Protein AF-A0A9D6FEH1-F1 (afdb_monomer_lite)

Sequence (524 aa):
MASKLLKTRKFSSVPWMSLALCLSVQPAHAQEIFAEPDQTLFTVMAAINAAGYDEGTDRTELNPVRAAVREDLAGLDIPSLAPLREFYAAHRLADLARDLSQYISLALLLSGPPKFELTLSPVNLPPDVIDLKDMGLLIAAFYEQASIAELWAKYLYDMEQDAGRYQRLLAKVIQETNGYLRVETPNYLGVRFAVYVNPLGAAGQTDVRNYGDNYYIISSPSTSLPEEQIRHAWLHYLLDPYVLKYPNIVKSKSELAQITQRAAALDPAFRNNFPLLLTESLIRAIQARLSGSDERSKLSAVHDSVEEGYLLTTYFYEAMEEFLDQPVGMRLYFPEMLDGISVDKEKKRLAEVQFRSVASRPAQEARWSPLEQMLRQAQEHLAGAEYEEARKIYDALSRQYGPQAAVFYGLALVASQQKQPELAKQYFTQAAALAYDPRMKAWSHIYLGRLLDLEGRREEAKLQYSAALSVGQLTADTKTAAEQGLETQFARPAEGAPVAPLEPEQPVRQRVPMGRPTGGEVRP

Radius of gyration: 28.03 Å; chains: 1; bounding box: 120×68×71 Å

Foldseek 3Di:
DDDDDDDDDDDDDDDPPPPPPPPPPPPDQPQLEAFAADLLLQLLLLLVLLLDLCPQVPPPFQQPLQVVSNVLQVPFDQPLNVVSNVLLVVLADPPSLLSVQLSSLLSVQFDDPLQRQGLADLLLRFPSPNSVNVCSRSSNSRCVRSVSVVSCVVCRVVRVVLRVVVRVLLVVLCCLLCVLQVHDDDPPFLEHEYEHEHQSDHAQDWAWADDQRYTYIYGHHGPDDPSLQSNLSVLCNVPLVLLLLCLVLQVVQCVLLVLCVQALAADPLCSPPSSVLQSNLLSQLVSLVPDPDDPVVSVVSLLLCCLNPSQCNVLNNVVSVVVVPDPDGCSVCVVVSSNPDDNVVSVVVSVPHNHDNHRPDPPSDHDDGPLSSLLVVLSSCVSVVVLVVSLVSLVVSCVPSNQDLSSLLSNLSSCVSVVNLVSNLVSLVSNLVNDPRLASNLVSLLVNLLSCLQVVVLVSSLVSLVSSVVSPSDDPVSVVSSVCSNVDRHDDDDPPDDDQDPDHDDDDDDDDDDDDDDDDDDDD

Structure (mmCIF, N/CA/C/O backbone):
data_AF-A0A9D6FEH1-F1
#
_entry.id   AF-A0A9D6FEH1-F1
#
loop_
_atom_site.group_PDB
_atom_site.id
_atom_site.type_symbol
_atom_site.label_atom_id
_atom_site.label_alt_id
_atom_site.label_comp_id
_atom_site.label_asym_id
_atom_site.label_entity_id
_atom_site.label_seq_id
_atom_site.pdbx_PDB_ins_code
_atom_site.Cartn_x
_atom_site.Cartn_y
_atom_site.Cartn_z
_atom_site.occupancy
_atom_site.B_iso_or_equiv
_atom_site.auth_seq_id
_atom_site.auth_comp_id
_atom_site.auth_asym_id
_atom_site.auth_atom_id
_atom_site.pdbx_PDB_model_num
ATOM 1 N N . MET A 1 1 ? 84.848 28.799 10.524 1.00 37.97 1 MET A N 1
ATOM 2 C CA . MET A 1 1 ? 85.937 27.801 10.411 1.00 37.97 1 MET A CA 1
ATOM 3 C C . MET A 1 1 ? 86.066 27.058 11.738 1.00 37.97 1 MET A C 1
ATOM 5 O O . MET A 1 1 ? 85.985 27.717 12.761 1.00 37.97 1 MET A O 1
ATOM 9 N N . ALA A 1 2 ? 86.287 25.735 11.672 1.00 35.00 2 ALA A N 1
ATOM 10 C CA . ALA A 1 2 ? 86.571 24.760 12.749 1.00 35.00 2 ALA A CA 1
ATOM 11 C C . ALA A 1 2 ? 85.389 24.355 13.671 1.00 35.00 2 ALA A C 1
ATOM 13 O O . ALA A 1 2 ? 84.887 25.163 14.434 1.00 35.00 2 ALA A O 1
ATOM 14 N N . SER A 1 3 ? 84.795 23.161 13.478 1.00 34.78 3 SER A N 1
ATOM 15 C CA . SER A 1 3 ? 85.123 21.833 14.081 1.00 34.78 3 SER A CA 1
ATOM 16 C C . SER A 1 3 ? 84.592 21.711 15.528 1.00 34.78 3 SER A C 1
ATOM 18 O O . SER A 1 3 ? 84.900 22.576 16.330 1.00 34.78 3 SER A O 1
ATOM 20 N N . LYS A 1 4 ? 83.817 20.711 15.972 1.00 34.91 4 LYS A N 1
ATOM 21 C CA . LYS A 1 4 ? 83.949 19.250 15.828 1.00 34.91 4 LYS A CA 1
ATOM 22 C C . LYS A 1 4 ? 82.637 18.538 16.230 1.00 34.91 4 LYS A C 1
ATOM 24 O O . LYS A 1 4 ? 82.022 18.888 17.227 1.00 34.91 4 LYS A O 1
ATOM 29 N N . LEU A 1 5 ? 82.314 17.494 15.464 1.00 40.91 5 LEU A N 1
ATOM 30 C CA . LEU A 1 5 ? 81.828 16.155 15.849 1.00 40.91 5 LEU A CA 1
ATOM 31 C C . LEU A 1 5 ? 81.278 15.923 17.272 1.00 40.91 5 LEU A C 1
ATOM 33 O O . LEU A 1 5 ? 82.045 15.948 18.231 1.00 40.91 5 LEU A O 1
ATOM 37 N N . LEU A 1 6 ? 80.033 15.425 17.353 1.00 34.31 6 LEU A N 1
ATOM 38 C CA . LEU A 1 6 ? 79.632 14.403 18.333 1.00 34.31 6 LEU A CA 1
ATOM 39 C C . LEU A 1 6 ? 78.416 13.567 17.870 1.00 34.31 6 LEU A C 1
ATOM 41 O O . LEU A 1 6 ? 77.283 14.023 17.836 1.00 34.31 6 LEU A O 1
ATOM 45 N N . LYS A 1 7 ? 78.736 12.309 17.537 1.00 34.53 7 LYS A N 1
ATOM 46 C CA . LYS A 1 7 ? 78.046 11.037 17.831 1.00 34.53 7 LYS A CA 1
ATOM 47 C C . LYS A 1 7 ? 76.534 10.895 17.576 1.00 34.53 7 LYS A C 1
ATOM 49 O O . LYS A 1 7 ? 75.684 11.224 18.392 1.00 34.53 7 LYS A O 1
ATOM 54 N N . THR A 1 8 ? 76.279 10.171 16.489 1.00 39.25 8 THR A N 1
ATOM 55 C CA . THR A 1 8 ? 75.264 9.124 16.272 1.00 39.25 8 THR A CA 1
ATOM 56 C C . THR A 1 8 ? 74.479 8.626 17.500 1.00 39.25 8 THR A C 1
ATOM 58 O O . THR A 1 8 ? 75.033 7.956 18.376 1.00 39.25 8 THR A O 1
ATOM 61 N N . ARG A 1 9 ? 73.150 8.776 17.453 1.00 37.09 9 ARG A N 1
ATOM 62 C CA . ARG A 1 9 ? 72.183 7.825 18.027 1.00 37.09 9 ARG A CA 1
ATOM 63 C C . ARG A 1 9 ? 71.173 7.454 16.941 1.00 37.09 9 ARG A C 1
ATOM 65 O O . ARG A 1 9 ? 70.511 8.324 16.388 1.00 37.09 9 ARG A O 1
ATOM 72 N N . LYS A 1 10 ? 71.112 6.160 16.614 1.00 36.88 10 LYS A N 1
ATOM 73 C CA . LYS A 1 10 ? 70.117 5.569 15.714 1.00 36.88 10 LYS A CA 1
ATOM 74 C C . LYS A 1 10 ? 68.739 5.705 16.366 1.00 36.88 10 LYS A C 1
ATOM 76 O O . LYS A 1 10 ? 68.524 5.124 17.425 1.00 36.88 10 LYS A O 1
ATOM 81 N N . PHE A 1 11 ? 67.841 6.455 15.736 1.00 35.78 11 PHE A N 1
ATOM 82 C CA . PHE A 1 11 ? 66.408 6.381 16.001 1.00 35.78 11 PHE A CA 1
ATOM 83 C C . PHE A 1 11 ? 65.780 5.466 14.955 1.00 35.78 11 PHE A C 1
ATOM 85 O O . PHE A 1 11 ? 65.918 5.683 13.752 1.00 35.78 11 PHE A O 1
ATOM 92 N N . SER A 1 12 ? 65.150 4.405 15.440 1.00 33.91 12 SER A N 1
ATOM 93 C CA . SER A 1 12 ? 64.329 3.471 14.683 1.00 33.91 12 SER A CA 1
ATOM 94 C C . SER A 1 12 ? 63.163 4.235 14.056 1.00 33.91 12 SER A C 1
ATOM 96 O O . SER A 1 12 ? 62.357 4.839 14.761 1.00 33.91 12 SER A O 1
ATOM 98 N N . SER A 1 13 ? 63.080 4.220 12.731 1.00 31.31 13 SER A N 1
ATOM 99 C CA . SER A 1 13 ? 61.955 4.753 11.969 1.00 31.31 13 SER A CA 1
ATOM 100 C C . SER A 1 13 ? 60.735 3.843 12.142 1.00 31.31 13 SER A C 1
ATOM 102 O O . SER A 1 13 ? 60.693 2.752 11.576 1.00 31.31 13 SER A O 1
ATOM 104 N N . VAL A 1 14 ? 59.746 4.288 12.914 1.00 35.91 14 VAL A N 1
ATOM 105 C CA . VAL A 1 14 ? 58.372 3.772 12.835 1.00 35.91 14 VAL A CA 1
ATOM 106 C C . VAL A 1 14 ? 57.674 4.562 11.722 1.00 35.91 14 VAL A C 1
ATOM 108 O O . VAL A 1 14 ? 57.633 5.791 11.819 1.00 35.91 14 VAL A O 1
ATOM 111 N N . PRO A 1 15 ? 57.161 3.930 10.652 1.00 34.72 15 PRO A N 1
ATOM 112 C CA . PRO A 1 15 ? 56.446 4.658 9.618 1.00 34.72 15 PRO A CA 1
ATOM 113 C C . PRO A 1 15 ? 55.081 5.076 10.171 1.00 34.72 15 PRO A C 1
ATOM 115 O O . PRO A 1 15 ? 54.264 4.243 10.558 1.00 34.72 15 PRO A O 1
ATOM 118 N N . TRP A 1 16 ? 54.843 6.384 10.223 1.00 31.77 16 TRP A N 1
ATOM 119 C CA . TRP A 1 16 ? 53.511 6.946 10.406 1.00 31.77 16 TRP A CA 1
ATOM 120 C C . TRP A 1 16 ? 52.679 6.617 9.159 1.00 31.77 16 TRP A C 1
ATOM 122 O O . TRP A 1 16 ? 52.770 7.307 8.147 1.00 31.77 16 TRP A O 1
ATOM 132 N N . MET A 1 17 ? 51.878 5.550 9.216 1.00 30.52 17 MET A N 1
ATOM 133 C CA . MET A 1 17 ? 50.711 5.425 8.341 1.00 30.52 17 MET A CA 1
ATOM 134 C C . MET A 1 17 ? 49.704 6.479 8.792 1.00 30.52 17 MET A C 1
ATOM 136 O O . MET A 1 17 ? 49.070 6.345 9.837 1.00 30.52 17 MET A O 1
ATOM 140 N N . SER A 1 18 ? 49.585 7.549 8.011 1.00 33.09 18 SER A N 1
ATOM 141 C CA . SER A 1 18 ? 48.468 8.481 8.093 1.00 33.09 18 SER A CA 1
ATOM 142 C C . SER A 1 18 ? 47.178 7.707 7.827 1.00 33.09 18 SER A C 1
ATOM 144 O O . SER A 1 18 ? 46.846 7.400 6.684 1.00 33.09 18 SER A O 1
ATOM 146 N N . LEU A 1 19 ? 46.470 7.357 8.899 1.00 32.84 19 LEU A N 1
ATOM 147 C CA . LEU A 1 19 ? 45.111 6.848 8.837 1.00 32.84 19 LEU A CA 1
ATOM 148 C C . LEU A 1 19 ? 44.225 8.024 8.402 1.00 32.84 19 LEU A C 1
ATOM 150 O O . LEU A 1 19 ? 43.829 8.857 9.217 1.00 32.84 19 LEU A O 1
ATOM 154 N N . ALA A 1 20 ? 43.985 8.146 7.097 1.00 31.86 20 ALA A N 1
ATOM 155 C CA . ALA A 1 20 ? 42.935 9.007 6.582 1.00 31.86 20 ALA A CA 1
ATOM 156 C C . ALA A 1 20 ? 41.606 8.434 7.087 1.00 31.86 20 ALA A C 1
ATOM 158 O O . ALA A 1 20 ? 41.100 7.444 6.559 1.00 31.86 20 ALA A O 1
ATOM 159 N N . LEU A 1 21 ? 41.085 9.021 8.165 1.00 30.45 21 LEU A N 1
ATOM 160 C CA . LEU A 1 21 ? 39.744 8.755 8.656 1.00 30.45 21 LEU A CA 1
ATOM 161 C C . LEU A 1 21 ? 38.779 9.266 7.578 1.00 30.45 21 LEU A C 1
ATOM 163 O O . LEU A 1 21 ? 38.404 10.437 7.560 1.00 30.45 21 LEU A O 1
ATOM 167 N N . CYS A 1 22 ? 38.423 8.401 6.629 1.00 28.16 22 CYS A N 1
ATOM 168 C CA . CYS A 1 22 ? 37.219 8.596 5.843 1.00 28.16 22 CYS A CA 1
ATOM 169 C C . CYS A 1 22 ? 36.072 8.539 6.848 1.00 28.16 22 CYS A C 1
ATOM 171 O O . 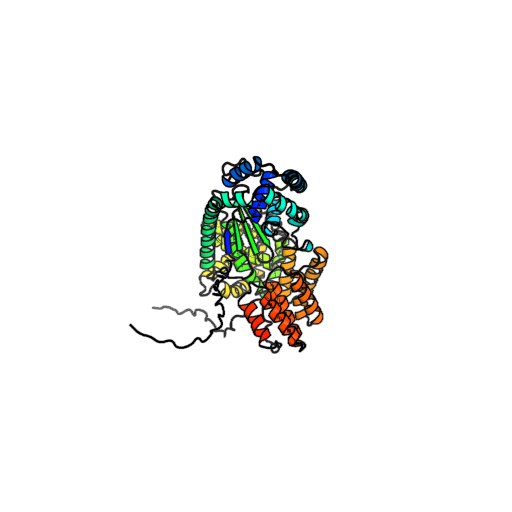CYS A 1 22 ? 35.657 7.458 7.263 1.00 28.16 22 CYS A O 1
ATOM 173 N N . LEU A 1 23 ? 35.608 9.706 7.294 1.00 29.61 23 LEU A N 1
ATOM 174 C CA . LEU A 1 23 ? 34.271 9.844 7.843 1.00 29.61 23 LEU A CA 1
ATOM 175 C C . LEU A 1 23 ? 33.336 9.408 6.720 1.00 29.61 23 LEU A C 1
ATOM 177 O O . LEU A 1 23 ? 33.003 10.186 5.829 1.00 29.61 23 LEU A O 1
ATOM 181 N N . SER A 1 24 ? 32.982 8.126 6.724 1.00 27.91 24 SER A N 1
ATOM 182 C CA . SER A 1 24 ? 31.806 7.639 6.036 1.00 27.91 24 SER A CA 1
ATOM 183 C C . SER A 1 24 ? 30.655 8.467 6.582 1.00 27.91 24 SER A C 1
ATOM 185 O O . SER A 1 24 ? 30.209 8.250 7.711 1.00 27.91 24 SER A O 1
ATOM 187 N N . VAL A 1 25 ? 30.229 9.465 5.811 1.00 27.17 25 VAL A N 1
ATOM 188 C CA . VAL A 1 25 ? 28.899 10.034 5.957 1.00 27.17 25 VAL A CA 1
ATOM 189 C C . VAL A 1 25 ? 27.983 8.831 5.805 1.00 27.17 25 VAL A C 1
ATOM 191 O O . VAL A 1 25 ? 27.853 8.281 4.713 1.00 27.17 25 VAL A O 1
ATOM 194 N N . GLN A 1 26 ? 27.461 8.330 6.927 1.00 28.02 26 GLN A N 1
ATOM 195 C CA . GLN A 1 26 ? 26.347 7.400 6.865 1.00 28.02 26 GLN A CA 1
ATOM 196 C C . GLN A 1 26 ? 25.291 8.095 6.007 1.00 28.02 26 GLN A C 1
ATOM 198 O O . GLN A 1 26 ? 25.058 9.289 6.235 1.00 28.02 26 GLN A O 1
ATOM 203 N N . PRO A 1 27 ? 24.710 7.420 4.999 1.00 31.83 27 PRO A N 1
ATOM 204 C CA . PRO A 1 27 ? 23.616 8.023 4.264 1.00 31.83 27 PRO A CA 1
ATOM 205 C C . PRO A 1 27 ? 22.597 8.493 5.302 1.00 31.83 27 PRO A C 1
ATOM 207 O O . PRO A 1 27 ? 22.233 7.736 6.208 1.00 31.83 27 PRO A O 1
ATOM 210 N N . ALA A 1 28 ? 22.234 9.776 5.221 1.00 34.59 28 ALA A N 1
ATOM 211 C CA . ALA A 1 28 ? 21.117 10.321 5.970 1.00 34.59 28 ALA A CA 1
ATOM 212 C C . ALA A 1 28 ? 19.956 9.331 5.839 1.00 34.59 28 ALA A C 1
ATOM 214 O O . ALA A 1 28 ? 19.774 8.785 4.750 1.00 34.59 28 ALA A O 1
ATOM 215 N N . HIS A 1 29 ? 19.258 9.057 6.948 1.00 40.50 29 HIS A N 1
ATOM 216 C CA . HIS A 1 29 ? 18.086 8.180 6.986 1.00 40.50 29 HIS A CA 1
ATOM 217 C C . HIS A 1 29 ? 17.318 8.307 5.671 1.00 40.50 29 HIS A C 1
ATOM 219 O O . HIS A 1 29 ? 16.848 9.405 5.367 1.00 40.50 29 HIS A O 1
ATOM 225 N N . ALA A 1 30 ? 17.296 7.242 4.858 1.00 47.34 30 ALA A N 1
ATOM 226 C CA . ALA A 1 30 ? 16.582 7.274 3.591 1.00 47.34 30 ALA A CA 1
ATOM 227 C C . ALA A 1 30 ? 15.153 7.689 3.927 1.00 47.34 30 ALA A C 1
ATOM 229 O O . ALA A 1 30 ? 14.505 7.048 4.755 1.00 47.34 30 ALA A O 1
ATOM 230 N N . GLN A 1 31 ? 14.724 8.831 3.397 1.00 56.00 31 GLN A N 1
ATOM 231 C CA . GLN A 1 31 ? 13.401 9.348 3.683 1.00 56.00 31 GLN A CA 1
ATOM 232 C C . GLN A 1 31 ? 12.413 8.291 3.194 1.00 56.00 31 GLN A C 1
ATOM 234 O O . GLN A 1 31 ? 12.417 7.961 2.017 1.00 56.00 31 GLN A O 1
ATOM 239 N N . GLU A 1 32 ? 11.614 7.711 4.090 1.00 77.00 32 GLU A N 1
ATOM 240 C CA . GLU A 1 32 ? 10.689 6.630 3.721 1.00 77.00 32 GLU A CA 1
ATOM 241 C C . GLU A 1 32 ? 9.445 7.160 2.992 1.00 77.00 32 GLU A C 1
ATOM 243 O O . GLU A 1 32 ? 8.651 6.375 2.493 1.00 77.00 32 GLU A O 1
ATOM 248 N N . ILE A 1 33 ? 9.310 8.486 2.872 1.00 88.44 33 ILE A N 1
ATOM 249 C CA . ILE A 1 33 ? 8.250 9.184 2.140 1.00 88.44 33 ILE A CA 1
ATOM 250 C C . ILE A 1 33 ? 8.880 9.966 0.988 1.00 88.44 33 ILE A C 1
ATOM 252 O O . ILE A 1 33 ? 9.555 10.971 1.226 1.00 88.44 33 ILE A O 1
ATOM 256 N N . PHE A 1 34 ? 8.656 9.540 -0.251 1.00 91.19 34 PHE A N 1
ATOM 257 C CA . PHE A 1 34 ? 9.318 10.148 -1.406 1.00 91.19 34 PHE A CA 1
ATOM 258 C C . PHE A 1 34 ? 8.531 9.985 -2.708 1.00 91.19 34 PHE A C 1
ATOM 260 O O . PHE A 1 34 ? 7.602 9.184 -2.809 1.00 91.19 34 PHE A O 1
ATOM 267 N N . ALA A 1 35 ? 8.922 10.771 -3.713 1.00 94.62 35 ALA A N 1
ATOM 268 C CA . ALA A 1 35 ? 8.441 10.648 -5.081 1.00 94.62 35 ALA A CA 1
ATOM 269 C C . ALA A 1 35 ? 9.626 10.749 -6.051 1.00 94.62 35 ALA A C 1
ATOM 271 O O . ALA A 1 35 ? 10.267 11.802 -6.117 1.00 94.62 35 ALA A O 1
ATOM 272 N N . GLU A 1 36 ? 9.939 9.673 -6.770 1.00 95.62 36 GLU A N 1
ATOM 273 C CA . GLU A 1 36 ? 11.145 9.585 -7.604 1.00 95.62 36 GLU A CA 1
ATOM 274 C C . GLU A 1 36 ? 11.025 8.527 -8.716 1.00 95.62 36 GLU A C 1
ATOM 276 O O . GLU A 1 36 ? 10.130 7.677 -8.674 1.00 95.62 36 GLU A O 1
ATOM 281 N N . PRO A 1 37 ? 11.902 8.565 -9.730 1.00 96.62 37 PRO A N 1
ATOM 282 C CA . PRO A 1 37 ? 12.079 7.454 -10.658 1.00 96.62 37 PRO A CA 1
ATOM 283 C C . PRO A 1 37 ? 12.732 6.255 -9.951 1.00 96.62 37 PRO A C 1
ATOM 285 O O . PRO A 1 37 ? 13.627 6.437 -9.133 1.00 96.62 37 PRO A O 1
ATOM 288 N N . ASP A 1 38 ? 12.376 5.026 -10.334 1.00 96.12 38 ASP A N 1
ATOM 289 C CA . ASP A 1 38 ? 13.012 3.801 -9.819 1.00 96.12 38 ASP A CA 1
ATOM 290 C C . ASP A 1 38 ? 13.633 2.963 -10.943 1.00 96.12 38 ASP A C 1
ATOM 292 O O . ASP A 1 38 ? 12.984 2.676 -11.953 1.00 96.12 38 ASP A O 1
ATOM 296 N N . GLN A 1 39 ? 14.902 2.573 -10.778 1.00 97.00 39 GLN A N 1
ATOM 297 C CA . GLN A 1 39 ? 15.654 1.878 -11.827 1.00 97.00 39 GLN A CA 1
ATOM 298 C C . GLN A 1 39 ? 15.170 0.440 -12.038 1.00 97.00 39 GLN A C 1
ATOM 300 O O . GLN A 1 39 ? 15.208 -0.062 -13.166 1.00 97.00 39 GLN A O 1
ATOM 305 N N . THR A 1 40 ? 14.701 -0.228 -10.986 1.00 97.69 40 THR A N 1
ATOM 306 C CA . THR A 1 40 ? 14.163 -1.589 -11.084 1.00 97.69 40 THR A CA 1
ATOM 307 C C . THR A 1 40 ? 12.873 -1.575 -11.892 1.00 97.69 40 THR A C 1
ATOM 309 O O . THR A 1 40 ? 12.747 -2.306 -12.878 1.00 97.69 40 THR A O 1
ATOM 312 N N . LEU A 1 41 ? 11.961 -0.664 -11.551 1.00 97.75 41 LEU A N 1
ATOM 313 C CA . LEU A 1 41 ? 10.731 -0.417 -12.288 1.00 97.75 41 LEU A CA 1
ATOM 314 C C . LEU A 1 41 ? 11.011 -0.008 -13.733 1.00 97.75 41 LEU A C 1
ATOM 316 O O . LEU A 1 41 ? 10.429 -0.591 -14.644 1.00 97.75 41 LEU A O 1
ATOM 320 N N . PHE A 1 42 ? 11.937 0.922 -13.968 1.00 98.50 42 PHE A N 1
ATOM 321 C CA . PHE A 1 42 ? 12.342 1.309 -15.320 1.00 98.50 42 PHE A CA 1
ATOM 322 C C . PHE A 1 42 ? 12.840 0.114 -16.134 1.00 98.50 42 PHE A C 1
ATOM 324 O O . PHE A 1 42 ? 12.438 -0.042 -17.282 1.00 98.50 42 PHE A O 1
ATOM 331 N N . THR A 1 43 ? 13.661 -0.759 -15.544 1.00 98.69 43 THR A N 1
ATOM 332 C CA . THR A 1 43 ? 14.210 -1.940 -16.231 1.00 98.69 43 THR A CA 1
ATOM 333 C C . THR A 1 43 ? 13.100 -2.905 -16.649 1.00 98.69 43 THR A C 1
ATOM 335 O O . THR A 1 43 ? 13.038 -3.300 -17.814 1.00 98.69 43 THR A O 1
ATOM 338 N N . VAL A 1 44 ? 12.193 -3.255 -15.730 1.00 98.50 44 VAL A N 1
ATOM 339 C CA . VAL A 1 44 ? 11.065 -4.156 -16.027 1.00 98.50 44 VAL A CA 1
ATOM 340 C C . VAL A 1 44 ? 10.141 -3.543 -17.077 1.00 98.50 44 VAL A C 1
ATOM 342 O O . VAL A 1 44 ? 9.745 -4.212 -18.032 1.00 98.50 44 VAL A O 1
ATOM 345 N N . MET A 1 45 ? 9.842 -2.253 -16.949 1.00 98.38 45 MET A N 1
ATOM 346 C CA . MET A 1 45 ? 8.973 -1.545 -17.883 1.00 98.38 45 MET A CA 1
ATOM 347 C C . MET A 1 45 ? 9.601 -1.395 -19.274 1.00 98.38 45 MET A C 1
ATOM 349 O O . MET A 1 45 ? 8.904 -1.538 -20.280 1.00 98.38 45 MET A O 1
ATOM 353 N N . ALA A 1 46 ? 10.909 -1.147 -19.360 1.00 98.62 46 ALA A N 1
ATOM 354 C CA . ALA A 1 46 ? 11.656 -1.117 -20.615 1.00 98.62 46 ALA A CA 1
ATOM 355 C C . ALA A 1 46 ? 11.639 -2.490 -21.299 1.00 98.62 46 ALA A C 1
ATOM 357 O O . ALA A 1 46 ? 11.370 -2.581 -22.499 1.00 98.62 46 ALA A O 1
ATOM 358 N N . ALA A 1 47 ? 11.834 -3.557 -20.520 1.00 98.56 47 ALA A N 1
ATOM 359 C CA . ALA A 1 47 ? 11.787 -4.927 -21.005 1.00 98.56 47 ALA A CA 1
ATOM 360 C C . ALA A 1 47 ? 10.426 -5.273 -21.625 1.00 98.56 47 ALA A C 1
ATOM 362 O O . ALA A 1 47 ? 10.376 -5.702 -22.778 1.00 98.56 47 ALA A O 1
ATOM 363 N N . ILE A 1 48 ? 9.312 -5.021 -20.923 1.00 98.06 48 ILE A N 1
ATOM 364 C CA . ILE A 1 48 ? 7.979 -5.317 -21.477 1.00 98.06 48 ILE A CA 1
ATOM 365 C C . ILE A 1 48 ? 7.622 -4.406 -22.660 1.00 98.06 48 ILE A C 1
ATOM 367 O O . ILE A 1 48 ? 6.968 -4.861 -23.595 1.00 98.06 48 ILE A O 1
ATOM 371 N N . ASN A 1 49 ? 8.096 -3.152 -22.694 1.00 97.94 49 ASN A N 1
ATOM 372 C CA . ASN A 1 49 ? 7.928 -2.285 -23.867 1.00 97.94 49 ASN A CA 1
ATOM 373 C C . ASN A 1 49 ? 8.649 -2.859 -25.099 1.00 97.94 49 ASN A C 1
ATOM 375 O O . ASN A 1 49 ? 8.068 -2.880 -26.181 1.00 97.94 49 ASN A O 1
ATOM 379 N N . ALA A 1 50 ? 9.871 -3.381 -24.946 1.00 97.94 50 ALA A N 1
ATOM 380 C CA . ALA A 1 50 ? 10.582 -4.074 -26.028 1.00 97.94 50 ALA A CA 1
ATOM 381 C C . ALA A 1 50 ? 9.927 -5.422 -26.408 1.00 97.94 50 ALA A C 1
ATOM 383 O O . ALA A 1 50 ? 10.049 -5.893 -27.550 1.00 97.94 50 ALA A O 1
ATOM 384 N N . ALA A 1 51 ? 9.219 -6.036 -25.455 1.00 97.12 51 ALA A N 1
ATOM 385 C CA . ALA A 1 51 ? 8.518 -7.305 -25.615 1.00 97.12 51 ALA A CA 1
ATOM 386 C C . ALA A 1 51 ? 7.151 -7.202 -26.312 1.00 97.12 51 ALA A C 1
ATOM 388 O O . ALA A 1 51 ? 6.626 -8.225 -26.748 1.00 97.12 51 ALA A O 1
ATOM 389 N N . GLY A 1 52 ? 6.585 -5.996 -26.429 1.00 94.25 52 GLY A N 1
ATOM 390 C CA . GLY A 1 52 ? 5.296 -5.756 -27.093 1.00 94.25 52 GLY A CA 1
ATOM 391 C C . GLY A 1 52 ? 4.198 -5.153 -26.210 1.00 94.25 52 GLY A C 1
ATOM 392 O O . GLY A 1 52 ? 3.021 -5.258 -26.553 1.00 94.25 52 GLY A O 1
ATOM 393 N N . TYR A 1 53 ? 4.539 -4.541 -25.073 1.00 95.12 53 TYR A N 1
ATOM 394 C CA . TYR A 1 53 ? 3.599 -3.714 -24.314 1.00 95.12 53 TYR A CA 1
ATOM 395 C C . TYR A 1 53 ? 3.358 -2.367 -25.021 1.00 95.12 53 TYR A C 1
ATOM 397 O O . TYR A 1 53 ? 4.142 -1.420 -24.889 1.00 95.12 53 TYR A O 1
ATOM 405 N N . ASP A 1 54 ? 2.247 -2.279 -25.755 1.00 92.81 54 ASP A N 1
ATOM 406 C CA . ASP A 1 54 ? 1.910 -1.147 -26.636 1.00 92.81 54 ASP A CA 1
ATOM 407 C C . ASP A 1 54 ? 0.714 -0.312 -26.152 1.00 92.81 54 ASP A C 1
ATOM 409 O O . ASP A 1 54 ? 0.248 0.593 -26.842 1.00 92.81 54 ASP A O 1
ATOM 413 N N . GLU A 1 55 ? 0.196 -0.569 -24.947 1.00 91.12 55 GLU A N 1
ATOM 414 C CA . GLU A 1 55 ? -0.941 0.202 -24.443 1.00 91.12 55 GLU A CA 1
ATOM 415 C C . GLU A 1 55 ? -0.584 1.693 -24.337 1.00 91.12 55 GLU A C 1
ATOM 417 O O . GLU A 1 55 ? 0.408 2.079 -23.709 1.00 91.12 55 GLU A O 1
ATOM 422 N N . GLY A 1 56 ? -1.398 2.541 -24.969 1.00 87.00 56 GLY A N 1
ATOM 423 C CA . GLY A 1 56 ? -1.258 3.992 -24.936 1.00 87.00 56 GLY A CA 1
ATOM 424 C C . GLY A 1 56 ? -0.154 4.571 -25.826 1.00 87.00 56 GLY A C 1
ATOM 425 O O . GLY A 1 56 ? 0.083 5.774 -25.739 1.00 87.00 56 GLY A O 1
ATOM 426 N N . THR A 1 57 ? 0.513 3.776 -26.672 1.00 89.38 57 THR A N 1
ATOM 427 C CA . THR A 1 57 ? 1.537 4.291 -27.607 1.00 89.38 57 THR A CA 1
ATOM 428 C C . THR A 1 57 ? 0.955 5.109 -28.757 1.00 89.38 57 THR A C 1
ATOM 430 O O . THR A 1 57 ? 1.664 5.882 -29.389 1.00 89.38 57 THR A O 1
ATOM 433 N N . ASP A 1 58 ? -0.332 4.940 -29.040 1.00 86.88 58 ASP A N 1
ATOM 434 C CA . ASP A 1 58 ? -1.098 5.673 -30.048 1.00 86.88 58 ASP A CA 1
ATOM 435 C C . ASP A 1 58 ? -1.737 6.965 -29.504 1.00 86.88 58 ASP A C 1
ATOM 437 O O . ASP A 1 58 ? -2.357 7.723 -30.253 1.00 86.88 58 ASP A O 1
ATOM 441 N N . ARG A 1 59 ? -1.592 7.240 -28.200 1.00 82.06 59 ARG A N 1
ATOM 442 C CA . ARG A 1 59 ? -2.161 8.428 -27.558 1.00 82.06 59 ARG A CA 1
ATOM 443 C C . ARG A 1 59 ? -1.313 9.666 -27.821 1.00 82.06 59 ARG A C 1
ATOM 445 O O . ARG A 1 59 ? -0.088 9.629 -27.801 1.00 82.06 59 ARG A O 1
ATOM 452 N N . THR A 1 60 ? -1.985 10.809 -27.939 1.00 81.00 60 THR A N 1
ATOM 453 C CA . THR A 1 60 ? -1.350 12.130 -28.089 1.00 81.00 60 THR A CA 1
ATOM 454 C C . THR A 1 60 ? -0.474 12.527 -26.901 1.00 81.00 60 THR A C 1
ATOM 456 O O . THR A 1 60 ? 0.422 13.346 -27.054 1.00 81.00 60 THR A O 1
ATOM 459 N N . GLU A 1 61 ? -0.734 11.957 -25.723 1.00 84.56 61 GLU A N 1
ATOM 460 C CA . GLU A 1 61 ? 0.019 12.200 -24.486 1.00 84.56 61 GLU A CA 1
ATOM 461 C C . GLU A 1 61 ? 1.150 11.180 -24.257 1.00 84.56 61 GLU A C 1
ATOM 463 O O . GLU A 1 61 ? 1.638 11.063 -23.135 1.00 84.56 61 GLU A O 1
ATOM 468 N N . LEU A 1 62 ? 1.574 10.422 -25.281 1.00 89.12 62 LEU A N 1
ATOM 469 C CA . LEU A 1 62 ? 2.725 9.524 -25.162 1.00 89.12 62 LEU A CA 1
ATOM 470 C C . LEU A 1 62 ? 3.938 10.284 -24.605 1.00 89.12 62 LEU A C 1
ATOM 472 O O . LEU A 1 62 ? 4.390 11.271 -25.185 1.00 89.12 62 LEU A O 1
ATOM 476 N N . ASN A 1 63 ? 4.477 9.802 -23.483 1.00 93.38 63 ASN A N 1
ATOM 477 C CA . ASN A 1 63 ? 5.638 10.422 -22.862 1.00 93.38 63 ASN A CA 1
ATOM 478 C C . ASN A 1 63 ? 6.865 10.318 -23.803 1.00 93.38 63 ASN A C 1
ATOM 480 O O . ASN A 1 63 ? 7.169 9.214 -24.273 1.00 93.38 63 ASN A O 1
ATOM 484 N N . PRO A 1 64 ? 7.597 11.422 -24.063 1.00 94.38 64 PRO A N 1
ATOM 485 C CA . PRO A 1 64 ? 8.773 11.413 -24.936 1.00 94.38 64 PRO A CA 1
ATOM 486 C C . PRO A 1 64 ? 9.861 10.423 -24.509 1.00 94.38 64 PRO A C 1
ATOM 488 O O . PRO A 1 64 ? 10.480 9.799 -25.369 1.00 94.38 64 PRO A O 1
ATOM 491 N N . VAL A 1 65 ? 10.056 10.221 -23.201 1.00 96.44 65 VAL A N 1
ATOM 492 C CA . VAL A 1 65 ? 11.018 9.242 -22.675 1.00 96.44 65 VAL A CA 1
ATOM 493 C C . VAL A 1 65 ? 10.617 7.829 -23.092 1.00 96.44 65 VAL A C 1
ATOM 495 O O . VAL A 1 65 ? 11.468 7.062 -23.528 1.00 96.44 65 VAL A O 1
ATOM 498 N N . ARG A 1 66 ? 9.323 7.481 -23.053 1.00 96.81 66 ARG A N 1
ATOM 499 C CA . ARG A 1 66 ? 8.857 6.161 -23.510 1.00 96.81 66 ARG A CA 1
ATOM 500 C C . ARG A 1 66 ? 9.102 5.949 -24.993 1.00 96.81 66 ARG A C 1
ATOM 502 O O . ARG A 1 66 ? 9.561 4.875 -25.375 1.00 96.81 66 ARG A O 1
ATOM 509 N N . ALA A 1 67 ? 8.800 6.950 -25.818 1.00 95.56 67 ALA A N 1
ATOM 510 C CA . ALA A 1 67 ? 9.053 6.876 -27.254 1.00 95.56 67 ALA A CA 1
ATOM 511 C C . ALA A 1 67 ? 10.548 6.661 -27.540 1.00 95.56 67 ALA A C 1
ATOM 513 O O . ALA A 1 67 ? 10.907 5.737 -28.267 1.00 95.56 67 ALA A O 1
ATOM 514 N N . ALA A 1 68 ? 11.409 7.453 -26.898 1.00 96.62 68 ALA A N 1
ATOM 515 C CA . ALA A 1 68 ? 12.848 7.412 -27.115 1.00 96.62 68 ALA A CA 1
ATOM 516 C C . ALA A 1 68 ? 13.494 6.116 -26.586 1.00 96.62 68 ALA A C 1
ATOM 518 O O . ALA A 1 68 ? 14.306 5.517 -27.282 1.00 96.62 68 ALA A O 1
ATOM 519 N N . VAL A 1 69 ? 13.078 5.618 -25.415 1.00 97.75 69 VAL A N 1
ATOM 520 C CA . VAL A 1 69 ? 13.540 4.321 -24.885 1.00 97.75 69 VAL A CA 1
ATOM 521 C C . VAL A 1 69 ? 13.175 3.177 -25.832 1.00 97.75 69 VAL A C 1
ATOM 523 O O . VAL A 1 69 ? 13.991 2.292 -26.075 1.00 97.75 69 VAL A O 1
ATOM 526 N N . ARG A 1 70 ? 11.964 3.183 -26.402 1.00 97.12 70 ARG A N 1
ATOM 527 C CA . ARG A 1 70 ? 11.553 2.156 -27.372 1.00 97.12 70 ARG A CA 1
ATOM 528 C C . ARG A 1 70 ? 12.376 2.212 -28.657 1.00 97.12 70 ARG A C 1
ATOM 530 O O . ARG A 1 70 ? 12.723 1.161 -29.187 1.00 97.12 70 ARG A O 1
ATOM 537 N N . GLU A 1 71 ? 12.671 3.412 -29.147 1.00 96.88 71 GLU A N 1
ATOM 538 C CA . GLU A 1 71 ? 13.514 3.617 -30.327 1.00 96.88 71 GLU A CA 1
ATOM 539 C C . GLU A 1 71 ? 14.949 3.134 -30.085 1.00 96.88 71 GLU A C 1
ATOM 541 O O . GLU A 1 71 ? 15.465 2.344 -30.876 1.00 96.88 71 GLU A O 1
ATOM 546 N N . ASP A 1 72 ? 15.554 3.530 -28.962 1.00 97.44 72 ASP A N 1
ATOM 547 C CA . ASP A 1 72 ? 16.899 3.100 -28.575 1.00 97.44 72 ASP A CA 1
ATOM 548 C C . ASP A 1 72 ? 16.995 1.569 -28.499 1.00 97.44 72 ASP A C 1
ATOM 550 O O . ASP A 1 72 ? 17.903 0.975 -29.077 1.00 97.44 72 ASP A O 1
ATOM 554 N N . LEU A 1 73 ? 16.034 0.914 -27.834 1.00 97.62 73 LEU A N 1
ATOM 555 C CA . LEU A 1 73 ? 16.015 -0.544 -27.678 1.00 97.62 73 LEU A CA 1
ATOM 556 C C . LEU A 1 73 ? 15.792 -1.280 -29.005 1.00 97.62 73 LEU A C 1
ATOM 558 O O . LEU A 1 73 ? 16.344 -2.361 -29.204 1.00 97.62 73 LEU A O 1
ATOM 562 N N . ALA A 1 74 ? 15.004 -0.713 -29.923 1.00 95.31 74 ALA A N 1
ATOM 563 C CA . ALA A 1 74 ? 14.762 -1.307 -31.237 1.00 95.31 74 ALA A CA 1
ATOM 564 C C . ALA A 1 74 ? 16.021 -1.336 -32.123 1.00 95.31 74 ALA A C 1
ATOM 566 O O . ALA A 1 74 ? 16.098 -2.153 -33.042 1.00 95.31 74 ALA A O 1
ATOM 567 N N . GLY A 1 75 ? 16.999 -0.465 -31.852 1.00 90.38 75 GLY A N 1
ATOM 568 C CA . GLY A 1 75 ? 18.275 -0.407 -32.567 1.00 90.38 75 GLY A CA 1
ATOM 569 C C . GLY A 1 75 ? 19.337 -1.403 -32.087 1.00 90.38 75 GLY A C 1
ATOM 570 O O . GLY A 1 75 ? 20.410 -1.463 -32.688 1.00 90.38 75 GLY A O 1
ATOM 571 N N . LEU A 1 76 ? 19.071 -2.166 -31.021 1.00 95.12 76 LEU A N 1
ATOM 572 C CA . LEU A 1 76 ? 20.045 -3.054 -30.383 1.00 95.12 76 LEU A CA 1
ATOM 573 C C . LEU A 1 76 ? 19.818 -4.530 -30.737 1.00 95.12 76 LEU A C 1
ATOM 575 O O . LEU A 1 76 ? 18.688 -4.988 -30.906 1.00 95.12 76 LEU A O 1
ATOM 579 N N . ASP A 1 77 ? 20.911 -5.294 -30.779 1.00 95.94 77 ASP A N 1
ATOM 580 C CA . ASP A 1 77 ? 20.862 -6.757 -30.774 1.00 95.94 77 ASP A CA 1
ATOM 581 C C . ASP A 1 77 ? 20.870 -7.255 -29.324 1.00 95.94 77 ASP A C 1
ATOM 583 O O . ASP A 1 77 ? 21.891 -7.193 -28.639 1.00 95.94 77 ASP A O 1
ATOM 587 N N . ILE A 1 78 ? 19.707 -7.699 -28.841 1.00 97.75 78 ILE A N 1
ATOM 588 C CA . ILE A 1 78 ? 19.484 -8.097 -27.446 1.00 97.75 78 ILE A CA 1
ATOM 589 C C . ILE A 1 78 ? 19.111 -9.589 -27.423 1.00 97.75 78 ILE A C 1
ATOM 591 O O . ILE A 1 78 ? 17.943 -9.929 -27.632 1.00 97.75 78 ILE A O 1
ATOM 595 N N . PRO A 1 79 ? 20.060 -10.504 -27.146 1.00 97.75 79 PRO A N 1
ATOM 596 C CA . PRO A 1 79 ? 19.808 -11.949 -27.186 1.00 97.75 79 PRO A CA 1
ATOM 597 C C . PRO A 1 79 ? 18.656 -12.427 -26.288 1.00 97.75 79 PRO A C 1
ATOM 599 O O . PRO A 1 79 ? 17.916 -13.341 -26.648 1.00 97.75 79 PRO A O 1
ATOM 602 N N . SER A 1 80 ? 18.469 -11.797 -25.128 1.00 97.44 80 SER A N 1
ATOM 603 C CA . SER A 1 80 ? 17.386 -12.094 -24.180 1.00 97.44 80 SER A CA 1
ATOM 604 C C . SER A 1 80 ? 16.007 -11.620 -24.646 1.00 97.44 80 SER A C 1
ATOM 606 O O . SER A 1 80 ? 15.004 -12.030 -24.068 1.00 97.44 80 SER A O 1
ATOM 608 N N . LEU A 1 81 ? 15.907 -10.809 -25.702 1.00 97.62 81 LEU A N 1
ATOM 609 C CA . LEU A 1 81 ? 14.633 -10.222 -26.115 1.00 97.62 81 LEU A CA 1
ATOM 610 C C . LEU A 1 81 ? 13.653 -11.253 -26.684 1.00 97.62 81 LEU A C 1
ATOM 612 O O . LEU A 1 81 ? 12.453 -11.151 -26.441 1.00 97.62 81 LEU A O 1
ATOM 616 N N . ALA A 1 82 ? 14.138 -12.252 -27.424 1.00 97.75 82 ALA A N 1
ATOM 617 C CA . ALA A 1 82 ? 13.290 -13.327 -27.941 1.00 97.75 82 ALA A CA 1
ATOM 618 C C . ALA A 1 82 ? 12.618 -14.142 -26.813 1.00 97.75 82 ALA A C 1
ATOM 620 O O . ALA A 1 82 ? 11.386 -14.173 -26.784 1.00 97.75 82 ALA A O 1
ATOM 621 N N . PRO A 1 83 ? 13.355 -14.717 -25.838 1.00 97.88 83 PRO A N 1
ATOM 622 C CA . PRO A 1 83 ? 12.717 -15.412 -24.721 1.00 97.88 83 PRO A CA 1
ATOM 623 C C . PRO A 1 83 ? 11.878 -14.474 -23.843 1.00 97.88 83 PRO A C 1
ATOM 625 O O . PRO A 1 83 ? 10.862 -14.900 -23.305 1.00 97.88 83 PRO A O 1
ATOM 628 N N . LEU A 1 84 ? 12.236 -13.189 -23.730 1.00 97.62 84 LEU A N 1
ATOM 629 C CA . LEU A 1 84 ? 11.430 -12.212 -22.994 1.00 97.62 84 LEU A CA 1
ATOM 630 C C . LEU A 1 84 ? 10.085 -11.932 -23.683 1.00 97.62 84 LEU A C 1
ATOM 632 O O . LEU A 1 84 ? 9.065 -11.854 -23.005 1.00 97.62 84 LEU A O 1
ATOM 636 N N . ARG A 1 85 ? 10.050 -11.862 -25.021 1.00 98.12 85 ARG A N 1
ATOM 637 C CA . ARG A 1 85 ? 8.806 -11.784 -25.811 1.00 98.12 85 ARG A CA 1
ATOM 638 C C . ARG A 1 85 ? 7.934 -13.016 -25.631 1.00 98.12 85 ARG A C 1
ATOM 640 O O . ARG A 1 85 ? 6.732 -12.876 -25.431 1.00 98.12 85 ARG A O 1
ATOM 647 N N . GLU A 1 86 ? 8.529 -14.204 -25.693 1.00 98.00 86 GLU A N 1
ATOM 648 C CA . GLU A 1 86 ? 7.812 -15.464 -25.469 1.00 98.00 86 GLU A CA 1
ATOM 649 C C . GLU A 1 86 ? 7.225 -15.520 -24.056 1.00 98.00 86 GLU A C 1
ATOM 651 O O . GLU A 1 86 ? 6.041 -15.817 -23.892 1.00 98.00 86 GLU A O 1
ATOM 656 N N . PHE A 1 87 ? 8.023 -15.159 -23.046 1.00 97.75 87 PHE A N 1
ATOM 657 C CA . PHE A 1 87 ? 7.583 -15.106 -21.658 1.00 97.75 87 PHE A CA 1
ATOM 658 C C . PHE A 1 87 ? 6.451 -14.092 -21.471 1.00 97.75 87 PHE A C 1
ATOM 660 O O . PHE A 1 87 ? 5.403 -14.448 -20.936 1.00 97.75 87 PHE A O 1
ATOM 667 N N . TYR A 1 88 ? 6.627 -12.856 -21.948 1.00 97.00 88 TYR A N 1
ATOM 668 C CA . TYR A 1 88 ? 5.607 -11.811 -21.862 1.00 97.00 88 TYR A CA 1
ATOM 669 C C . TYR A 1 88 ? 4.302 -12.265 -22.523 1.00 97.00 88 TYR A C 1
ATOM 671 O O . TYR A 1 88 ? 3.250 -12.212 -21.893 1.00 97.00 88 TYR A O 1
ATOM 679 N N . ALA A 1 89 ? 4.366 -12.796 -23.750 1.00 96.44 89 ALA A N 1
ATOM 680 C CA . ALA A 1 89 ? 3.201 -13.286 -24.485 1.00 96.44 89 ALA A CA 1
ATOM 681 C C . ALA A 1 89 ? 2.459 -14.420 -23.757 1.00 96.44 89 ALA A C 1
ATOM 683 O O . ALA A 1 89 ? 1.228 -14.436 -23.761 1.00 96.44 89 ALA A O 1
ATOM 684 N N . ALA A 1 90 ? 3.189 -15.345 -23.125 1.00 96.25 90 ALA A N 1
ATOM 685 C CA . ALA A 1 90 ? 2.613 -16.476 -22.398 1.00 96.25 90 ALA A CA 1
ATOM 686 C C . ALA A 1 90 ? 1.878 -16.070 -21.108 1.00 96.25 90 ALA A C 1
ATOM 688 O O . ALA A 1 90 ? 0.964 -16.779 -20.691 1.00 96.25 90 ALA A O 1
ATOM 689 N N . HIS A 1 91 ? 2.242 -14.934 -20.508 1.00 95.50 91 HIS A N 1
ATOM 690 C CA . HIS A 1 91 ? 1.678 -14.455 -19.241 1.00 95.50 91 HIS A CA 1
ATOM 691 C C . HIS A 1 91 ? 0.721 -13.272 -19.416 1.00 95.50 91 HIS A C 1
ATOM 693 O O . HIS A 1 91 ? 0.338 -12.642 -18.429 1.00 95.50 91 HIS A O 1
ATOM 699 N N . ARG A 1 92 ? 0.318 -12.952 -20.654 1.00 92.75 92 ARG A N 1
ATOM 700 C CA . ARG A 1 92 ? -0.606 -11.841 -20.898 1.00 92.75 92 ARG A CA 1
ATOM 701 C C . ARG A 1 92 ? -1.981 -12.102 -20.304 1.00 92.75 92 ARG A C 1
ATOM 703 O O . ARG A 1 92 ? -2.607 -13.128 -20.576 1.00 92.75 92 ARG A O 1
ATOM 710 N N . LEU A 1 93 ? -2.497 -11.113 -19.585 1.00 88.88 93 LEU A N 1
ATOM 711 C CA . LEU A 1 93 ? -3.874 -11.115 -19.102 1.00 88.88 93 LEU A CA 1
ATOM 712 C C . LEU A 1 93 ? -4.812 -10.410 -20.091 1.00 88.88 93 LEU A C 1
ATOM 714 O O . LEU A 1 93 ? -4.441 -9.467 -20.787 1.00 88.88 93 LEU A O 1
ATOM 718 N N . ALA A 1 94 ? -6.066 -10.870 -20.146 1.00 85.81 94 ALA A N 1
ATOM 719 C CA . ALA A 1 94 ? -7.093 -10.274 -21.009 1.00 85.81 94 ALA A CA 1
ATOM 720 C C . ALA A 1 94 ? -7.486 -8.851 -20.567 1.00 85.81 94 ALA A C 1
ATOM 722 O O . ALA A 1 94 ? -7.859 -8.015 -21.386 1.00 85.81 94 ALA A O 1
ATOM 723 N N . ASP A 1 95 ? -7.418 -8.592 -19.263 1.00 83.19 95 ASP A N 1
ATOM 724 C CA . ASP A 1 95 ? -7.618 -7.275 -18.672 1.00 83.19 95 ASP A CA 1
ATOM 725 C C . ASP A 1 95 ? -6.280 -6.532 -18.684 1.00 83.19 95 ASP A C 1
ATOM 727 O O . ASP A 1 95 ? -5.365 -6.908 -17.957 1.00 83.19 95 ASP A O 1
ATOM 731 N N . LEU A 1 96 ? -6.168 -5.501 -19.523 1.00 84.19 96 LEU A N 1
ATOM 732 C CA . LEU A 1 96 ? -4.911 -4.786 -19.771 1.00 84.19 96 LEU A CA 1
ATOM 733 C C . LEU A 1 96 ? -4.370 -4.066 -18.528 1.00 84.19 96 LEU A C 1
ATOM 735 O O . LEU A 1 96 ? -3.165 -4.061 -18.286 1.00 84.19 96 LEU A O 1
ATOM 739 N N . ALA A 1 97 ? -5.256 -3.526 -17.686 1.00 80.69 97 ALA A N 1
ATOM 740 C CA . ALA A 1 97 ? -4.839 -2.891 -16.442 1.00 80.69 97 ALA A CA 1
ATOM 741 C C . ALA A 1 97 ? -4.240 -3.928 -15.486 1.00 80.69 97 ALA A C 1
ATOM 743 O O . ALA A 1 97 ? -3.207 -3.673 -14.864 1.00 80.69 97 ALA A O 1
ATOM 744 N N . ARG A 1 98 ? -4.850 -5.120 -15.401 1.00 82.62 98 ARG A N 1
ATOM 745 C CA . ARG A 1 98 ? -4.283 -6.249 -14.647 1.00 82.62 98 ARG A CA 1
ATOM 746 C C . ARG A 1 98 ? -3.016 -6.816 -15.290 1.00 82.62 98 ARG A C 1
ATOM 748 O O . ARG A 1 98 ? -2.123 -7.224 -14.555 1.00 82.62 98 ARG A O 1
ATOM 755 N N . ASP A 1 99 ? -2.921 -6.807 -16.616 1.00 89.19 99 ASP A N 1
ATOM 756 C CA . ASP A 1 99 ? -1.727 -7.241 -17.345 1.00 89.19 99 ASP A CA 1
ATOM 757 C C . ASP A 1 99 ? -0.521 -6.373 -16.994 1.00 89.19 99 ASP A C 1
ATOM 759 O O . ASP A 1 99 ? 0.521 -6.904 -16.640 1.00 89.19 99 ASP A O 1
ATOM 763 N N . LEU A 1 100 ? -0.648 -5.043 -16.998 1.00 91.00 100 LEU A N 1
ATOM 764 C CA . LEU A 1 100 ? 0.457 -4.191 -16.551 1.00 91.00 100 LEU A CA 1
ATOM 765 C C . LEU A 1 100 ? 0.741 -4.369 -15.053 1.00 91.00 100 LEU A C 1
ATOM 767 O O . LEU A 1 100 ? 1.897 -4.437 -14.626 1.00 91.00 100 LEU A O 1
ATOM 771 N N . SER A 1 101 ? -0.332 -4.448 -14.264 1.00 90.00 101 SER A N 1
ATOM 772 C CA . SER A 1 101 ? -0.288 -4.517 -12.805 1.00 90.00 101 SER A CA 1
ATOM 773 C C . SER A 1 101 ? 0.656 -5.591 -12.272 1.00 90.00 101 SER A C 1
ATOM 775 O O . SER A 1 101 ? 1.379 -5.312 -11.319 1.00 90.00 101 SER A O 1
ATOM 777 N N . GLN A 1 102 ? 0.661 -6.785 -12.871 1.00 92.06 102 GLN A N 1
ATOM 778 C CA . GLN A 1 102 ? 1.503 -7.904 -12.433 1.00 92.06 102 GLN A CA 1
ATOM 779 C C . GLN A 1 102 ? 3.004 -7.639 -12.646 1.00 92.06 102 GLN A C 1
ATOM 781 O O . GLN A 1 102 ? 3.820 -8.009 -11.804 1.00 92.06 102 GLN A O 1
ATOM 786 N N . TYR A 1 103 ? 3.388 -6.925 -13.710 1.00 96.19 103 TYR A N 1
ATOM 787 C CA . TYR A 1 103 ? 4.790 -6.564 -13.957 1.00 96.19 103 TYR A CA 1
ATOM 788 C C . TYR A 1 103 ? 5.257 -5.427 -13.046 1.00 96.19 103 TYR A C 1
ATOM 790 O O . TYR A 1 103 ? 6.410 -5.419 -12.618 1.00 96.19 103 TYR A O 1
ATOM 798 N N . ILE A 1 104 ? 4.361 -4.501 -12.688 1.00 95.06 104 ILE A N 1
ATOM 799 C CA . ILE A 1 104 ? 4.625 -3.507 -11.639 1.00 95.06 104 ILE A CA 1
ATOM 800 C C . ILE A 1 104 ? 4.839 -4.208 -10.292 1.00 95.06 104 ILE A C 1
ATOM 802 O O . ILE A 1 104 ? 5.818 -3.927 -9.602 1.00 95.06 104 ILE A O 1
ATOM 806 N N . SER A 1 105 ? 3.958 -5.147 -9.935 1.00 92.44 105 SER A N 1
ATOM 807 C CA . SER A 1 105 ? 4.087 -5.957 -8.721 1.00 92.44 105 SER A CA 1
ATOM 808 C C . SER A 1 105 ? 5.404 -6.737 -8.700 1.00 92.44 105 SER A C 1
ATOM 810 O O . SER A 1 105 ? 6.110 -6.700 -7.696 1.00 92.44 105 SER A O 1
ATOM 812 N N . LEU A 1 106 ? 5.787 -7.367 -9.818 1.00 95.12 106 LEU A N 1
ATOM 813 C CA . LEU A 1 106 ? 7.089 -8.018 -9.966 1.00 95.12 106 LEU A CA 1
ATOM 814 C C . LEU A 1 106 ? 8.224 -7.023 -9.701 1.00 95.12 106 LEU A C 1
ATOM 816 O O . LEU A 1 106 ? 9.069 -7.298 -8.858 1.00 95.12 106 LEU A O 1
ATOM 820 N N . ALA A 1 107 ? 8.231 -5.863 -10.365 1.00 96.00 107 ALA A N 1
ATOM 821 C CA . ALA A 1 107 ? 9.297 -4.871 -10.227 1.00 96.00 107 ALA A CA 1
ATOM 822 C C . ALA A 1 107 ? 9.511 -4.409 -8.779 1.00 96.00 107 ALA A C 1
ATOM 824 O O . ALA A 1 107 ? 10.652 -4.299 -8.339 1.00 96.00 107 ALA A O 1
ATOM 825 N N . LEU A 1 108 ? 8.429 -4.199 -8.022 1.00 91.62 108 LEU A N 1
ATOM 826 C CA . LEU A 1 108 ? 8.501 -3.830 -6.604 1.00 91.62 108 LEU A CA 1
ATOM 827 C C . LEU A 1 108 ? 9.104 -4.927 -5.713 1.00 91.62 108 LEU A C 1
ATOM 829 O O . LEU A 1 108 ? 9.578 -4.637 -4.615 1.00 91.62 108 LEU A O 1
ATOM 833 N N . LEU A 1 109 ? 9.080 -6.179 -6.171 1.00 90.19 109 LEU A N 1
ATOM 834 C CA . LEU A 1 109 ? 9.574 -7.344 -5.442 1.00 90.19 109 LEU A CA 1
ATOM 835 C C . LEU A 1 109 ? 10.915 -7.861 -5.963 1.00 90.19 109 LEU A C 1
ATOM 837 O O . LEU A 1 109 ? 11.429 -8.835 -5.417 1.00 90.19 109 LEU A O 1
ATOM 841 N N . LEU A 1 110 ? 11.508 -7.230 -6.975 1.00 92.69 110 LEU A N 1
ATOM 842 C CA . LEU A 1 110 ? 12.867 -7.532 -7.409 1.00 92.69 110 LEU A CA 1
ATOM 843 C C . LEU A 1 110 ? 13.868 -6.686 -6.619 1.00 92.69 110 LEU A C 1
ATOM 845 O O . LEU A 1 110 ? 13.634 -5.530 -6.271 1.00 92.69 110 LEU A O 1
ATOM 849 N N . SER A 1 111 ? 15.024 -7.274 -6.347 1.00 89.50 111 SER A N 1
ATOM 850 C CA . SER A 1 111 ? 16.210 -6.527 -5.952 1.00 89.50 111 SER A CA 1
ATOM 851 C C . SER A 1 111 ? 16.675 -5.647 -7.110 1.00 89.50 111 SER A C 1
ATOM 853 O O . SER A 1 111 ? 16.353 -5.882 -8.275 1.00 89.50 111 SER A O 1
ATOM 855 N N . GLY A 1 112 ? 17.443 -4.614 -6.775 1.00 89.38 112 GLY A N 1
ATOM 856 C CA . GLY A 1 112 ? 18.014 -3.726 -7.776 1.00 89.38 112 GLY A CA 1
ATOM 857 C C . GLY A 1 112 ? 19.027 -4.413 -8.703 1.00 89.38 112 GLY A C 1
ATOM 858 O O . GLY A 1 112 ? 19.387 -5.586 -8.523 1.00 89.38 112 GLY A O 1
ATOM 859 N N . PRO A 1 113 ? 19.535 -3.666 -9.695 1.00 91.56 113 PRO A N 1
ATOM 860 C CA . PRO A 1 113 ? 20.562 -4.166 -10.591 1.00 91.56 113 PRO A CA 1
ATOM 861 C C . PRO A 1 113 ? 21.839 -4.610 -9.853 1.00 91.56 113 PRO A C 1
ATOM 863 O O . PRO A 1 113 ? 22.147 -4.118 -8.765 1.00 91.56 113 PRO A O 1
ATOM 866 N N . PRO A 1 114 ? 22.625 -5.517 -10.461 1.00 93.69 114 PRO A N 1
ATOM 867 C CA . PRO A 1 114 ? 22.386 -6.122 -11.776 1.00 93.69 114 PRO A CA 1
ATOM 868 C C . PRO A 1 114 ? 21.563 -7.420 -11.718 1.00 93.69 114 PRO A C 1
ATOM 870 O O . PRO A 1 114 ? 21.305 -8.019 -12.755 1.00 93.69 114 PRO A O 1
ATOM 873 N N . LYS A 1 115 ? 21.198 -7.903 -10.523 1.00 93.00 115 LYS A N 1
ATOM 874 C CA . LYS A 1 115 ? 20.773 -9.299 -10.349 1.00 93.00 115 LYS A CA 1
ATOM 875 C C . LYS A 1 115 ? 19.274 -9.543 -10.430 1.00 93.00 115 LYS A C 1
ATOM 877 O O . LYS A 1 115 ? 18.896 -10.621 -10.871 1.00 93.00 115 LYS A O 1
ATOM 882 N N . PHE A 1 116 ? 18.445 -8.594 -9.990 1.00 95.75 116 PHE A N 1
ATOM 883 C CA . PHE A 1 116 ? 16.984 -8.724 -10.044 1.00 95.75 116 PHE A CA 1
ATOM 884 C C . PHE A 1 116 ? 16.466 -10.044 -9.443 1.00 95.75 116 PHE A C 1
ATOM 886 O O . PHE A 1 116 ? 15.583 -10.706 -9.975 1.00 95.75 116 PHE A O 1
ATOM 893 N N . GLU A 1 117 ? 17.045 -10.457 -8.319 1.00 91.50 117 GLU A N 1
ATOM 894 C CA . GLU A 1 117 ? 16.548 -11.572 -7.511 1.00 91.50 117 GLU A CA 1
ATOM 895 C C . GLU A 1 117 ? 15.308 -11.123 -6.729 1.00 91.50 117 GLU A C 1
ATOM 897 O O . GLU A 1 117 ? 15.273 -9.989 -6.252 1.00 91.50 117 GLU A O 1
ATOM 902 N N . LEU A 1 118 ? 14.311 -11.993 -6.556 1.00 86.62 118 LEU A N 1
ATOM 903 C CA . LEU A 1 118 ? 13.149 -11.692 -5.718 1.00 86.62 118 LEU A CA 1
ATOM 904 C C . LEU A 1 118 ? 13.566 -11.409 -4.265 1.00 86.62 118 LEU A C 1
ATOM 906 O O . LEU A 1 118 ? 14.319 -12.171 -3.659 1.00 86.62 118 LEU A O 1
ATOM 910 N N . THR A 1 119 ? 13.038 -10.329 -3.695 1.00 81.75 119 THR A N 1
ATOM 911 C CA . THR A 1 119 ? 13.254 -9.933 -2.294 1.00 81.75 119 THR A CA 1
ATOM 912 C C . THR A 1 119 ? 12.394 -10.743 -1.327 1.00 81.75 119 THR A C 1
ATOM 914 O O . THR A 1 119 ? 12.737 -10.886 -0.153 1.00 81.75 119 THR A O 1
ATOM 917 N N . LEU A 1 120 ? 11.299 -11.319 -1.830 1.00 75.12 120 LEU A N 1
ATOM 918 C CA . LEU A 1 120 ? 10.441 -12.249 -1.109 1.00 75.12 120 LEU A CA 1
ATOM 919 C C . LEU A 1 120 ? 10.731 -13.689 -1.532 1.00 75.12 120 LEU A C 1
ATOM 921 O O . LEU A 1 120 ? 11.016 -13.982 -2.693 1.00 75.12 120 LEU A O 1
ATOM 925 N N . SER A 1 121 ? 10.609 -14.620 -0.586 1.00 68.75 121 SER A N 1
ATOM 926 C CA . SER A 1 121 ? 10.670 -16.041 -0.921 1.00 68.75 121 SER A CA 1
ATOM 927 C C . SER A 1 121 ? 9.446 -16.458 -1.753 1.00 68.75 121 SER A C 1
ATOM 929 O O . SER A 1 121 ? 8.386 -15.846 -1.613 1.00 68.75 121 SER A O 1
ATOM 931 N N . PRO A 1 122 ? 9.530 -17.530 -2.570 1.00 70.31 122 PRO A N 1
ATOM 932 C CA . PRO A 1 122 ? 8.437 -17.944 -3.459 1.00 70.31 122 PRO A CA 1
ATOM 933 C C . PRO A 1 122 ? 7.086 -18.170 -2.767 1.00 70.31 122 PRO A C 1
ATOM 935 O O . PRO A 1 122 ? 6.038 -17.988 -3.373 1.00 70.31 122 PRO A O 1
ATOM 938 N N . VAL A 1 123 ? 7.119 -18.553 -1.490 1.00 64.44 123 VAL A N 1
ATOM 939 C CA . VAL A 1 123 ? 5.942 -18.758 -0.634 1.00 64.44 123 VAL A CA 1
ATOM 940 C C . VAL A 1 123 ? 5.264 -17.443 -0.227 1.00 64.44 123 VAL A C 1
ATOM 942 O O . VAL A 1 123 ? 4.057 -17.416 -0.019 1.00 64.44 123 VAL A O 1
ATOM 945 N N . ASN A 1 124 ? 6.012 -16.336 -0.167 1.00 66.50 124 ASN A N 1
ATOM 946 C CA . ASN A 1 124 ? 5.532 -14.989 0.172 1.00 66.50 124 ASN A CA 1
ATOM 947 C C . ASN A 1 124 ? 5.111 -14.162 -1.046 1.00 66.50 124 ASN A C 1
ATOM 949 O O . ASN A 1 124 ? 4.727 -13.007 -0.875 1.00 66.50 124 ASN A O 1
ATOM 953 N N . LEU A 1 125 ? 5.190 -14.710 -2.261 1.00 77.31 125 LEU A N 1
ATOM 954 C CA . LEU A 1 125 ? 4.838 -13.945 -3.449 1.00 77.31 125 LEU A CA 1
ATOM 955 C C . LEU A 1 125 ? 3.323 -13.695 -3.524 1.00 77.31 125 LEU A C 1
ATOM 957 O O . LEU A 1 125 ? 2.532 -14.625 -3.333 1.00 77.31 125 LEU A O 1
ATOM 961 N N . PRO A 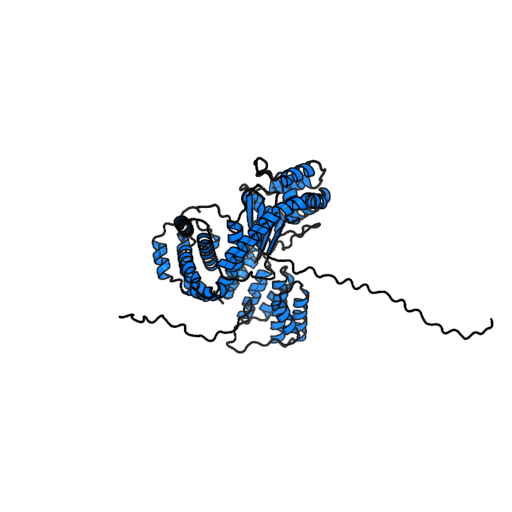1 126 ? 2.910 -12.460 -3.851 1.00 76.19 126 PRO A N 1
ATOM 962 C CA . PRO A 1 126 ? 1.536 -12.153 -4.213 1.00 76.19 126 PRO A CA 1
ATOM 963 C C . PRO A 1 126 ? 1.053 -13.011 -5.394 1.00 76.19 126 PRO A C 1
ATOM 965 O O . PRO A 1 126 ? 1.860 -13.344 -6.267 1.00 76.19 126 PRO A O 1
ATOM 968 N N . PRO A 1 127 ? -0.251 -13.346 -5.479 1.00 75.94 127 PRO A N 1
ATOM 969 C CA . PRO A 1 127 ? -0.778 -14.203 -6.543 1.00 75.94 127 PRO A CA 1
ATOM 970 C C . PRO A 1 127 ? -0.482 -13.724 -7.968 1.00 75.94 127 PRO A C 1
ATOM 972 O O . PRO A 1 127 ? -0.296 -14.550 -8.853 1.00 75.94 127 PRO A O 1
ATOM 975 N N . ASP A 1 128 ? -0.412 -12.413 -8.183 1.00 80.19 128 ASP A N 1
ATOM 976 C CA . ASP A 1 128 ? -0.092 -11.785 -9.467 1.00 80.19 128 ASP A CA 1
ATOM 977 C C . ASP A 1 128 ? 1.403 -11.848 -9.831 1.00 80.19 128 ASP A C 1
ATOM 979 O O . ASP A 1 128 ? 1.763 -11.530 -10.956 1.00 80.19 128 ASP A O 1
ATOM 983 N N . VAL A 1 129 ? 2.282 -12.293 -8.926 1.00 89.25 129 VAL A N 1
ATOM 984 C CA . VAL A 1 129 ? 3.733 -12.418 -9.171 1.00 89.25 129 VAL A CA 1
ATOM 985 C C . VAL A 1 129 ? 4.201 -13.875 -9.212 1.00 89.25 129 VAL A C 1
ATOM 987 O O . VAL A 1 129 ? 5.258 -14.160 -9.774 1.00 89.25 129 VAL A O 1
ATOM 990 N N . ILE A 1 130 ? 3.425 -14.819 -8.664 1.00 85.12 130 ILE A N 1
ATOM 991 C CA . ILE A 1 130 ? 3.803 -16.244 -8.580 1.00 85.12 130 ILE A CA 1
ATOM 992 C C . ILE A 1 130 ? 4.213 -16.806 -9.946 1.00 85.12 130 ILE A C 1
ATOM 994 O O . ILE A 1 130 ? 5.266 -17.442 -10.052 1.00 85.12 130 ILE A O 1
ATOM 998 N N . ASP A 1 131 ? 3.415 -16.534 -10.977 1.00 88.38 131 ASP A N 1
ATOM 999 C CA . ASP A 1 131 ? 3.658 -17.036 -12.332 1.00 88.38 131 ASP A CA 1
ATOM 1000 C C . ASP A 1 131 ? 4.765 -16.248 -13.060 1.00 88.38 131 ASP A C 1
ATOM 1002 O O . ASP A 1 131 ? 5.315 -16.713 -14.051 1.00 88.38 131 ASP A O 1
ATOM 1006 N N . LEU A 1 132 ? 5.173 -15.088 -12.532 1.00 94.25 132 LEU A N 1
ATOM 1007 C CA . LEU A 1 132 ? 6.213 -14.231 -13.109 1.00 94.25 132 LEU A CA 1
ATOM 1008 C C . LEU A 1 132 ? 7.604 -14.425 -12.489 1.00 94.25 132 LEU A C 1
ATOM 1010 O O . LEU A 1 132 ? 8.569 -13.822 -12.959 1.00 94.25 132 LEU A O 1
ATOM 1014 N N . LYS A 1 133 ? 7.745 -15.247 -11.442 1.00 87.88 133 LYS A N 1
ATOM 1015 C CA . LYS A 1 133 ? 8.986 -15.370 -10.647 1.00 87.88 133 LYS A CA 1
ATOM 1016 C C . LYS A 1 133 ? 10.249 -15.667 -11.471 1.00 87.88 133 LYS A C 1
ATOM 1018 O O . LYS A 1 133 ? 11.331 -15.204 -11.118 1.00 87.88 133 LYS A O 1
ATOM 1023 N N . ASP A 1 134 ? 10.112 -16.411 -12.570 1.00 90.25 134 ASP A N 1
ATOM 1024 C CA . ASP A 1 134 ? 11.236 -16.826 -13.418 1.00 90.25 134 ASP A CA 1
ATOM 1025 C C . ASP A 1 134 ? 11.684 -15.710 -14.383 1.00 90.25 134 ASP A C 1
ATOM 1027 O O . ASP A 1 134 ? 12.771 -15.775 -14.962 1.00 90.25 134 ASP A O 1
ATOM 1031 N N . MET A 1 135 ? 10.895 -14.636 -14.507 1.00 96.00 135 MET A N 1
ATOM 1032 C CA . MET A 1 135 ? 11.222 -13.479 -15.339 1.00 96.00 135 MET A CA 1
ATOM 1033 C C . MET A 1 135 ? 12.440 -12.711 -14.815 1.00 96.00 135 MET A C 1
ATOM 1035 O O . MET A 1 135 ? 13.143 -12.099 -15.614 1.00 96.00 135 MET A O 1
ATOM 1039 N N . GLY A 1 136 ? 12.749 -12.772 -13.512 1.00 94.56 136 GLY A N 1
ATOM 1040 C CA . GLY A 1 136 ? 13.890 -12.056 -12.918 1.00 94.56 136 GLY A CA 1
ATOM 1041 C C . GLY A 1 136 ? 15.229 -12.357 -13.606 1.00 94.56 136 GLY A C 1
ATOM 1042 O O . GLY A 1 136 ? 16.006 -11.444 -13.879 1.00 94.56 136 GLY A O 1
ATOM 1043 N N . LEU A 1 137 ? 15.460 -13.614 -14.009 1.00 95.50 137 LEU A N 1
ATOM 1044 C CA . LEU A 1 137 ? 16.664 -14.005 -14.758 1.00 95.50 137 LEU A CA 1
ATOM 1045 C C . LEU A 1 137 ? 16.705 -13.394 -16.167 1.00 95.50 137 LEU A C 1
ATOM 1047 O O . LEU A 1 137 ? 17.772 -13.001 -16.641 1.00 95.50 137 LEU A O 1
ATOM 1051 N N . LEU A 1 138 ? 15.549 -13.293 -16.831 1.00 97.88 138 LEU A N 1
ATOM 1052 C CA . LEU A 1 138 ? 15.433 -12.635 -18.134 1.00 97.88 138 LEU A CA 1
ATOM 1053 C C . LEU A 1 138 ? 15.656 -11.126 -18.006 1.00 97.88 138 LEU A C 1
ATOM 1055 O O . LEU A 1 138 ? 16.321 -10.545 -18.858 1.00 97.88 138 LEU A O 1
ATOM 1059 N N . ILE A 1 139 ? 15.160 -10.508 -16.929 1.00 98.50 139 ILE A N 1
ATOM 1060 C CA . ILE A 1 139 ? 15.387 -9.091 -16.624 1.00 98.50 139 ILE A CA 1
ATOM 1061 C C . ILE A 1 139 ? 16.871 -8.811 -16.376 1.00 98.50 139 ILE A C 1
ATOM 1063 O O . ILE A 1 139 ? 17.393 -7.848 -16.930 1.00 98.50 139 ILE A O 1
ATOM 1067 N N . ALA A 1 140 ? 17.573 -9.654 -15.614 1.00 98.12 140 ALA A N 1
ATOM 1068 C CA . ALA A 1 140 ? 19.011 -9.501 -15.387 1.00 98.12 140 ALA A CA 1
ATOM 1069 C C . ALA A 1 140 ? 19.817 -9.591 -16.693 1.00 98.12 140 ALA A C 1
ATOM 1071 O O . ALA A 1 140 ? 20.650 -8.729 -16.975 1.00 98.12 140 ALA A O 1
ATOM 1072 N N . ALA A 1 141 ? 19.517 -10.584 -17.538 1.00 98.12 141 ALA A N 1
ATOM 1073 C CA . ALA A 1 141 ? 20.151 -10.711 -18.849 1.00 98.12 141 ALA A CA 1
ATOM 1074 C C . ALA A 1 141 ? 19.838 -9.512 -19.761 1.00 98.12 141 ALA A C 1
ATOM 1076 O O . ALA A 1 141 ? 20.730 -9.000 -20.437 1.00 98.12 141 ALA A O 1
ATOM 1077 N N . PHE A 1 142 ? 18.588 -9.045 -19.764 1.00 98.56 142 PHE A N 1
ATOM 1078 C CA . PHE A 1 142 ? 18.157 -7.872 -20.521 1.00 98.56 142 PHE A CA 1
ATOM 1079 C C . PHE A 1 142 ? 18.855 -6.595 -20.044 1.00 98.56 142 PHE A C 1
ATOM 1081 O O . PHE A 1 142 ? 19.316 -5.815 -20.873 1.00 98.56 142 PHE A O 1
ATOM 1088 N N . TYR A 1 143 ? 18.994 -6.403 -18.730 1.00 98.62 143 TYR A N 1
ATOM 1089 C CA . TYR A 1 143 ? 19.672 -5.250 -18.138 1.00 98.62 143 TYR A CA 1
ATOM 1090 C C . TYR A 1 143 ? 21.101 -5.089 -18.660 1.00 98.62 143 TYR A C 1
ATOM 1092 O O . TYR A 1 143 ? 21.485 -3.991 -19.069 1.00 98.62 143 TYR A O 1
ATOM 1100 N N . GLU A 1 144 ? 21.865 -6.184 -18.681 1.00 98.00 144 GLU A N 1
ATOM 1101 C CA . GLU A 1 144 ? 23.240 -6.191 -19.184 1.00 98.00 144 GLU A CA 1
ATOM 1102 C C . GLU A 1 144 ? 23.297 -6.020 -20.707 1.00 98.00 144 GLU A C 1
ATOM 1104 O O . GLU A 1 144 ? 24.053 -5.196 -21.214 1.00 98.00 144 GLU A O 1
ATOM 1109 N N . GLN A 1 145 ? 22.495 -6.783 -21.451 1.00 98.19 145 GLN A N 1
ATOM 1110 C CA . GLN A 1 145 ? 22.581 -6.844 -22.915 1.00 98.19 145 GLN A CA 1
ATOM 1111 C C . GLN A 1 145 ? 22.023 -5.602 -23.611 1.00 98.19 145 GLN A C 1
ATOM 1113 O O . GLN A 1 145 ? 22.482 -5.253 -24.695 1.00 98.19 145 GLN A O 1
ATOM 1118 N N . ALA A 1 146 ? 21.034 -4.948 -23.005 1.00 98.06 146 ALA A N 1
ATOM 1119 C CA . ALA A 1 146 ? 20.422 -3.738 -23.534 1.00 98.06 146 ALA A CA 1
ATOM 1120 C C . ALA A 1 146 ? 21.042 -2.453 -22.961 1.00 98.06 146 ALA A C 1
ATOM 1122 O O . ALA A 1 146 ? 20.508 -1.373 -23.209 1.00 98.06 146 ALA A O 1
ATOM 1123 N N . SER A 1 147 ? 22.139 -2.547 -22.193 1.00 97.31 147 SER A N 1
ATOM 1124 C CA . SER A 1 147 ? 22.802 -1.381 -21.591 1.00 97.31 147 SER A CA 1
ATOM 1125 C C . SER A 1 147 ? 21.819 -0.492 -20.811 1.00 97.31 147 SER A C 1
ATOM 1127 O O . SER A 1 147 ? 21.763 0.733 -20.957 1.00 97.31 147 SER A O 1
ATOM 1129 N N . ILE A 1 148 ? 20.977 -1.121 -19.980 1.00 98.31 148 ILE A N 1
ATOM 1130 C CA . ILE A 1 148 ? 19.917 -0.402 -19.256 1.00 98.31 148 ILE A CA 1
ATOM 1131 C C . ILE A 1 148 ? 20.503 0.584 -18.243 1.00 98.31 148 ILE A C 1
ATOM 1133 O O . ILE A 1 148 ? 19.886 1.613 -17.974 1.00 98.31 148 ILE A O 1
ATOM 1137 N N . ALA A 1 149 ? 21.699 0.325 -17.709 1.00 98.00 149 ALA A N 1
ATOM 1138 C CA . ALA A 1 149 ? 22.412 1.279 -16.863 1.00 98.00 149 ALA A CA 1
ATOM 1139 C C . ALA A 1 149 ? 22.662 2.611 -17.594 1.00 98.00 149 ALA A C 1
ATOM 1141 O O . ALA A 1 149 ? 22.400 3.682 -17.039 1.00 98.00 149 ALA A O 1
ATOM 1142 N N . GLU A 1 150 ? 23.122 2.548 -18.845 1.00 97.94 150 GLU A N 1
ATOM 1143 C CA . GLU A 1 150 ? 23.365 3.719 -19.683 1.00 97.94 150 GLU A CA 1
ATOM 1144 C C . GLU A 1 150 ? 22.062 4.395 -20.118 1.00 97.94 150 GLU A C 1
ATOM 1146 O O . GLU A 1 150 ? 21.975 5.622 -20.067 1.00 97.94 150 GLU A O 1
ATOM 1151 N N . LEU A 1 151 ? 21.033 3.624 -20.490 1.00 97.50 151 LEU A N 1
ATOM 1152 C CA . LEU A 1 151 ? 19.717 4.177 -20.839 1.00 97.50 151 LEU A CA 1
ATOM 1153 C C . LEU A 1 151 ? 19.061 4.882 -19.648 1.00 97.50 151 LEU A C 1
ATOM 1155 O O . LEU A 1 151 ? 18.555 5.994 -19.790 1.00 97.50 151 LEU A O 1
ATOM 1159 N N . TRP A 1 152 ? 19.123 4.281 -18.460 1.00 97.88 152 TRP A N 1
ATOM 1160 C CA . TRP A 1 152 ? 18.674 4.910 -17.222 1.00 97.88 152 TRP A CA 1
ATOM 1161 C C . TRP A 1 152 ? 19.384 6.246 -16.998 1.00 97.88 152 TRP A C 1
ATOM 1163 O O . TRP A 1 152 ? 18.724 7.268 -16.832 1.00 97.88 152 TRP A O 1
ATOM 1173 N N . ALA A 1 153 ? 20.720 6.266 -17.061 1.00 98.25 153 ALA A N 1
ATOM 1174 C CA . ALA A 1 153 ? 21.501 7.487 -16.871 1.00 98.25 153 ALA A CA 1
ATOM 1175 C C . ALA A 1 153 ? 21.194 8.559 -17.932 1.00 98.25 153 ALA A C 1
ATOM 1177 O O . ALA A 1 153 ? 21.139 9.744 -17.604 1.00 98.25 153 ALA A O 1
ATOM 1178 N N . LYS A 1 154 ? 20.959 8.150 -19.186 1.00 98.00 154 LYS A N 1
ATOM 1179 C CA . LYS A 1 154 ? 20.597 9.036 -20.302 1.00 98.00 154 LYS A CA 1
ATOM 1180 C C . LYS A 1 154 ? 19.285 9.779 -20.043 1.00 98.00 154 LYS A C 1
ATOM 1182 O O . LYS A 1 154 ? 19.216 10.971 -20.327 1.00 98.00 154 LYS A O 1
ATOM 1187 N N . TYR A 1 155 ? 18.273 9.096 -19.506 1.00 98.06 155 TYR A N 1
ATOM 1188 C CA . TYR A 1 155 ? 16.927 9.653 -19.318 1.00 98.06 155 TYR A CA 1
ATOM 1189 C C . TYR A 1 155 ? 16.624 10.125 -17.893 1.00 98.06 155 TYR A C 1
ATOM 1191 O O . TYR A 1 155 ? 15.564 10.706 -17.662 1.00 98.06 155 TYR A O 1
ATOM 1199 N N . LEU A 1 156 ? 17.529 9.902 -16.934 1.00 96.75 156 LEU A N 1
ATOM 1200 C CA . LEU A 1 156 ? 17.292 10.216 -15.524 1.00 96.75 156 LEU A CA 1
ATOM 1201 C C . LEU A 1 156 ? 16.891 11.678 -15.310 1.00 96.75 156 LEU A C 1
ATOM 1203 O O . LEU A 1 156 ? 15.933 11.933 -14.593 1.00 96.75 156 LEU A O 1
ATOM 1207 N N . TYR A 1 157 ? 17.554 12.621 -15.983 1.00 96.69 157 TYR A N 1
ATOM 1208 C CA . TYR A 1 157 ? 17.228 14.044 -15.857 1.00 96.69 157 TYR A CA 1
ATOM 1209 C C . TYR A 1 157 ? 15.771 14.354 -16.241 1.00 96.69 157 TYR A C 1
ATOM 1211 O O . TYR A 1 157 ? 15.076 15.048 -15.501 1.00 96.69 157 TYR A O 1
ATOM 1219 N N . ASP A 1 158 ? 15.286 13.817 -17.364 1.00 95.69 158 ASP A N 1
ATOM 1220 C CA . ASP A 1 158 ? 13.905 14.032 -17.816 1.00 95.69 158 ASP A CA 1
ATOM 1221 C C . ASP A 1 158 ? 12.902 13.375 -16.856 1.00 95.69 158 ASP A C 1
ATOM 1223 O O . ASP A 1 158 ? 11.884 13.972 -16.496 1.00 95.69 158 ASP A O 1
ATOM 1227 N N . MET A 1 159 ? 13.223 12.173 -16.366 1.00 96.06 159 MET A N 1
ATOM 1228 C CA . MET A 1 159 ? 12.410 11.479 -15.365 1.00 96.06 159 MET A CA 1
ATOM 1229 C C . MET A 1 159 ? 12.367 12.229 -14.027 1.00 96.06 159 MET A C 1
ATOM 1231 O O . MET A 1 159 ? 11.321 12.273 -13.381 1.00 96.06 159 MET A O 1
ATOM 1235 N N . GLU A 1 160 ? 13.465 12.863 -13.613 1.00 95.62 160 GLU A N 1
ATOM 1236 C CA . GLU A 1 160 ? 13.519 13.717 -12.423 1.00 95.62 160 GLU A CA 1
ATOM 1237 C C . GLU A 1 160 ? 12.689 14.999 -12.592 1.00 95.62 160 GLU A C 1
ATOM 1239 O O . GLU A 1 160 ? 12.059 15.449 -11.631 1.00 95.62 160 GLU A O 1
ATOM 1244 N N . GLN A 1 161 ? 12.616 15.573 -13.801 1.00 93.81 161 GLN A N 1
ATOM 1245 C CA . GLN A 1 161 ? 11.709 16.696 -14.077 1.00 93.81 161 GLN A CA 1
ATOM 1246 C C . GLN A 1 161 ? 10.241 16.285 -13.913 1.00 93.81 161 GLN A C 1
ATOM 1248 O O . GLN A 1 161 ? 9.463 17.007 -13.273 1.00 93.81 161 GLN A O 1
ATOM 1253 N N . ASP A 1 162 ? 9.873 15.113 -14.436 1.00 92.25 162 ASP A N 1
ATOM 1254 C CA . ASP A 1 162 ? 8.549 14.531 -14.224 1.00 92.25 162 ASP A CA 1
ATOM 1255 C C . ASP A 1 162 ? 8.302 14.289 -12.726 1.00 92.25 162 ASP A C 1
ATOM 1257 O O . ASP A 1 162 ? 7.290 14.752 -12.185 1.00 92.25 162 ASP A O 1
ATOM 1261 N N . ALA A 1 163 ? 9.253 13.671 -12.020 1.00 94.94 163 ALA A N 1
ATOM 1262 C CA . ALA A 1 163 ? 9.169 13.413 -10.583 1.00 94.94 163 ALA A CA 1
ATOM 1263 C C . ALA A 1 163 ? 9.021 14.684 -9.741 1.00 94.94 163 ALA A C 1
ATOM 1265 O O . ALA A 1 163 ? 8.237 14.701 -8.789 1.00 94.94 163 ALA A O 1
ATOM 1266 N N . GLY A 1 164 ? 9.656 15.790 -10.131 1.00 95.88 164 GLY A N 1
ATOM 1267 C CA . GLY A 1 164 ? 9.517 17.075 -9.449 1.00 95.88 164 GLY A CA 1
ATOM 1268 C C . GLY A 1 164 ? 8.065 17.573 -9.370 1.00 95.88 164 GLY A C 1
ATOM 1269 O O . GLY A 1 164 ? 7.691 18.244 -8.403 1.00 95.88 164 GLY A O 1
ATOM 1270 N N . ARG A 1 165 ? 7.206 17.233 -10.345 1.00 94.75 165 ARG A N 1
ATOM 1271 C CA . ARG A 1 165 ? 5.762 17.545 -10.287 1.00 94.75 165 ARG A CA 1
ATOM 1272 C C . ARG A 1 165 ? 5.057 16.740 -9.195 1.00 94.75 165 ARG A C 1
ATOM 1274 O O . ARG A 1 165 ? 4.263 17.309 -8.446 1.00 94.75 165 ARG A O 1
ATOM 1281 N N . TYR A 1 166 ? 5.382 15.456 -9.077 1.00 95.88 166 TYR A N 1
ATOM 1282 C CA . TYR A 1 166 ? 4.829 14.562 -8.060 1.00 95.88 166 TYR A CA 1
ATOM 1283 C C . TYR A 1 166 ? 5.333 14.898 -6.660 1.00 95.88 166 TYR A C 1
ATOM 1285 O O . TYR A 1 166 ? 4.542 14.882 -5.727 1.00 95.88 166 TYR A O 1
ATOM 1293 N N . GLN A 1 167 ? 6.597 15.295 -6.507 1.00 96.38 167 GLN A N 1
ATOM 1294 C CA . GLN A 1 167 ? 7.141 15.762 -5.227 1.00 96.38 167 GLN A CA 1
ATOM 1295 C C . GLN A 1 167 ? 6.382 16.986 -4.702 1.00 96.38 167 GLN A C 1
ATOM 1297 O O . GLN A 1 167 ? 5.990 17.024 -3.536 1.00 96.38 167 GLN A O 1
ATOM 1302 N N . ARG A 1 168 ? 6.111 17.974 -5.568 1.00 96.75 168 ARG A N 1
ATOM 1303 C CA . ARG A 1 168 ? 5.303 19.150 -5.199 1.00 96.75 168 ARG A CA 1
ATOM 1304 C C . ARG A 1 168 ? 3.871 18.770 -4.833 1.00 96.75 168 ARG A C 1
ATOM 1306 O O . ARG A 1 168 ? 3.335 19.305 -3.865 1.00 96.75 168 ARG A O 1
ATOM 1313 N N . LEU A 1 169 ? 3.265 17.853 -5.587 1.00 95.81 169 LEU A N 1
ATOM 1314 C CA . LEU A 1 169 ? 1.926 17.357 -5.287 1.00 95.81 169 LEU A CA 1
ATOM 1315 C C . LEU A 1 169 ? 1.883 16.604 -3.953 1.00 95.81 169 LEU A C 1
ATOM 1317 O O . LEU A 1 169 ? 1.006 16.869 -3.139 1.00 95.81 169 LEU A O 1
ATOM 1321 N N . LEU A 1 170 ? 2.840 15.713 -3.703 1.00 95.94 170 LEU A N 1
ATOM 1322 C CA . LEU A 1 170 ? 2.945 14.963 -2.457 1.00 95.94 170 LEU A CA 1
ATOM 1323 C C . LEU A 1 170 ? 3.129 15.910 -1.267 1.00 95.94 170 LEU A C 1
ATOM 1325 O O . LEU A 1 170 ? 2.414 15.788 -0.279 1.00 95.94 170 LEU A O 1
ATOM 1329 N N . ALA A 1 171 ? 4.005 16.912 -1.385 1.00 96.19 171 ALA A N 1
ATOM 1330 C CA . ALA A 1 171 ? 4.180 17.932 -0.353 1.00 96.19 171 ALA A CA 1
ATOM 1331 C C . ALA A 1 171 ? 2.877 18.701 -0.068 1.00 96.19 171 ALA A C 1
ATOM 1333 O O . ALA A 1 171 ? 2.526 18.891 1.097 1.00 96.19 171 ALA A O 1
ATOM 1334 N N . LYS A 1 172 ? 2.133 19.091 -1.116 1.00 96.50 172 LYS A N 1
ATOM 1335 C CA . LYS A 1 172 ? 0.808 19.720 -0.986 1.00 96.50 172 LYS A CA 1
ATOM 1336 C C . LYS A 1 172 ? -0.176 18.802 -0.263 1.00 96.50 172 LYS A C 1
ATOM 1338 O O . LYS A 1 172 ? -0.795 19.239 0.701 1.00 96.50 172 LYS A O 1
ATOM 1343 N N . VAL A 1 173 ? -0.297 17.546 -0.700 1.00 96.50 173 VAL A N 1
ATOM 1344 C CA . VAL A 1 173 ? -1.192 16.548 -0.094 1.00 96.50 173 VAL A CA 1
ATOM 1345 C C . VAL A 1 173 ? -0.878 16.386 1.389 1.00 96.50 173 VAL A C 1
ATOM 1347 O O . VAL A 1 173 ? -1.780 16.558 2.203 1.00 96.50 173 VAL A O 1
ATOM 1350 N N . ILE A 1 174 ? 0.390 16.148 1.739 1.00 95.25 174 ILE A N 1
ATOM 1351 C CA . ILE A 1 174 ? 0.841 16.001 3.128 1.00 95.25 174 ILE A CA 1
ATOM 1352 C C . ILE A 1 174 ? 0.474 17.247 3.934 1.00 95.25 174 ILE A C 1
ATOM 1354 O O . ILE A 1 174 ? -0.113 17.132 5.007 1.00 95.25 174 ILE A O 1
ATOM 1358 N N . GLN A 1 175 ? 0.784 18.443 3.427 1.00 96.19 175 GLN A N 1
ATOM 1359 C CA . GLN A 1 175 ? 0.501 19.694 4.128 1.00 96.19 175 GLN A CA 1
ATOM 1360 C C . GLN A 1 175 ? -1.003 19.895 4.366 1.00 96.19 175 GLN A C 1
ATOM 1362 O O . GLN A 1 175 ? -1.404 20.245 5.477 1.00 96.19 175 GLN A O 1
ATOM 1367 N N . GLU A 1 176 ? -1.834 19.670 3.349 1.00 96.38 176 GLU A N 1
ATOM 1368 C CA . GLU A 1 176 ? -3.285 19.852 3.426 1.00 96.38 176 GLU A CA 1
ATOM 1369 C C . GLU A 1 176 ? -3.932 18.847 4.379 1.00 96.38 176 GLU A C 1
ATOM 1371 O O . GLU A 1 176 ? -4.692 19.243 5.265 1.00 96.38 176 GLU A O 1
ATOM 1376 N N . THR A 1 177 ? -3.607 17.558 4.257 1.00 96.81 177 THR A N 1
ATOM 1377 C CA . THR A 1 177 ? -4.188 16.522 5.122 1.00 96.81 177 THR A CA 1
ATOM 1378 C C . THR A 1 177 ? -3.701 16.653 6.557 1.00 96.81 177 THR A C 1
ATOM 1380 O O . THR A 1 177 ? -4.503 16.547 7.484 1.00 96.81 177 THR A O 1
ATOM 1383 N N . ASN A 1 178 ? -2.409 16.920 6.766 1.00 95.25 178 ASN A N 1
ATOM 1384 C CA . ASN A 1 178 ? -1.841 17.015 8.109 1.00 95.25 178 ASN A CA 1
ATOM 1385 C C . ASN A 1 178 ? -2.329 18.275 8.818 1.00 95.25 178 ASN A C 1
ATOM 1387 O O . ASN A 1 178 ? -2.655 18.219 10.002 1.00 95.25 178 ASN A O 1
ATOM 1391 N N . GLY A 1 179 ? -2.443 19.389 8.088 1.00 96.31 179 GLY A N 1
ATOM 1392 C CA . GLY A 1 179 ? -3.047 20.618 8.591 1.00 96.31 179 GLY A CA 1
ATOM 1393 C C . GLY A 1 179 ? -4.512 20.415 8.971 1.00 96.31 179 GLY A C 1
ATOM 1394 O O . GLY A 1 179 ? -4.905 20.770 10.082 1.00 96.31 179 GLY A O 1
ATOM 1395 N N . TYR A 1 180 ? -5.298 19.776 8.098 1.00 97.38 180 TYR A N 1
ATOM 1396 C CA . TYR A 1 180 ? -6.711 19.488 8.353 1.00 97.38 180 TYR A CA 1
ATOM 1397 C C . TYR A 1 180 ? -6.907 18.582 9.573 1.00 97.38 180 TYR A C 1
ATOM 1399 O O . TYR A 1 180 ? -7.714 18.890 10.444 1.00 97.38 180 TYR A O 1
ATOM 1407 N N . LEU A 1 181 ? -6.127 17.504 9.688 1.00 97.19 181 LEU A N 1
ATOM 1408 C CA . LEU A 1 181 ? -6.206 16.551 10.800 1.00 97.19 181 LEU A CA 1
ATOM 1409 C C . LEU A 1 181 ? -5.430 16.997 12.050 1.00 97.19 181 LEU A C 1
ATOM 1411 O O . LEU A 1 181 ? -5.531 16.350 13.096 1.00 97.19 181 LEU A O 1
ATOM 1415 N N . ARG A 1 182 ? -4.672 18.097 11.972 1.00 96.94 182 ARG A N 1
ATOM 1416 C CA . ARG A 1 182 ? -3.768 18.592 13.024 1.00 96.94 182 ARG A CA 1
ATOM 1417 C C . ARG A 1 182 ? -2.852 17.485 13.555 1.00 96.94 182 ARG A C 1
ATOM 1419 O O . ARG A 1 182 ? -2.785 17.232 14.760 1.00 96.94 182 ARG A O 1
ATOM 1426 N N . VAL A 1 183 ? -2.187 16.793 12.633 1.00 91.62 183 VAL A N 1
ATOM 1427 C CA . VAL A 1 183 ? -1.213 15.732 12.925 1.00 91.62 183 VAL A CA 1
ATOM 1428 C C . VAL A 1 183 ? 0.165 16.123 12.407 1.00 91.62 183 VAL A C 1
ATOM 1430 O O . VAL A 1 183 ? 0.291 16.834 11.415 1.00 91.62 183 VAL A O 1
ATOM 1433 N N . GLU A 1 184 ? 1.209 15.655 13.081 1.00 86.94 184 GLU A N 1
ATOM 1434 C CA . GLU A 1 184 ? 2.566 15.703 12.539 1.00 86.94 184 GLU A CA 1
ATOM 1435 C C . GLU A 1 184 ? 2.734 14.611 11.480 1.00 86.94 184 GLU A C 1
ATOM 1437 O O . GLU A 1 184 ? 2.063 13.579 11.550 1.00 86.94 184 GLU A O 1
ATOM 1442 N N . THR A 1 185 ? 3.638 14.821 10.518 1.00 82.62 185 THR A N 1
ATOM 1443 C CA . THR A 1 185 ? 3.993 13.785 9.541 1.00 82.62 185 THR A CA 1
ATOM 1444 C C . THR A 1 185 ? 4.568 12.578 10.282 1.00 82.62 185 THR A C 1
ATOM 1446 O O . THR A 1 185 ? 5.627 12.712 10.902 1.00 82.62 185 THR A O 1
ATOM 1449 N N . PRO A 1 186 ? 3.907 11.408 10.242 1.00 74.94 186 PRO A N 1
ATOM 1450 C CA . PRO A 1 186 ? 4.406 10.244 10.949 1.00 74.94 186 PRO A CA 1
ATOM 1451 C C . PRO A 1 186 ? 5.697 9.742 10.314 1.00 74.94 186 PRO A C 1
ATOM 1453 O O . PRO A 1 186 ? 5.802 9.634 9.092 1.00 74.94 186 PRO A O 1
ATOM 1456 N N . ASN A 1 187 ? 6.654 9.386 11.163 1.00 69.38 187 ASN A N 1
ATOM 1457 C CA . ASN A 1 187 ? 7.854 8.664 10.769 1.00 69.38 187 ASN A CA 1
ATOM 1458 C C . ASN A 1 187 ? 7.705 7.201 11.202 1.00 69.38 187 ASN A C 1
ATOM 1460 O O . ASN A 1 187 ? 8.297 6.783 12.202 1.00 69.38 187 ASN A O 1
ATOM 1464 N N . TYR A 1 188 ? 6.834 6.460 10.513 1.00 69.75 188 TYR A N 1
ATOM 1465 C CA . TYR A 1 188 ? 6.664 5.028 10.744 1.00 69.75 188 TYR A CA 1
ATOM 1466 C C . TYR A 1 188 ? 7.877 4.306 10.164 1.00 69.75 188 TYR A C 1
ATOM 1468 O O . TYR A 1 188 ? 7.860 3.874 9.028 1.00 69.75 188 TYR A O 1
ATOM 1476 N N . LEU A 1 189 ? 8.955 4.228 10.937 1.00 57.62 189 LEU A N 1
ATOM 1477 C CA . LEU A 1 189 ? 10.200 3.618 10.481 1.00 57.62 189 LEU A CA 1
ATOM 1478 C C . LEU A 1 189 ? 9.990 2.151 10.067 1.00 57.62 189 LEU A C 1
ATOM 1480 O O . LEU A 1 189 ? 9.427 1.357 10.830 1.00 57.62 189 LEU A O 1
ATOM 1484 N N . GLY A 1 190 ? 10.494 1.798 8.888 1.00 63.38 190 GLY A N 1
ATOM 1485 C CA . GLY A 1 190 ? 10.241 0.529 8.210 1.00 63.38 190 GLY A CA 1
ATOM 1486 C C . GLY A 1 190 ? 8.971 0.530 7.353 1.00 63.38 190 GLY A C 1
ATOM 1487 O O . GLY A 1 190 ? 8.639 -0.509 6.784 1.00 63.38 190 GLY A O 1
ATOM 1488 N N . VAL A 1 191 ? 8.265 1.662 7.252 1.00 76.44 191 VAL A N 1
ATOM 1489 C CA . VAL A 1 191 ? 7.037 1.814 6.469 1.00 76.44 191 VAL A CA 1
ATOM 1490 C C . VAL A 1 191 ? 7.251 2.863 5.392 1.00 76.44 191 VAL A C 1
ATOM 1492 O O . VAL A 1 191 ? 7.265 4.070 5.624 1.00 76.44 191 VAL A O 1
ATOM 1495 N N . ARG A 1 192 ? 7.364 2.384 4.162 1.00 84.12 192 ARG A N 1
ATOM 1496 C CA . ARG A 1 192 ? 7.571 3.220 2.993 1.00 84.12 192 ARG A CA 1
ATOM 1497 C C . ARG A 1 192 ? 6.255 3.789 2.476 1.00 84.12 192 ARG A C 1
ATOM 1499 O O . ARG A 1 192 ? 5.279 3.066 2.328 1.00 84.12 192 ARG A O 1
ATOM 1506 N N . PHE A 1 193 ? 6.267 5.064 2.116 1.00 90.94 193 PHE A N 1
ATOM 1507 C CA . PHE A 1 193 ? 5.292 5.712 1.250 1.00 90.94 193 PHE A CA 1
ATOM 1508 C C . PHE A 1 193 ? 6.015 6.221 -0.004 1.00 90.94 193 PHE A C 1
ATOM 1510 O O . PHE A 1 193 ? 6.616 7.296 -0.005 1.00 90.94 193 PHE A O 1
ATOM 1517 N N . ALA A 1 194 ? 5.994 5.436 -1.076 1.00 92.31 194 ALA A N 1
ATOM 1518 C CA . ALA A 1 194 ? 6.727 5.734 -2.301 1.00 92.31 194 ALA A CA 1
ATOM 1519 C C . ALA A 1 194 ? 5.781 6.060 -3.456 1.00 92.31 194 ALA A C 1
ATOM 1521 O O . ALA A 1 194 ? 4.904 5.268 -3.796 1.00 92.31 194 ALA A O 1
ATOM 1522 N N . VAL A 1 195 ? 6.008 7.198 -4.108 1.00 95.50 195 VAL A N 1
ATOM 1523 C CA . VAL A 1 195 ? 5.401 7.525 -5.402 1.00 95.50 195 VAL A CA 1
ATOM 1524 C C . VAL A 1 195 ? 6.448 7.314 -6.496 1.00 95.50 195 VAL A C 1
ATOM 1526 O O . VAL A 1 195 ? 7.296 8.173 -6.731 1.00 95.50 195 VAL A O 1
ATOM 1529 N N . TYR A 1 196 ? 6.402 6.172 -7.173 1.00 96.12 196 TYR A N 1
ATOM 1530 C CA . TYR A 1 196 ? 7.302 5.885 -8.281 1.00 96.12 196 TYR A CA 1
ATOM 1531 C C . TYR A 1 196 ? 6.782 6.475 -9.586 1.00 96.12 196 TYR A C 1
ATOM 1533 O O . TYR A 1 196 ? 5.689 6.152 -10.058 1.00 96.12 196 TYR A O 1
ATOM 1541 N N . VAL A 1 197 ? 7.588 7.344 -10.187 1.00 95.62 197 VAL A N 1
ATOM 1542 C CA . VAL A 1 197 ? 7.246 8.007 -11.445 1.00 95.62 197 VAL A CA 1
ATOM 1543 C C . VAL A 1 197 ? 7.824 7.212 -12.604 1.00 95.62 197 VAL A C 1
ATOM 1545 O O . VAL A 1 197 ? 9.036 7.063 -12.728 1.00 95.62 197 VAL A O 1
ATOM 1548 N N . ASN A 1 198 ? 6.938 6.684 -13.446 1.00 93.44 198 ASN A N 1
ATOM 1549 C CA . ASN A 1 198 ? 7.291 5.741 -14.500 1.00 93.44 198 ASN A CA 1
ATOM 1550 C C . ASN A 1 198 ? 6.811 6.240 -15.869 1.00 93.44 198 ASN A C 1
ATOM 1552 O O . ASN A 1 198 ? 5.650 6.031 -16.218 1.00 93.44 198 ASN A O 1
ATOM 1556 N N . PRO A 1 199 ? 7.670 6.855 -16.698 1.00 95.00 199 PRO A N 1
ATOM 1557 C CA . PRO A 1 199 ? 7.254 7.339 -18.013 1.00 95.00 199 PRO A CA 1
ATOM 1558 C C . PRO A 1 199 ? 6.907 6.219 -18.996 1.00 95.00 199 PRO A C 1
ATOM 1560 O O . PRO A 1 199 ? 6.287 6.493 -20.017 1.00 95.00 199 PRO A O 1
ATOM 1563 N N . LEU A 1 200 ? 7.287 4.969 -18.712 1.00 96.62 200 LEU A N 1
ATOM 1564 C CA . LEU A 1 200 ? 7.201 3.852 -19.654 1.00 96.62 200 LEU A CA 1
ATOM 1565 C C . LEU A 1 200 ? 5.826 3.152 -19.677 1.00 96.62 200 LEU A C 1
ATOM 1567 O O . LEU A 1 200 ? 5.655 2.170 -20.403 1.00 96.62 200 LEU A O 1
ATOM 1571 N N . GLY A 1 201 ? 4.848 3.641 -18.909 1.00 93.56 201 GLY A N 1
ATOM 1572 C CA . GLY A 1 201 ? 3.448 3.202 -18.942 1.00 93.56 201 GLY A CA 1
ATOM 1573 C C . GLY A 1 201 ? 2.564 4.026 -19.887 1.00 93.56 201 GLY A C 1
ATOM 1574 O O . GLY A 1 201 ? 3.041 4.889 -20.633 1.00 93.56 201 GLY A O 1
ATOM 1575 N N . ALA A 1 202 ? 1.257 3.748 -19.909 1.00 91.69 202 ALA A N 1
ATOM 1576 C CA . ALA A 1 202 ? 0.304 4.580 -20.644 1.00 91.69 202 ALA A CA 1
ATOM 1577 C C . ALA A 1 202 ? 0.077 5.903 -19.893 1.00 91.69 202 ALA A C 1
ATOM 1579 O O . ALA A 1 202 ? 0.010 5.921 -18.667 1.00 91.69 202 ALA A O 1
ATOM 1580 N N . ALA A 1 203 ? -0.064 7.021 -20.611 1.00 90.38 203 ALA A N 1
ATOM 1581 C CA . ALA A 1 203 ? -0.235 8.333 -19.981 1.00 90.38 203 ALA A CA 1
ATOM 1582 C C . ALA A 1 203 ? -1.413 8.346 -18.988 1.00 90.38 203 ALA A C 1
ATOM 1584 O O . ALA A 1 203 ? -2.533 7.957 -19.338 1.00 90.38 203 ALA A O 1
ATOM 1585 N N . GLY A 1 204 ? -1.144 8.788 -17.755 1.00 87.31 204 GLY A N 1
ATOM 1586 C CA . GLY A 1 204 ? -2.133 8.936 -16.682 1.00 87.31 204 GLY A CA 1
ATOM 1587 C C . GLY A 1 204 ? -2.505 7.626 -15.988 1.00 87.31 204 GLY A C 1
ATOM 1588 O O . GLY A 1 204 ? -3.373 7.617 -15.115 1.00 87.31 204 GLY A O 1
ATOM 1589 N N . GLN A 1 205 ? -1.864 6.519 -16.366 1.00 88.81 205 GLN A N 1
ATOM 1590 C CA . GLN A 1 205 ? -2.034 5.236 -15.703 1.00 88.81 205 GLN A CA 1
ATOM 1591 C C . GLN A 1 205 ? -1.399 5.281 -14.315 1.00 88.81 205 GLN A C 1
ATOM 1593 O O . GLN A 1 205 ? -0.210 5.584 -14.181 1.00 88.81 205 GLN A O 1
ATOM 1598 N N . THR A 1 206 ? -2.208 4.970 -13.304 1.00 90.31 206 THR A N 1
ATOM 1599 C CA . THR A 1 206 ? -1.805 4.949 -11.899 1.00 90.31 206 THR A CA 1
ATOM 1600 C C . THR A 1 206 ? -2.138 3.592 -11.299 1.00 90.31 206 THR A C 1
ATOM 1602 O O . THR A 1 206 ? -3.272 3.125 -11.410 1.00 90.31 206 THR A O 1
ATOM 1605 N N . ASP A 1 207 ? -1.165 3.004 -10.619 1.00 89.12 207 ASP A N 1
ATOM 1606 C CA . ASP A 1 207 ? -1.276 1.753 -9.887 1.00 89.12 207 ASP A CA 1
ATOM 1607 C C . ASP A 1 207 ? -0.943 1.990 -8.418 1.00 89.12 207 ASP A C 1
ATOM 1609 O O . ASP A 1 207 ? 0.122 2.505 -8.091 1.00 89.12 207 ASP A O 1
ATOM 1613 N N . VAL A 1 208 ? -1.848 1.596 -7.524 1.00 87.75 208 VAL A N 1
ATOM 1614 C CA . VAL A 1 208 ? -1.616 1.645 -6.076 1.00 87.75 208 VAL A CA 1
ATOM 1615 C C . VAL A 1 208 ? -1.447 0.219 -5.558 1.00 87.75 208 VAL A C 1
ATOM 1617 O O . VAL A 1 208 ? -2.250 -0.667 -5.877 1.00 87.75 208 VAL A O 1
ATOM 1620 N N . ARG A 1 209 ? -0.379 -0.019 -4.797 1.00 83.94 209 ARG A N 1
ATOM 1621 C CA . ARG A 1 209 ? -0.038 -1.309 -4.187 1.00 83.94 209 ARG A CA 1
ATOM 1622 C C . ARG A 1 209 ? 0.348 -1.113 -2.740 1.00 83.94 209 ARG A C 1
ATOM 1624 O O . ARG A 1 209 ? 1.089 -0.189 -2.423 1.00 83.94 209 ARG A O 1
ATOM 1631 N N . ASN A 1 210 ? -0.088 -2.045 -1.907 1.00 79.38 210 ASN A N 1
ATOM 1632 C CA . ASN A 1 210 ? 0.346 -2.116 -0.527 1.00 79.38 210 ASN A CA 1
ATOM 1633 C C . ASN A 1 210 ? 1.063 -3.447 -0.327 1.00 79.38 210 ASN A C 1
ATOM 1635 O O . ASN A 1 210 ? 0.461 -4.473 -0.619 1.00 79.38 210 ASN A O 1
ATOM 1639 N N . TYR A 1 211 ? 2.310 -3.417 0.152 1.00 73.06 211 TYR A N 1
ATOM 1640 C CA . TYR A 1 211 ? 3.064 -4.619 0.519 1.00 73.06 211 TYR A CA 1
ATOM 1641 C C . TYR A 1 211 ? 3.477 -4.590 1.985 1.00 73.06 211 TYR A C 1
ATOM 1643 O O . TYR A 1 211 ? 4.362 -3.828 2.390 1.00 73.06 211 TYR A O 1
ATOM 1651 N N . GLY A 1 212 ? 2.823 -5.428 2.792 1.00 69.81 212 GLY A N 1
ATOM 1652 C CA . GLY A 1 212 ? 2.864 -5.292 4.249 1.00 69.81 212 GLY A CA 1
ATOM 1653 C C . GLY A 1 212 ? 2.311 -3.927 4.668 1.00 69.81 212 GLY A C 1
ATOM 1654 O O . GLY A 1 212 ? 1.179 -3.593 4.324 1.00 69.81 212 GLY A O 1
ATOM 1655 N N . ASP A 1 213 ? 3.123 -3.136 5.369 1.00 70.94 213 ASP A N 1
ATOM 1656 C CA . ASP A 1 213 ? 2.764 -1.764 5.747 1.00 70.94 213 ASP A CA 1
ATOM 1657 C C . ASP A 1 213 ? 3.165 -0.728 4.678 1.00 70.94 213 ASP A C 1
ATOM 1659 O O . ASP A 1 213 ? 2.775 0.430 4.775 1.00 70.94 213 ASP A O 1
ATOM 1663 N N . ASN A 1 214 ? 3.925 -1.110 3.647 1.00 82.62 214 ASN A N 1
ATOM 1664 C CA . ASN A 1 214 ? 4.448 -0.173 2.650 1.00 82.62 214 ASN A CA 1
ATOM 1665 C C . ASN A 1 214 ? 3.399 0.190 1.595 1.00 82.62 214 ASN A C 1
ATOM 1667 O O . ASN A 1 214 ? 2.769 -0.696 1.022 1.00 82.62 214 ASN A O 1
ATOM 1671 N N . TYR A 1 215 ? 3.303 1.474 1.270 1.00 88.62 215 TYR A N 1
ATOM 1672 C CA . TYR A 1 215 ? 2.418 2.053 0.266 1.00 88.62 215 TYR A CA 1
ATOM 1673 C C . TYR A 1 215 ? 3.224 2.471 -0.959 1.00 88.62 215 TYR A C 1
ATOM 1675 O O . TYR A 1 215 ? 4.162 3.267 -0.866 1.00 88.62 215 TYR A O 1
ATOM 1683 N N . TYR A 1 216 ? 2.826 1.968 -2.118 1.00 91.44 216 TYR A N 1
ATOM 1684 C CA . TYR A 1 216 ? 3.440 2.267 -3.402 1.00 91.44 216 TYR A CA 1
ATOM 1685 C C . TYR A 1 216 ? 2.393 2.823 -4.357 1.00 91.44 216 TYR A C 1
ATOM 1687 O O . TYR A 1 216 ? 1.351 2.212 -4.586 1.00 91.44 216 TYR A O 1
ATOM 1695 N N . ILE A 1 217 ? 2.693 3.972 -4.946 1.00 93.94 217 ILE A N 1
ATOM 1696 C CA . ILE A 1 217 ? 1.904 4.589 -6.002 1.00 93.94 217 ILE A CA 1
ATOM 1697 C C . ILE A 1 217 ? 2.805 4.671 -7.223 1.00 93.94 217 ILE A C 1
ATOM 1699 O O . ILE A 1 217 ? 3.757 5.443 -7.242 1.00 93.94 217 ILE A O 1
ATOM 1703 N N . ILE A 1 218 ? 2.520 3.886 -8.249 1.00 94.94 218 ILE A N 1
ATOM 1704 C CA . ILE A 1 218 ? 3.224 3.937 -9.523 1.00 94.94 218 ILE A CA 1
ATOM 1705 C C . ILE A 1 218 ? 2.392 4.784 -10.462 1.00 94.94 218 ILE A C 1
ATOM 1707 O O . ILE A 1 218 ? 1.245 4.448 -10.735 1.00 94.94 218 ILE A O 1
ATOM 1711 N N . SER A 1 219 ? 2.954 5.879 -10.961 1.00 94.06 219 SER A N 1
ATOM 1712 C CA . SER A 1 219 ? 2.217 6.800 -11.819 1.00 94.06 219 SER A CA 1
ATOM 1713 C C . SER A 1 219 ? 2.981 7.117 -13.089 1.00 94.06 219 SER A C 1
ATOM 1715 O O . SER A 1 219 ? 4.137 7.550 -13.059 1.00 94.06 219 SER A O 1
ATOM 1717 N N . SER A 1 220 ? 2.293 6.951 -14.214 1.00 93.12 220 SER A N 1
ATOM 1718 C CA . SER A 1 220 ? 2.771 7.385 -15.518 1.00 93.12 220 SER A CA 1
ATOM 1719 C C . SER A 1 220 ? 2.436 8.865 -15.725 1.00 93.12 220 SER A C 1
ATOM 1721 O O . SER A 1 220 ? 1.255 9.225 -15.696 1.00 93.12 220 SER A O 1
ATOM 1723 N N . PRO A 1 221 ? 3.435 9.750 -15.924 1.00 91.81 221 PRO A N 1
ATOM 1724 C CA . PRO A 1 221 ? 3.227 11.175 -16.163 1.00 91.81 221 PRO A CA 1
ATOM 1725 C C . PRO A 1 221 ? 2.161 11.458 -17.223 1.00 91.81 221 PRO A C 1
ATOM 1727 O O . PRO A 1 221 ? 2.149 10.860 -18.296 1.00 91.81 221 PRO A O 1
ATOM 1730 N N . SER A 1 222 ? 1.280 12.410 -16.917 1.00 90.38 222 SER A N 1
ATOM 1731 C CA . SER A 1 222 ? 0.335 12.989 -17.872 1.00 90.38 222 SER A CA 1
ATOM 1732 C C . SER A 1 222 ? 0.103 14.465 -17.573 1.00 90.38 222 SER A C 1
ATOM 1734 O O . SER A 1 222 ? 0.725 15.041 -16.665 1.00 90.38 222 SER A O 1
ATOM 1736 N N . THR A 1 223 ? -0.778 15.101 -18.338 1.00 88.31 223 THR A N 1
ATOM 1737 C CA . THR A 1 223 ? -1.216 16.474 -18.060 1.00 88.31 223 THR A CA 1
ATOM 1738 C C . THR A 1 223 ? -1.887 16.592 -16.687 1.00 88.31 223 THR A C 1
ATOM 1740 O O . THR A 1 223 ? -1.573 17.518 -15.934 1.00 88.31 223 THR A O 1
ATOM 1743 N N . SER A 1 224 ? -2.717 15.615 -16.316 1.00 88.62 224 SER A N 1
ATOM 1744 C CA . SER A 1 224 ? -3.347 15.510 -14.997 1.00 88.62 224 SER A CA 1
ATOM 1745 C C . SER A 1 224 ? -2.504 14.666 -14.036 1.00 88.62 224 SER A C 1
ATOM 1747 O O . SER A 1 224 ? -1.935 13.644 -14.420 1.00 88.62 224 SER A O 1
ATOM 1749 N N . LEU A 1 225 ? -2.415 15.078 -12.771 1.00 91.81 225 LEU A N 1
ATOM 1750 C CA . LEU A 1 225 ? -1.769 14.279 -11.728 1.00 91.81 225 LEU A CA 1
ATOM 1751 C C . LEU A 1 225 ? -2.827 13.549 -10.886 1.00 91.81 225 LEU A C 1
ATOM 1753 O O . LEU A 1 225 ? -3.900 14.112 -10.655 1.00 91.81 225 LEU A O 1
ATOM 1757 N N . PRO A 1 226 ? -2.531 12.340 -10.377 1.00 92.38 226 PRO A N 1
ATOM 1758 C CA . PRO A 1 226 ? -3.472 11.538 -9.594 1.00 92.38 226 PRO A CA 1
ATOM 1759 C C . PRO A 1 226 ? -3.557 12.022 -8.134 1.00 92.38 226 PRO A C 1
ATOM 1761 O O . PRO A 1 226 ? -3.216 11.308 -7.191 1.00 92.38 226 PRO A O 1
ATOM 1764 N N . GLU A 1 227 ? -3.964 13.278 -7.932 1.00 93.12 227 GLU A N 1
ATOM 1765 C CA . GLU A 1 227 ? -4.032 13.902 -6.603 1.00 93.12 227 GLU A CA 1
ATOM 1766 C C . GLU A 1 227 ? -4.967 13.150 -5.651 1.00 93.12 227 GLU A C 1
ATOM 1768 O O . GLU A 1 227 ? -4.620 12.947 -4.487 1.00 93.12 227 GLU A O 1
ATOM 1773 N N . GLU A 1 228 ? -6.134 12.722 -6.135 1.00 90.25 228 GLU A N 1
ATOM 1774 C CA . GLU A 1 228 ? -7.115 11.998 -5.324 1.00 90.25 228 GLU A CA 1
ATOM 1775 C C . GLU A 1 228 ? -6.541 10.664 -4.829 1.00 90.25 228 GLU A C 1
ATOM 1777 O O . GLU A 1 228 ? -6.646 10.371 -3.640 1.00 90.25 228 GLU A O 1
ATOM 1782 N N . GLN A 1 229 ? -5.855 9.911 -5.694 1.00 89.69 229 GLN A N 1
ATOM 1783 C CA . GLN A 1 229 ? -5.253 8.615 -5.372 1.00 89.69 229 GLN A CA 1
ATOM 1784 C C . GLN A 1 229 ? -4.065 8.762 -4.414 1.00 89.69 229 GLN A C 1
ATOM 1786 O O . GLN A 1 229 ? -3.971 8.019 -3.438 1.00 89.69 229 GLN A O 1
ATOM 1791 N N . ILE A 1 230 ? -3.186 9.748 -4.635 1.00 93.69 230 ILE A N 1
ATOM 1792 C CA . ILE A 1 230 ? -2.062 10.021 -3.722 1.00 93.69 230 ILE A CA 1
ATOM 1793 C C . ILE A 1 230 ? -2.589 10.435 -2.345 1.00 93.69 230 ILE A C 1
ATOM 1795 O O . ILE A 1 230 ? -2.102 9.945 -1.328 1.00 93.69 230 ILE A O 1
ATOM 1799 N N . ARG A 1 231 ? -3.617 11.292 -2.295 1.00 94.81 231 ARG A N 1
ATOM 1800 C CA . ARG A 1 231 ? -4.267 11.690 -1.039 1.00 94.81 231 ARG A CA 1
ATOM 1801 C C . ARG A 1 231 ? -4.924 10.507 -0.338 1.00 94.81 231 ARG A C 1
ATOM 1803 O O . ARG A 1 231 ? -4.817 10.402 0.877 1.00 94.81 231 ARG A O 1
ATOM 1810 N N . HIS A 1 232 ? -5.588 9.638 -1.089 1.00 93.50 232 HIS A N 1
ATOM 1811 C CA . HIS A 1 232 ? -6.232 8.442 -0.561 1.00 93.50 232 HIS A CA 1
ATOM 1812 C C . HIS A 1 232 ? -5.216 7.503 0.102 1.00 93.50 232 HIS A C 1
ATOM 1814 O O . HIS A 1 232 ? -5.343 7.179 1.280 1.00 93.50 232 HIS A O 1
ATOM 1820 N N . ALA A 1 233 ? -4.148 7.153 -0.621 1.00 91.31 233 ALA A N 1
ATOM 1821 C CA . ALA A 1 233 ? -3.072 6.320 -0.094 1.00 91.31 233 ALA A CA 1
ATOM 1822 C C . ALA A 1 233 ? -2.390 6.975 1.117 1.00 91.31 233 ALA A C 1
ATOM 1824 O O . ALA A 1 233 ? -2.093 6.302 2.102 1.00 91.31 233 ALA A O 1
ATOM 1825 N N . TRP A 1 234 ? -2.168 8.294 1.076 1.00 93.88 234 TRP A N 1
ATOM 1826 C CA . TRP A 1 234 ? -1.586 9.025 2.203 1.00 93.88 234 TRP A CA 1
ATOM 1827 C C . TRP A 1 234 ? -2.476 8.962 3.449 1.00 93.88 234 TRP A C 1
ATOM 1829 O O . TRP A 1 234 ? -1.982 8.778 4.559 1.00 93.88 234 TRP A O 1
ATOM 1839 N N . LEU A 1 235 ? -3.796 9.064 3.284 1.00 94.06 235 LEU A N 1
ATOM 1840 C CA . LEU A 1 235 ? -4.729 8.934 4.399 1.00 94.06 235 LEU A CA 1
ATOM 1841 C C . LEU A 1 235 ? -4.733 7.518 4.992 1.00 94.06 235 LEU A C 1
ATOM 1843 O O . LEU A 1 235 ? -4.814 7.413 6.213 1.00 94.06 235 LEU A O 1
ATOM 1847 N N . HIS A 1 236 ? -4.567 6.456 4.196 1.00 90.94 236 HIS A N 1
ATOM 1848 C CA . HIS A 1 236 ? -4.335 5.111 4.745 1.00 90.94 236 HIS A CA 1
ATOM 1849 C C . HIS A 1 236 ? -3.045 5.043 5.556 1.00 90.94 236 HIS A C 1
ATOM 1851 O O . HIS A 1 236 ? -3.076 4.612 6.709 1.00 90.94 236 HIS A O 1
ATOM 1857 N N . TYR A 1 237 ? -1.936 5.548 5.003 1.00 88.62 237 TYR A N 1
ATOM 1858 C CA . TYR A 1 237 ? -0.661 5.623 5.718 1.00 88.62 237 TYR A CA 1
ATOM 1859 C C . TYR A 1 237 ? -0.818 6.319 7.080 1.00 88.62 237 TYR A C 1
ATOM 1861 O O . TYR A 1 237 ? -0.268 5.850 8.072 1.00 88.62 237 TYR A O 1
ATOM 1869 N N . LEU A 1 238 ? -1.628 7.382 7.167 1.00 89.44 238 LEU A N 1
ATOM 1870 C CA . LEU A 1 238 ? -1.914 8.081 8.425 1.00 89.44 238 LEU A CA 1
ATOM 1871 C C . LEU A 1 238 ? -2.868 7.333 9.375 1.00 89.44 238 LEU A C 1
ATOM 1873 O O . LEU A 1 238 ? -2.663 7.363 10.590 1.00 89.44 238 LEU A O 1
ATOM 1877 N N . LEU A 1 239 ? -3.961 6.766 8.858 1.00 90.44 239 LEU A N 1
ATOM 1878 C CA . LEU A 1 239 ? -5.140 6.398 9.656 1.00 90.44 239 LEU A CA 1
ATOM 1879 C C . LEU A 1 239 ? -5.265 4.901 9.931 1.00 90.44 239 LEU A C 1
ATOM 1881 O O . LEU A 1 239 ? -5.860 4.531 10.946 1.00 90.44 239 LEU A O 1
ATOM 1885 N N . ASP A 1 240 ? -4.678 4.039 9.103 1.00 84.38 240 ASP A N 1
ATOM 1886 C CA . ASP A 1 240 ? -4.712 2.591 9.319 1.00 84.38 240 ASP A CA 1
ATOM 1887 C C . ASP A 1 240 ? -4.184 2.199 10.718 1.00 84.38 240 ASP A C 1
ATOM 1889 O O . ASP A 1 240 ? -4.867 1.450 11.429 1.00 84.38 240 ASP A O 1
ATOM 1893 N N . PRO A 1 241 ? -3.056 2.760 11.214 1.00 82.50 241 PRO A N 1
ATOM 1894 C CA . PRO A 1 241 ? -2.575 2.459 12.562 1.00 82.50 241 PRO A CA 1
ATOM 1895 C C . PRO A 1 241 ? -3.494 2.963 13.683 1.00 82.50 241 PRO A C 1
ATOM 1897 O O . PRO A 1 241 ? -3.356 2.526 14.827 1.00 82.50 241 PRO A O 1
ATOM 1900 N N . TYR A 1 242 ? -4.398 3.913 13.415 1.00 87.75 242 TYR A N 1
ATOM 1901 C CA . TYR A 1 242 ? -5.262 4.489 14.450 1.00 87.75 242 TYR A CA 1
ATOM 1902 C C . TYR A 1 242 ? -6.385 3.524 14.813 1.00 87.75 242 TYR A C 1
ATOM 1904 O O . TYR A 1 242 ? -6.646 3.313 15.996 1.00 87.75 242 TYR A O 1
ATOM 1912 N N . VAL A 1 243 ? -7.013 2.892 13.821 1.00 84.38 243 VAL A N 1
ATOM 1913 C CA . VAL A 1 243 ? -8.099 1.923 14.048 1.00 84.38 243 VAL A CA 1
ATOM 1914 C C . VAL A 1 243 ? -7.598 0.709 14.826 1.00 84.38 243 VAL A C 1
ATOM 1916 O O . VAL A 1 243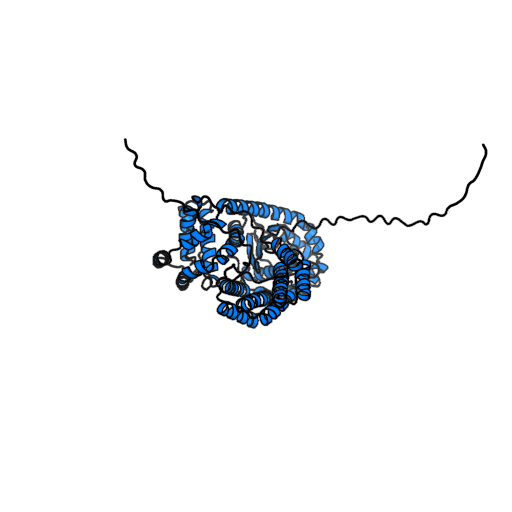 ? -8.239 0.282 15.789 1.00 84.38 243 VAL A O 1
ATOM 1919 N N . LEU A 1 244 ? -6.403 0.218 14.491 1.00 79.81 244 LEU A N 1
ATOM 1920 C CA . LEU A 1 244 ? -5.787 -0.935 15.155 1.00 79.81 244 LEU A CA 1
ATOM 1921 C C . LEU A 1 244 ? -5.464 -0.689 16.642 1.00 79.81 244 LEU A C 1
ATOM 1923 O O . LEU A 1 244 ? -5.318 -1.647 17.400 1.00 79.81 244 LEU A O 1
ATOM 1927 N N . LYS A 1 245 ? -5.397 0.573 17.093 1.00 83.88 245 LYS A N 1
ATOM 1928 C CA . LYS A 1 245 ? -5.150 0.932 18.504 1.00 83.88 245 LYS A CA 1
ATOM 1929 C C . LYS A 1 245 ? -6.388 0.816 19.397 1.00 83.88 245 LYS A C 1
ATOM 1931 O O . LYS A 1 245 ? -6.238 0.783 20.618 1.00 83.88 245 LYS A O 1
ATOM 1936 N N . TYR A 1 246 ? -7.592 0.711 18.827 1.00 87.38 246 TYR A N 1
ATOM 1937 C CA . TYR A 1 246 ? -8.853 0.681 19.587 1.00 87.38 246 TYR A CA 1
ATOM 1938 C C . TYR A 1 246 ? -9.737 -0.533 19.256 1.00 87.38 246 TYR A C 1
ATOM 1940 O O . TYR A 1 246 ? -10.940 -0.377 19.023 1.00 87.38 246 TYR A O 1
ATOM 1948 N N . PRO A 1 247 ? -9.195 -1.764 19.291 1.00 82.00 247 PRO A N 1
ATOM 1949 C CA . PRO A 1 247 ? -9.880 -2.952 18.784 1.00 82.00 247 PRO A CA 1
ATOM 1950 C C . PRO A 1 247 ? -11.195 -3.238 19.519 1.00 82.00 247 PRO A C 1
ATOM 1952 O O . PRO A 1 247 ? -12.172 -3.630 18.894 1.00 82.00 247 PRO A O 1
ATOM 1955 N N . ASN A 1 248 ? -11.275 -2.966 20.827 1.00 87.06 248 ASN A N 1
ATOM 1956 C CA . ASN A 1 248 ? -12.506 -3.159 21.601 1.00 87.06 248 ASN A CA 1
ATOM 1957 C C . ASN A 1 248 ? -13.624 -2.184 21.200 1.00 87.06 248 ASN A C 1
ATOM 1959 O O . ASN A 1 248 ? -14.781 -2.594 21.087 1.00 87.06 248 ASN A O 1
ATOM 1963 N N . ILE A 1 249 ? -13.288 -0.908 20.965 1.00 91.88 249 ILE A N 1
ATOM 1964 C CA . ILE A 1 249 ? -14.265 0.098 20.524 1.00 91.88 249 ILE A CA 1
ATOM 1965 C C . ILE A 1 249 ? -14.755 -0.284 19.128 1.00 91.88 249 ILE A C 1
ATOM 1967 O O . ILE A 1 249 ? -15.959 -0.403 18.920 1.00 91.88 249 ILE A O 1
ATOM 1971 N N . VAL A 1 250 ? -13.834 -0.584 18.209 1.00 90.88 250 VAL A N 1
ATOM 1972 C CA . VAL A 1 250 ? -14.149 -1.002 16.833 1.00 90.88 250 VAL A CA 1
ATOM 1973 C C . VAL A 1 250 ? -15.019 -2.262 16.825 1.00 90.88 250 VAL A C 1
ATOM 1975 O O . VAL A 1 250 ? -16.080 -2.281 16.199 1.00 90.88 250 VAL A O 1
ATOM 1978 N N . LYS A 1 251 ? -14.648 -3.288 17.599 1.00 88.06 251 LYS A N 1
ATOM 1979 C CA . LYS A 1 251 ? -15.419 -4.530 17.735 1.00 88.06 251 LYS A CA 1
ATOM 1980 C C . LYS A 1 251 ? -16.839 -4.276 18.226 1.00 88.06 251 LYS A C 1
ATOM 1982 O O . LYS A 1 251 ? -17.769 -4.894 17.709 1.00 88.06 251 LYS A O 1
ATOM 1987 N N . SER A 1 252 ? -17.037 -3.347 19.163 1.00 93.88 252 SER A N 1
ATOM 1988 C CA . SER A 1 252 ? -18.377 -3.008 19.666 1.00 93.88 252 SER A CA 1
ATOM 1989 C C . SER A 1 252 ? -19.323 -2.463 18.585 1.00 93.88 252 SER A C 1
ATOM 1991 O O . SER A 1 252 ? -20.537 -2.507 18.768 1.00 93.88 252 SER A O 1
ATOM 1993 N N . LYS A 1 253 ? -18.790 -1.981 17.452 1.00 95.44 253 LYS A N 1
ATOM 1994 C CA . LYS A 1 253 ? -19.566 -1.458 16.315 1.00 95.44 253 LYS A CA 1
ATOM 1995 C C . LYS A 1 253 ? -19.661 -2.439 15.137 1.00 95.44 253 LYS A C 1
ATOM 1997 O O . LYS A 1 253 ? -20.385 -2.171 14.180 1.00 95.44 253 LYS A O 1
ATOM 2002 N N . SER A 1 254 ? -18.968 -3.579 15.209 1.00 89.69 254 SER A N 1
ATOM 2003 C CA . SER A 1 254 ? -18.790 -4.521 14.089 1.00 89.69 254 SER A CA 1
ATOM 2004 C C . SER A 1 254 ? -20.078 -5.153 13.563 1.00 89.69 254 SER A C 1
ATOM 2006 O O . SER A 1 254 ? -20.112 -5.611 12.424 1.00 89.69 254 SER A O 1
ATOM 2008 N N . GLU A 1 255 ? -21.173 -5.127 14.327 1.00 92.44 255 GLU A N 1
ATOM 2009 C CA . GLU A 1 255 ? -22.468 -5.612 13.842 1.00 92.44 255 GLU A CA 1
ATOM 2010 C C . GLU A 1 255 ? -23.004 -4.816 12.638 1.00 92.44 255 GLU A C 1
ATOM 2012 O O . GLU A 1 255 ? -23.797 -5.346 11.859 1.00 92.44 255 GLU A O 1
ATOM 2017 N N . LEU A 1 256 ? -22.527 -3.582 12.425 1.00 94.44 256 LEU A N 1
ATOM 2018 C CA . LEU A 1 256 ? -22.809 -2.810 11.212 1.00 94.44 256 LEU A CA 1
ATOM 2019 C C . LEU A 1 256 ? -22.306 -3.515 9.946 1.00 94.44 256 LEU A C 1
ATOM 2021 O O . LEU A 1 256 ? -22.938 -3.390 8.898 1.00 94.44 256 LEU A O 1
ATOM 2025 N N . ALA A 1 257 ? -21.239 -4.316 10.034 1.00 90.31 257 ALA A N 1
ATOM 2026 C CA . ALA A 1 257 ? -20.679 -5.040 8.893 1.00 90.31 257 ALA A CA 1
ATOM 2027 C C . ALA A 1 257 ? -21.694 -5.984 8.229 1.00 90.31 257 ALA A C 1
ATOM 2029 O O . ALA A 1 257 ? -21.620 -6.205 7.024 1.00 90.31 257 ALA A O 1
ATOM 2030 N N . GLN A 1 258 ? -22.694 -6.490 8.963 1.00 91.06 258 GLN A N 1
ATOM 2031 C CA . GLN A 1 258 ? -23.739 -7.354 8.396 1.00 91.06 258 GLN A CA 1
ATOM 2032 C C . GLN A 1 258 ? -24.539 -6.657 7.285 1.00 91.06 258 GLN A C 1
ATOM 2034 O O . GLN A 1 258 ? -25.026 -7.311 6.365 1.00 91.06 258 GLN A O 1
ATOM 2039 N N . ILE A 1 259 ? -24.639 -5.326 7.330 1.00 93.69 259 ILE A N 1
ATOM 2040 C CA . ILE A 1 259 ? -25.352 -4.531 6.324 1.00 93.69 259 ILE A CA 1
ATOM 2041 C C . ILE A 1 259 ? -24.639 -4.596 4.967 1.00 93.69 259 ILE A C 1
ATOM 2043 O O . ILE A 1 259 ? -25.309 -4.546 3.936 1.00 93.69 259 ILE A O 1
ATOM 2047 N N . THR A 1 260 ? -23.316 -4.798 4.944 1.00 91.56 260 THR A N 1
ATOM 2048 C CA . THR A 1 260 ? -22.537 -4.906 3.697 1.00 91.56 260 THR A CA 1
ATOM 2049 C C . THR A 1 260 ? -22.976 -6.069 2.804 1.00 91.56 260 THR A C 1
ATOM 2051 O O . THR A 1 260 ? -22.753 -6.029 1.597 1.00 91.56 260 THR A O 1
ATOM 2054 N N . GLN A 1 261 ? -23.681 -7.069 3.348 1.00 89.69 261 GLN A N 1
ATOM 2055 C CA . GLN A 1 261 ? -24.273 -8.160 2.563 1.00 89.69 261 GLN A CA 1
ATOM 2056 C C . GLN A 1 261 ? -25.317 -7.661 1.549 1.00 89.69 261 GLN A C 1
ATOM 2058 O O . GLN A 1 261 ? -25.574 -8.328 0.550 1.00 89.69 261 GLN A O 1
ATOM 2063 N N . ARG A 1 262 ? -25.907 -6.480 1.788 1.00 91.19 262 ARG A N 1
ATOM 2064 C CA . ARG A 1 262 ? -26.833 -5.804 0.866 1.00 91.19 262 ARG A CA 1
ATOM 2065 C C . ARG A 1 262 ? -26.106 -4.971 -0.199 1.00 91.19 262 ARG A C 1
ATOM 2067 O O . ARG A 1 262 ? -26.733 -4.593 -1.183 1.00 91.19 262 ARG A O 1
ATOM 2074 N N . ALA A 1 263 ? -24.817 -4.679 -0.011 1.00 91.75 263 ALA A N 1
ATOM 2075 C CA . ALA A 1 263 ? -24.021 -3.816 -0.878 1.00 91.75 263 ALA A CA 1
ATOM 2076 C C . ALA A 1 263 ? -23.232 -4.645 -1.902 1.00 91.75 263 ALA A C 1
ATOM 2078 O O . ALA A 1 263 ? -22.088 -5.052 -1.681 1.00 91.75 263 ALA A O 1
ATOM 2079 N N . ALA A 1 264 ? -23.865 -4.923 -3.043 1.00 89.94 264 ALA A N 1
ATOM 2080 C CA . ALA A 1 264 ? -23.248 -5.698 -4.119 1.00 89.94 264 ALA A CA 1
ATOM 2081 C C . ALA A 1 264 ? -22.061 -4.963 -4.770 1.00 89.94 264 ALA A C 1
ATOM 2083 O O . ALA A 1 264 ? -21.093 -5.625 -5.142 1.00 89.94 264 ALA A O 1
ATOM 2084 N N . ALA A 1 265 ? -22.113 -3.628 -4.829 1.00 88.69 265 ALA A N 1
ATOM 2085 C CA . ALA A 1 265 ? -21.035 -2.774 -5.327 1.00 88.69 265 ALA A CA 1
ATOM 2086 C C . ALA A 1 265 ? -19.780 -2.736 -4.435 1.00 88.69 265 ALA A C 1
ATOM 2088 O O . ALA A 1 265 ? -18.714 -2.401 -4.945 1.00 88.69 265 ALA A O 1
ATOM 2089 N N . LEU A 1 266 ? -19.892 -3.076 -3.143 1.00 89.38 266 LEU A N 1
ATOM 2090 C CA . LEU A 1 266 ? -18.764 -3.037 -2.213 1.00 89.38 266 LEU A CA 1
ATOM 2091 C C . LEU A 1 266 ? -17.709 -4.069 -2.609 1.00 89.38 266 LEU A C 1
ATOM 2093 O O . LEU A 1 266 ? -18.046 -5.241 -2.833 1.00 89.38 266 LEU A O 1
ATOM 2097 N N . ASP A 1 267 ? -16.442 -3.655 -2.622 1.00 81.62 267 ASP A N 1
ATOM 2098 C CA . ASP A 1 267 ? -15.334 -4.577 -2.846 1.00 81.62 267 ASP A CA 1
ATOM 2099 C C . ASP A 1 267 ? -15.369 -5.702 -1.782 1.00 81.62 267 ASP A C 1
ATOM 2101 O O . ASP A 1 267 ? -15.500 -5.437 -0.577 1.00 81.62 267 ASP A O 1
ATOM 2105 N N . PRO A 1 268 ? -15.305 -6.983 -2.203 1.00 79.06 268 PRO A N 1
ATOM 2106 C CA . PRO A 1 268 ? -15.332 -8.123 -1.294 1.00 79.06 268 PRO A CA 1
ATOM 2107 C C . PRO A 1 268 ? -14.331 -8.051 -0.132 1.00 79.06 268 PRO A C 1
ATOM 2109 O O . PRO A 1 268 ? -14.639 -8.599 0.930 1.00 79.06 268 PRO A O 1
ATOM 2112 N N . ALA A 1 269 ? -13.190 -7.373 -0.301 1.00 74.19 269 ALA A N 1
ATOM 2113 C CA . ALA A 1 269 ? -12.166 -7.197 0.729 1.00 74.19 269 ALA A CA 1
ATOM 2114 C C . ALA A 1 269 ? -12.711 -6.536 2.010 1.00 74.19 269 ALA A C 1
ATOM 2116 O O . ALA A 1 269 ? -12.278 -6.873 3.113 1.00 74.19 269 ALA A O 1
ATOM 2117 N N . PHE A 1 270 ? -13.710 -5.654 1.896 1.00 84.44 270 PHE A N 1
ATOM 2118 C CA . PHE A 1 270 ? -14.277 -4.928 3.039 1.00 84.44 270 PHE A CA 1
ATOM 2119 C C . PHE A 1 270 ? -15.385 -5.693 3.776 1.00 84.44 270 PHE A C 1
ATOM 2121 O O . PHE A 1 270 ? -15.665 -5.406 4.940 1.00 84.44 270 PHE A O 1
ATOM 2128 N N . ARG A 1 271 ? -16.037 -6.679 3.140 1.00 81.81 271 ARG A N 1
ATOM 2129 C CA . ARG A 1 271 ? -17.245 -7.333 3.697 1.00 81.81 271 ARG A CA 1
ATOM 2130 C C . ARG A 1 271 ? -16.995 -8.068 5.014 1.00 81.81 271 ARG A C 1
ATOM 2132 O O . ARG A 1 271 ? -17.877 -8.115 5.867 1.00 81.81 271 ARG A O 1
ATOM 2139 N N . ASN A 1 272 ? -15.800 -8.629 5.174 1.00 74.31 272 ASN A N 1
ATOM 2140 C CA . ASN A 1 272 ? -15.408 -9.393 6.361 1.00 74.31 272 ASN A CA 1
ATOM 2141 C C . ASN A 1 272 ? -14.327 -8.689 7.191 1.00 74.31 272 ASN A C 1
ATOM 2143 O O . ASN A 1 272 ? -13.789 -9.288 8.118 1.00 74.31 272 ASN A O 1
ATOM 2147 N N . ASN A 1 273 ? -14.017 -7.432 6.868 1.00 78.56 273 ASN A N 1
ATOM 2148 C CA . ASN A 1 273 ? -13.023 -6.638 7.572 1.00 78.56 273 ASN A CA 1
ATOM 2149 C C . ASN A 1 273 ? -13.636 -5.285 7.965 1.00 78.56 273 ASN A C 1
ATOM 2151 O O . ASN A 1 273 ? -13.560 -4.291 7.242 1.00 78.56 273 ASN A O 1
ATOM 2155 N N . PHE A 1 274 ? -14.296 -5.270 9.126 1.00 88.88 274 PHE A N 1
ATOM 2156 C CA . PHE A 1 274 ? -14.925 -4.060 9.652 1.00 88.88 274 PHE A CA 1
ATOM 2157 C C . PHE A 1 274 ? -13.920 -2.950 10.012 1.00 88.88 274 PHE A C 1
ATOM 2159 O O . PHE A 1 274 ? -14.223 -1.799 9.703 1.00 88.88 274 PHE A O 1
ATOM 2166 N N . PRO A 1 275 ? -12.748 -3.232 10.622 1.00 87.19 275 PRO A N 1
ATOM 2167 C CA . PRO A 1 275 ? -11.710 -2.217 10.814 1.00 87.19 275 PRO A CA 1
ATOM 2168 C C . PRO A 1 275 ? -11.323 -1.507 9.513 1.00 87.19 275 PRO A C 1
ATOM 2170 O O . PRO A 1 275 ? -11.307 -0.279 9.470 1.00 87.19 275 PRO A O 1
ATOM 2173 N N . LEU A 1 276 ? -11.100 -2.266 8.441 1.00 84.56 276 LEU A N 1
ATOM 2174 C CA . LEU A 1 276 ? -10.775 -1.725 7.128 1.00 84.56 276 LEU A CA 1
ATOM 2175 C C . LEU A 1 276 ? -11.932 -0.897 6.548 1.00 84.56 276 LEU A C 1
ATOM 2177 O O . LEU A 1 276 ? -11.715 0.225 6.098 1.00 84.56 276 LEU A O 1
ATOM 2181 N N . LEU A 1 277 ? -13.169 -1.401 6.621 1.00 90.88 277 LEU A N 1
ATOM 2182 C CA . LEU A 1 277 ? -14.368 -0.664 6.199 1.00 90.88 277 LEU A CA 1
ATOM 2183 C C . LEU A 1 277 ? -14.537 0.658 6.961 1.00 90.88 277 LEU A C 1
ATOM 2185 O O . LEU A 1 277 ? -14.983 1.657 6.391 1.00 90.88 277 LEU A O 1
ATOM 2189 N N . LEU A 1 278 ? -14.214 0.662 8.255 1.00 95.06 278 LEU A N 1
ATOM 2190 C CA . LEU A 1 278 ? -14.280 1.842 9.107 1.00 95.06 278 LEU A CA 1
ATOM 2191 C C . LEU A 1 278 ? -13.250 2.882 8.665 1.00 95.06 278 LEU A C 1
ATOM 2193 O O . LEU A 1 278 ? -13.628 4.042 8.480 1.00 95.06 278 LEU A O 1
ATOM 2197 N N . THR A 1 279 ? -11.990 2.479 8.463 1.00 93.12 279 THR A N 1
ATOM 2198 C CA . THR A 1 279 ? -10.949 3.384 7.955 1.00 93.12 279 THR A CA 1
ATOM 2199 C C . THR A 1 279 ? -11.343 3.954 6.600 1.00 93.12 279 THR A C 1
ATOM 2201 O O . THR A 1 279 ? -11.322 5.167 6.418 1.00 93.12 279 THR A O 1
ATOM 2204 N N . GLU A 1 280 ? -11.789 3.104 5.681 1.00 93.44 280 GLU A N 1
ATOM 2205 C CA . GLU A 1 280 ? -12.181 3.509 4.333 1.00 93.44 280 GLU A CA 1
ATOM 2206 C C . GLU A 1 280 ? -13.359 4.496 4.340 1.00 93.44 280 GLU A C 1
ATOM 2208 O O . GLU A 1 280 ? -13.339 5.538 3.682 1.00 93.44 280 GLU A O 1
ATOM 2213 N N . SER A 1 281 ? -14.361 4.238 5.186 1.00 97.00 281 SER A N 1
ATOM 2214 C CA . SER A 1 281 ? -15.492 5.150 5.379 1.00 97.00 281 SER A CA 1
ATOM 2215 C C . SER A 1 281 ? -15.043 6.536 5.863 1.00 97.00 281 SER A C 1
ATOM 2217 O O . SER A 1 281 ? -15.582 7.549 5.407 1.00 97.00 281 SER A O 1
ATOM 2219 N N . LEU A 1 282 ? -14.060 6.591 6.770 1.00 98.06 282 LEU A N 1
ATOM 2220 C CA . LEU A 1 282 ? -13.473 7.834 7.275 1.00 98.06 282 LEU A CA 1
ATOM 2221 C C . LEU A 1 282 ? -12.638 8.551 6.208 1.00 98.06 282 LEU A C 1
ATOM 2223 O O . LEU A 1 282 ? -12.778 9.764 6.042 1.00 98.06 282 LEU A O 1
ATOM 2227 N N . ILE A 1 283 ? -11.800 7.825 5.466 1.00 96.88 283 ILE A N 1
ATOM 2228 C CA . ILE A 1 283 ? -10.975 8.379 4.384 1.00 96.88 283 ILE A CA 1
ATOM 2229 C C . ILE A 1 283 ? -11.860 9.063 3.347 1.00 96.88 283 ILE A C 1
ATOM 2231 O O . ILE A 1 283 ? -11.636 10.232 3.023 1.00 96.88 283 ILE A O 1
ATOM 2235 N N . ARG A 1 284 ? -12.923 8.390 2.902 1.00 96.31 284 ARG A N 1
ATOM 2236 C CA . ARG A 1 284 ? -13.892 8.942 1.945 1.00 96.31 284 ARG A CA 1
ATOM 2237 C C . ARG A 1 284 ? -14.581 10.201 2.469 1.00 96.31 284 ARG A C 1
ATOM 2239 O O . ARG A 1 284 ? -14.734 11.174 1.730 1.00 96.31 284 ARG A O 1
ATOM 2246 N N . ALA A 1 285 ? -14.927 10.239 3.757 1.00 98.19 285 ALA A N 1
ATOM 2247 C CA . ALA A 1 285 ? -15.498 11.429 4.386 1.00 98.19 285 ALA A CA 1
ATOM 2248 C C . ALA A 1 285 ? -14.508 12.609 4.411 1.00 98.19 285 ALA A C 1
ATOM 2250 O O . ALA A 1 285 ? -14.876 13.740 4.075 1.00 98.19 285 ALA A O 1
ATOM 2251 N N . ILE A 1 286 ? -13.243 12.351 4.756 1.00 98.06 286 ILE A N 1
ATOM 2252 C CA . ILE A 1 286 ? -12.169 13.355 4.744 1.00 98.06 286 ILE A CA 1
ATOM 2253 C C . ILE A 1 286 ? -11.928 13.867 3.321 1.00 98.06 286 ILE A C 1
ATOM 2255 O O . ILE A 1 286 ? -11.817 15.076 3.116 1.00 98.06 286 ILE A O 1
ATOM 2259 N N . GLN A 1 287 ? -11.882 12.981 2.324 1.00 95.94 287 GLN A N 1
ATOM 2260 C CA . GLN A 1 287 ? -11.700 13.369 0.925 1.00 95.94 287 GLN A CA 1
ATOM 2261 C C . GLN A 1 287 ? -12.855 14.231 0.415 1.00 95.94 287 GLN A C 1
ATOM 2263 O O . GLN A 1 287 ? -12.595 15.243 -0.238 1.00 95.94 287 GLN A O 1
ATOM 2268 N N . ALA A 1 288 ? -14.102 13.902 0.764 1.00 96.31 288 ALA A N 1
ATOM 2269 C CA . ALA A 1 288 ? -15.253 14.739 0.441 1.00 96.31 288 ALA A CA 1
ATOM 2270 C C . ALA A 1 288 ? -15.126 16.136 1.074 1.00 96.31 288 ALA A C 1
ATOM 2272 O O . ALA A 1 288 ? -15.258 17.139 0.369 1.00 96.31 288 ALA A O 1
ATOM 2273 N N . ARG A 1 289 ? -14.780 16.231 2.369 1.00 96.12 289 ARG A N 1
ATOM 2274 C CA . ARG A 1 289 ? -14.558 17.516 3.068 1.00 96.12 289 ARG A CA 1
ATOM 2275 C C . ARG A 1 289 ? -13.435 18.342 2.427 1.00 96.12 289 ARG A C 1
ATOM 2277 O O . ARG A 1 289 ? -13.616 19.545 2.225 1.00 96.12 289 ARG A O 1
ATOM 2284 N N . LEU A 1 290 ? -12.321 17.697 2.072 1.00 95.00 290 LEU A N 1
ATOM 2285 C CA . LEU A 1 290 ? -11.148 18.298 1.420 1.00 95.00 290 LEU A CA 1
ATOM 2286 C C . LEU A 1 290 ? -11.305 18.491 -0.094 1.00 95.00 290 LEU A C 1
ATOM 2288 O O . LEU A 1 290 ? -10.380 18.976 -0.752 1.00 95.00 290 LEU A O 1
ATOM 2292 N N . SER A 1 291 ? -12.430 18.092 -0.685 1.00 90.69 291 SER A N 1
ATOM 2293 C CA . SER A 1 291 ? -12.689 18.406 -2.085 1.00 90.69 291 SER A CA 1
ATOM 2294 C C . SER A 1 291 ? -12.903 19.918 -2.215 1.00 90.69 291 SER A C 1
ATOM 2296 O O . SER A 1 291 ? -13.577 20.548 -1.395 1.00 90.69 291 SER A O 1
ATOM 2298 N N . GLY A 1 292 ? -12.321 20.527 -3.249 1.00 87.50 292 GLY A N 1
ATOM 2299 C CA . GLY A 1 292 ? -12.557 21.938 -3.583 1.00 87.50 292 GLY A CA 1
ATOM 2300 C C . GLY A 1 292 ? -13.955 22.204 -4.157 1.00 87.50 292 GLY A C 1
ATOM 2301 O O . GLY A 1 292 ? -14.197 23.278 -4.700 1.00 87.50 292 GLY A O 1
ATOM 2302 N N . SER A 1 293 ? -14.847 21.214 -4.100 1.00 91.38 293 SER A N 1
ATOM 2303 C CA . SER A 1 293 ? -16.198 21.250 -4.648 1.00 91.38 293 SER A CA 1
ATOM 2304 C C . SER A 1 293 ? -17.164 22.014 -3.739 1.00 91.38 293 SER A C 1
ATOM 2306 O O . SER A 1 293 ? -16.885 22.264 -2.565 1.00 91.38 293 SER A O 1
ATOM 2308 N N . ASP A 1 294 ? -18.323 22.385 -4.277 1.00 95.38 294 ASP A N 1
ATOM 2309 C CA . ASP A 1 294 ? -19.413 22.965 -3.495 1.00 95.38 294 ASP A CA 1
ATOM 2310 C C . ASP A 1 294 ? -20.053 21.926 -2.553 1.00 95.38 294 ASP A C 1
ATOM 2312 O O . ASP A 1 294 ? -19.942 20.718 -2.769 1.00 95.38 294 ASP A O 1
ATOM 2316 N N . GLU A 1 295 ? -20.756 22.390 -1.517 1.00 94.00 295 GLU A N 1
ATOM 2317 C CA . GLU A 1 295 ? -21.311 21.519 -0.468 1.00 94.00 295 GLU A CA 1
ATOM 2318 C C . GLU A 1 295 ? -22.251 20.434 -1.011 1.00 94.00 295 GLU A C 1
ATOM 2320 O O . GLU A 1 295 ? -22.240 19.301 -0.532 1.00 94.00 295 GLU A O 1
ATOM 2325 N N . ARG A 1 296 ? -23.029 20.730 -2.060 1.00 95.81 296 ARG A N 1
ATOM 2326 C CA . ARG A 1 296 ? -23.919 19.733 -2.666 1.00 95.81 296 ARG A CA 1
ATOM 2327 C C . ARG A 1 296 ? -23.114 18.605 -3.305 1.00 95.81 296 ARG A C 1
ATOM 2329 O O . ARG A 1 296 ? -23.481 17.442 -3.155 1.00 95.81 296 ARG A O 1
ATOM 2336 N N . SER A 1 297 ? -22.026 18.935 -3.993 1.00 94.62 297 SER A N 1
ATOM 2337 C CA . SER A 1 297 ? -21.119 17.945 -4.578 1.00 94.62 297 SER A CA 1
ATOM 2338 C C . SER A 1 297 ? -20.408 17.109 -3.506 1.00 94.62 297 SER A C 1
ATOM 2340 O O . SER A 1 297 ? -20.281 15.896 -3.674 1.00 94.62 297 SER A O 1
ATOM 2342 N N . LYS A 1 298 ? -20.019 17.712 -2.371 1.00 96.00 298 LYS A N 1
ATOM 2343 C CA . LYS A 1 298 ? -19.447 16.980 -1.222 1.00 96.00 298 LYS A CA 1
ATOM 2344 C C . LYS A 1 298 ? -20.427 15.960 -0.657 1.00 96.00 298 LYS A C 1
ATOM 2346 O O . LYS A 1 298 ? -20.085 14.789 -0.510 1.00 96.00 298 LYS A O 1
ATOM 2351 N N . LEU A 1 299 ? -21.661 16.393 -0.402 1.00 96.50 299 LEU A N 1
ATOM 2352 C CA . LEU A 1 299 ? -22.729 15.525 0.092 1.00 96.50 299 LEU A CA 1
ATOM 2353 C C . LEU A 1 299 ? -23.089 14.427 -0.916 1.00 96.50 299 LEU A C 1
ATOM 2355 O O . LEU A 1 299 ? -23.361 13.301 -0.507 1.00 96.50 299 LEU A O 1
ATOM 2359 N N . SER A 1 300 ? -23.034 14.717 -2.220 1.00 94.94 300 SER A N 1
ATOM 2360 C CA . SER A 1 300 ? -23.201 13.696 -3.262 1.00 94.94 300 SER A CA 1
ATOM 2361 C C . SER A 1 300 ? -22.116 12.625 -3.177 1.00 94.94 300 SER A C 1
ATOM 2363 O O . SER A 1 300 ? -22.446 11.449 -3.173 1.00 94.94 300 SER A O 1
ATOM 2365 N N . ALA A 1 301 ? -20.841 13.005 -3.036 1.00 93.38 301 ALA A N 1
ATOM 2366 C CA . ALA A 1 301 ? -19.740 12.044 -2.920 1.00 93.38 301 ALA A CA 1
ATOM 2367 C C . ALA A 1 301 ? -19.840 11.171 -1.652 1.00 93.38 301 ALA A C 1
ATOM 2369 O O . ALA A 1 301 ? -19.533 9.975 -1.678 1.00 93.38 301 ALA A O 1
ATOM 2370 N N . VAL A 1 302 ? -20.307 11.757 -0.544 1.00 96.81 302 VAL A N 1
ATOM 2371 C CA . VAL A 1 302 ? -20.625 11.022 0.692 1.00 96.81 302 VAL A CA 1
ATOM 2372 C C . VAL A 1 302 ? -21.744 10.015 0.444 1.00 96.81 302 VAL A C 1
ATOM 2374 O O . VAL A 1 302 ? -21.616 8.856 0.828 1.00 96.81 302 VAL A O 1
ATOM 2377 N N . HIS A 1 303 ? -22.823 10.443 -0.210 1.00 95.75 303 HIS A N 1
ATOM 2378 C CA . HIS A 1 303 ? -23.955 9.581 -0.531 1.00 95.75 303 HIS A CA 1
ATOM 2379 C C . HIS A 1 303 ? -23.553 8.436 -1.466 1.00 95.75 303 HIS A C 1
ATOM 2381 O O . HIS A 1 303 ? -23.851 7.286 -1.164 1.00 95.75 303 HIS A O 1
ATOM 2387 N N . ASP A 1 304 ? -22.806 8.732 -2.532 1.00 93.88 304 ASP A N 1
ATOM 2388 C CA . ASP A 1 304 ? -22.285 7.729 -3.464 1.00 93.88 304 ASP A CA 1
ATOM 2389 C C . ASP A 1 304 ? -21.436 6.679 -2.727 1.00 93.88 304 ASP A C 1
ATOM 2391 O O . ASP A 1 304 ? -21.617 5.482 -2.936 1.00 93.88 304 ASP A O 1
ATOM 2395 N N . SER A 1 305 ? -20.578 7.102 -1.790 1.00 94.69 305 SER A N 1
ATOM 2396 C CA . SER A 1 305 ? -19.785 6.177 -0.964 1.00 94.69 305 SER A CA 1
ATOM 2397 C C . SER A 1 305 ? -20.661 5.281 -0.080 1.00 94.69 305 SER A C 1
ATOM 2399 O O . SER A 1 305 ? -20.431 4.075 0.019 1.00 94.69 305 SER A O 1
ATOM 2401 N N . VAL A 1 306 ? -21.704 5.832 0.543 1.00 96.69 306 VAL A N 1
ATOM 2402 C CA . VAL A 1 306 ? -22.632 5.030 1.354 1.00 96.69 306 VAL A CA 1
ATOM 2403 C C . VAL A 1 306 ? -23.413 4.042 0.488 1.00 96.69 306 VAL A C 1
ATOM 2405 O O . VAL A 1 306 ? -23.542 2.879 0.866 1.00 96.69 306 VAL A O 1
ATOM 2408 N N . GLU A 1 307 ? -23.889 4.458 -0.686 1.00 95.62 307 GLU A N 1
ATOM 2409 C CA . GLU A 1 307 ? -24.588 3.584 -1.636 1.00 95.62 307 GLU A CA 1
ATOM 2410 C C . GLU A 1 307 ? -23.692 2.474 -2.210 1.00 95.62 307 GLU A C 1
ATOM 2412 O O . GLU A 1 307 ? -24.191 1.404 -2.567 1.00 95.62 307 GLU A O 1
ATOM 2417 N N . GLU A 1 308 ? -22.378 2.692 -2.276 1.00 93.19 308 GLU A N 1
ATOM 2418 C CA . GLU A 1 308 ? -21.387 1.661 -2.614 1.00 93.19 308 GLU A CA 1
ATOM 2419 C C . GLU A 1 308 ? -21.155 0.661 -1.472 1.00 93.19 308 GLU A C 1
ATOM 2421 O O . GLU A 1 308 ? -20.713 -0.456 -1.725 1.00 93.19 308 GLU A O 1
ATOM 2426 N N . GLY A 1 309 ? -21.519 1.010 -0.235 1.00 94.00 309 GLY A N 1
ATOM 2427 C CA . GLY A 1 309 ? -21.396 0.142 0.936 1.00 94.00 309 GLY A CA 1
ATOM 2428 C C . GLY A 1 309 ? -20.379 0.605 1.975 1.00 94.00 309 GLY A C 1
ATOM 2429 O O . GLY A 1 309 ? -20.187 -0.107 2.961 1.00 94.00 309 GLY A O 1
ATOM 2430 N N . TYR A 1 310 ? -19.770 1.784 1.818 1.00 95.25 310 TYR A N 1
ATOM 2431 C CA . TYR A 1 310 ? -18.890 2.402 2.818 1.00 95.25 310 TYR A CA 1
ATOM 2432 C C . TYR A 1 310 ? -19.740 3.056 3.917 1.00 95.25 310 TYR A C 1
ATOM 2434 O O . TYR A 1 310 ? -19.987 4.260 3.961 1.00 95.25 310 TYR A O 1
ATOM 2442 N N . LEU A 1 311 ? -20.289 2.189 4.769 1.00 96.19 311 LEU A N 1
ATOM 2443 C CA . LEU A 1 311 ? -21.460 2.448 5.611 1.00 96.19 311 LEU A CA 1
ATOM 2444 C C . LEU A 1 311 ? -21.360 3.705 6.483 1.00 96.19 311 LEU A C 1
ATOM 2446 O O . LEU A 1 311 ? -22.358 4.389 6.694 1.00 96.19 311 LEU A O 1
ATOM 2450 N N . LEU A 1 312 ? -20.176 3.995 7.023 1.00 98.12 312 LEU A N 1
ATOM 2451 C CA . LEU A 1 312 ? -19.990 5.050 8.020 1.00 98.12 312 LEU A CA 1
ATOM 2452 C C . LEU A 1 312 ? -19.575 6.393 7.407 1.00 98.12 312 LEU A C 1
ATOM 2454 O O . LEU A 1 312 ? -19.300 7.328 8.156 1.00 98.12 312 LEU A O 1
ATOM 2458 N N . THR A 1 313 ? -19.539 6.535 6.076 1.00 98.31 313 THR A N 1
ATOM 2459 C CA . THR A 1 313 ? -19.064 7.777 5.444 1.00 98.31 313 THR A CA 1
ATOM 2460 C C . THR A 1 313 ? -19.907 8.989 5.843 1.00 98.31 313 THR A C 1
ATOM 2462 O O . THR A 1 313 ? -19.343 10.043 6.125 1.00 98.31 313 THR A O 1
ATOM 2465 N N . THR A 1 314 ? -21.237 8.864 5.963 1.00 98.19 314 THR A N 1
ATOM 2466 C CA . THR A 1 314 ? -22.074 9.973 6.464 1.00 98.19 314 THR A CA 1
ATOM 2467 C C . THR A 1 314 ? -21.766 10.316 7.917 1.00 98.19 314 THR A C 1
ATOM 2469 O O . THR A 1 314 ? -21.604 11.492 8.235 1.00 98.19 314 THR A O 1
ATOM 2472 N N . TYR A 1 315 ? -21.645 9.310 8.789 1.00 98.56 315 TYR A N 1
ATOM 2473 C CA . TYR A 1 315 ? -21.287 9.527 10.190 1.00 98.56 315 TYR A CA 1
ATOM 2474 C C . TYR A 1 315 ? -19.958 10.278 10.310 1.00 98.56 315 TYR A C 1
ATOM 2476 O O . TYR A 1 315 ? -19.884 11.293 10.995 1.00 98.56 315 TYR A O 1
ATOM 2484 N N . PHE A 1 316 ? -18.919 9.818 9.610 1.00 98.62 316 PHE A N 1
ATOM 2485 C CA . PHE A 1 316 ? -17.617 10.470 9.661 1.00 98.62 316 PHE A CA 1
ATOM 2486 C C . PHE A 1 316 ? -17.640 11.854 9.023 1.00 98.62 316 PHE A C 1
ATOM 2488 O O . PHE A 1 316 ? -16.972 12.749 9.524 1.00 98.62 316 PHE A O 1
ATOM 2495 N N . TYR A 1 317 ? -18.434 12.077 7.974 1.00 98.50 317 TYR A N 1
ATOM 2496 C CA . TYR A 1 317 ? -18.585 13.415 7.411 1.00 98.50 317 TYR A CA 1
ATOM 2497 C C . TYR A 1 317 ? -19.148 14.388 8.452 1.00 98.50 317 TYR A C 1
ATOM 2499 O O . TYR A 1 317 ? -18.597 15.476 8.595 1.00 98.50 317 TYR A O 1
ATOM 2507 N N . GLU A 1 318 ? -20.184 13.991 9.199 1.00 97.81 318 GLU A N 1
ATOM 2508 C CA . GLU A 1 318 ? -20.761 14.758 10.318 1.00 97.81 318 GLU A CA 1
ATOM 2509 C C . GLU A 1 318 ? -19.730 14.946 11.453 1.00 97.81 318 GLU A C 1
ATOM 2511 O O . GLU A 1 318 ? -19.450 16.072 11.857 1.00 97.81 318 GLU A O 1
ATOM 2516 N N . ALA A 1 319 ? -19.087 13.868 11.910 1.00 98.12 319 ALA A N 1
ATOM 2517 C CA . ALA A 1 319 ? -18.122 13.898 13.014 1.00 98.12 319 ALA A CA 1
ATOM 2518 C C . ALA A 1 319 ? -16.856 14.717 12.702 1.00 98.12 319 ALA A C 1
ATOM 2520 O O . ALA A 1 319 ? -16.241 15.289 13.601 1.00 98.12 319 ALA A O 1
ATOM 2521 N N . MET A 1 320 ? -16.458 14.808 11.429 1.00 97.88 320 MET A N 1
ATOM 2522 C CA . MET A 1 320 ? -15.361 15.678 11.006 1.00 97.88 320 MET A CA 1
ATOM 2523 C C . MET A 1 320 ? -15.698 17.164 11.164 1.00 97.88 320 MET A C 1
ATOM 2525 O O . MET A 1 320 ? -14.778 17.961 11.320 1.00 97.88 320 MET A O 1
ATOM 2529 N N . GLU A 1 321 ? -16.976 17.551 11.148 1.00 95.25 321 GLU A N 1
ATOM 2530 C CA . GLU A 1 321 ? -17.394 18.918 11.484 1.00 95.25 321 GLU A CA 1
ATOM 2531 C C . GLU A 1 321 ? -17.168 19.201 12.963 1.00 95.25 321 GLU A C 1
ATOM 2533 O O . GLU A 1 321 ? -16.486 20.160 13.309 1.00 95.25 321 GLU A O 1
ATOM 2538 N N . GLU A 1 322 ? -17.648 18.301 13.823 1.00 95.75 322 GLU A N 1
ATOM 2539 C CA . GLU A 1 322 ? -17.479 18.398 15.276 1.00 95.75 322 GLU A CA 1
ATOM 2540 C C . GLU A 1 322 ? -16.000 18.387 15.681 1.00 95.75 322 GLU A C 1
ATOM 2542 O O . GLU A 1 322 ? -15.597 19.088 16.612 1.00 95.75 322 GLU A O 1
ATOM 2547 N N . PHE A 1 323 ? -15.169 17.622 14.963 1.00 97.62 323 PHE A N 1
ATOM 2548 C CA . PHE A 1 323 ? -13.723 17.595 15.157 1.00 97.62 323 PHE A CA 1
ATOM 2549 C C . PHE A 1 323 ? -13.080 18.973 14.962 1.00 97.62 323 PHE A C 1
ATOM 2551 O O . PHE A 1 323 ? -12.160 19.315 15.710 1.00 97.62 323 PHE A O 1
ATOM 2558 N N . LEU A 1 324 ? -13.526 19.769 13.984 1.00 94.62 324 LEU A N 1
ATOM 2559 C CA . LEU A 1 324 ? -12.911 21.070 13.692 1.00 94.62 324 LEU A CA 1
ATOM 2560 C C . LEU A 1 324 ? -13.035 22.052 14.865 1.00 94.62 324 LEU A C 1
ATOM 2562 O O . LEU A 1 324 ? -12.134 22.869 15.057 1.00 94.62 324 LEU A O 1
ATOM 2566 N N . ASP A 1 325 ? -14.063 21.897 15.699 1.00 95.81 325 ASP A N 1
ATOM 2567 C CA . ASP A 1 325 ? -14.271 22.700 16.909 1.00 95.81 325 ASP A CA 1
ATOM 2568 C C . ASP A 1 325 ? -13.449 22.216 18.117 1.00 95.81 325 ASP A C 1
ATOM 2570 O O . ASP A 1 325 ? -13.318 22.922 19.121 1.00 95.81 325 ASP A O 1
ATOM 2574 N N . GLN A 1 326 ? -12.857 21.020 18.048 1.00 96.19 326 GLN A N 1
ATOM 2575 C CA . GLN A 1 326 ? -12.063 20.473 19.150 1.00 96.19 326 GLN A CA 1
ATOM 2576 C C . GLN A 1 326 ? -10.712 21.179 19.274 1.00 96.19 326 GLN A C 1
ATOM 2578 O O . GLN A 1 326 ? -10.130 21.551 18.262 1.00 96.19 326 GLN A O 1
ATOM 2583 N N . PRO A 1 327 ? -10.125 21.310 20.477 1.00 94.25 327 PRO A N 1
ATOM 2584 C CA . PRO A 1 327 ? -8.815 21.946 20.654 1.00 94.25 327 PRO A CA 1
ATOM 2585 C C . PRO A 1 327 ? -7.622 21.015 20.369 1.00 94.25 327 PRO A C 1
ATOM 2587 O O . PRO A 1 327 ? -6.474 21.449 20.444 1.00 94.25 327 PRO A O 1
ATOM 2590 N N . VAL A 1 328 ? -7.863 19.730 20.090 1.00 95.38 328 VAL A N 1
ATOM 2591 C CA . VAL A 1 3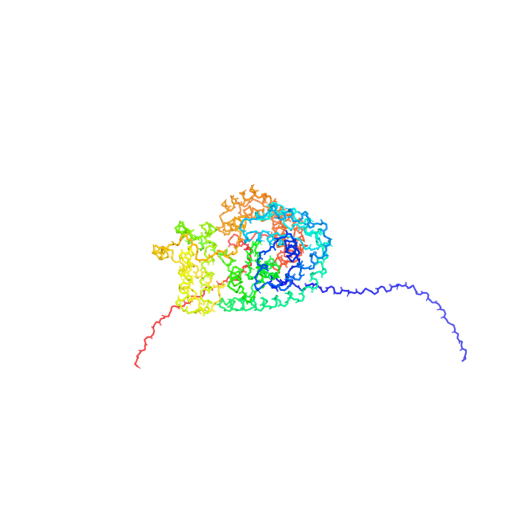28 ? -6.825 18.697 19.934 1.00 95.38 328 VAL A CA 1
ATOM 2592 C C . VAL A 1 328 ? -6.796 18.123 18.517 1.00 95.38 328 VAL A C 1
ATOM 2594 O O . VAL A 1 328 ? -7.790 18.158 17.800 1.00 95.38 328 VAL A O 1
ATOM 2597 N N . GLY A 1 329 ? -5.649 17.570 18.114 1.00 95.56 329 GLY A N 1
ATOM 2598 C CA . GLY A 1 329 ? -5.507 16.910 16.816 1.00 95.56 329 GLY A CA 1
ATOM 2599 C C . GLY A 1 329 ? -6.141 15.522 16.742 1.00 95.56 329 GLY A C 1
ATOM 2600 O O . GLY A 1 329 ? -6.453 14.911 17.769 1.00 95.56 329 GLY A O 1
ATOM 2601 N N . MET A 1 330 ? -6.290 15.011 15.514 1.00 95.56 330 MET A N 1
ATOM 2602 C CA . MET A 1 330 ? -7.025 13.775 15.216 1.00 95.56 330 MET A CA 1
ATOM 2603 C C . MET A 1 330 ? -6.534 12.597 16.055 1.00 95.56 330 MET A C 1
ATOM 2605 O O . MET A 1 330 ? -7.340 11.876 16.624 1.00 95.56 330 MET A O 1
ATOM 2609 N N . ARG A 1 331 ? -5.215 12.458 16.240 1.00 90.94 331 ARG A N 1
ATOM 2610 C CA . ARG A 1 331 ? -4.620 11.391 17.064 1.00 90.94 331 ARG A CA 1
ATOM 2611 C C . ARG A 1 331 ? -5.225 11.293 18.470 1.00 90.94 331 ARG A C 1
ATOM 2613 O O . ARG A 1 331 ? -5.353 10.196 19.000 1.00 90.94 331 ARG A O 1
ATOM 2620 N N . LEU A 1 332 ? -5.538 12.430 19.092 1.00 93.00 332 LEU A N 1
ATOM 2621 C CA . LEU A 1 332 ? -6.065 12.482 20.457 1.00 93.00 332 LEU A CA 1
ATOM 2622 C C . LEU A 1 332 ? -7.594 12.414 20.499 1.00 93.00 332 LEU A C 1
ATOM 2624 O O . LEU A 1 332 ? -8.135 11.915 21.480 1.00 93.00 332 LEU A O 1
ATOM 2628 N N . TYR A 1 333 ? -8.270 12.919 19.465 1.00 96.62 333 TYR A N 1
ATOM 2629 C CA . TYR A 1 333 ? -9.733 12.934 19.379 1.00 96.62 333 TYR A CA 1
ATOM 2630 C C . TYR A 1 333 ? -10.327 11.625 18.841 1.00 96.62 333 TYR A C 1
ATOM 2632 O O . TYR A 1 333 ? -11.473 11.297 19.133 1.00 96.62 333 TYR A O 1
ATOM 2640 N N . PHE A 1 334 ? -9.547 10.845 18.091 1.00 95.94 334 PHE A N 1
ATOM 2641 C CA . PHE A 1 334 ? -10.016 9.640 17.412 1.00 95.94 334 PHE A CA 1
ATOM 2642 C C . PHE A 1 334 ? -10.815 8.652 18.289 1.00 95.94 334 PHE A C 1
ATOM 2644 O O . PHE A 1 334 ? -11.850 8.181 17.825 1.00 95.94 334 PHE A O 1
ATOM 2651 N N . PRO A 1 335 ? -10.439 8.359 19.553 1.00 95.38 335 PRO A N 1
ATOM 2652 C CA . PRO A 1 335 ? -11.225 7.458 20.404 1.00 95.38 335 PRO A CA 1
ATOM 2653 C C . PRO A 1 335 ? -12.635 7.978 20.686 1.00 95.38 335 PRO A C 1
ATOM 2655 O O . PRO A 1 335 ? -13.587 7.208 20.664 1.00 95.38 335 PRO A O 1
ATOM 2658 N N . GLU A 1 336 ? -12.768 9.286 20.918 1.00 96.44 336 GLU A N 1
ATOM 2659 C CA . GLU A 1 336 ? -14.056 9.935 21.174 1.00 96.44 336 GLU A CA 1
ATOM 2660 C C . GLU A 1 336 ? -14.936 9.909 19.920 1.00 96.44 336 GLU A C 1
ATOM 2662 O O . GLU A 1 336 ? -16.120 9.581 19.999 1.00 96.44 336 GLU A O 1
ATOM 2667 N N . MET A 1 337 ? -14.332 10.143 18.750 1.00 97.69 337 MET A N 1
ATOM 2668 C CA . MET A 1 337 ? -14.997 9.965 17.460 1.00 97.69 337 MET A CA 1
ATOM 2669 C C . MET A 1 337 ? -15.474 8.518 17.255 1.00 97.69 337 MET A C 1
ATOM 2671 O O . MET A 1 337 ? -16.576 8.300 16.771 1.00 97.69 337 MET A O 1
ATOM 2675 N N . LEU A 1 338 ? -14.696 7.502 17.638 1.00 97.06 338 LEU A N 1
ATOM 2676 C CA . LEU A 1 338 ? -15.154 6.110 17.540 1.00 97.06 338 LEU A CA 1
ATOM 2677 C C . LEU A 1 338 ? -16.285 5.791 18.530 1.00 97.06 338 LEU A C 1
ATOM 2679 O O . LEU A 1 338 ? -17.241 5.087 18.185 1.00 97.06 338 LEU A O 1
ATOM 2683 N N . ASP A 1 339 ? -16.196 6.300 19.758 1.00 96.56 339 ASP A N 1
ATOM 2684 C CA . ASP A 1 339 ? -17.214 6.092 20.790 1.00 96.56 339 ASP A CA 1
ATOM 2685 C C . ASP A 1 339 ? -18.565 6.703 20.390 1.00 96.56 339 ASP A C 1
ATOM 2687 O O . ASP A 1 339 ? -19.611 6.090 20.642 1.00 96.56 339 ASP A O 1
ATOM 2691 N N . GLY A 1 340 ? -18.541 7.846 19.696 1.00 97.38 340 GLY A N 1
ATOM 2692 C CA . GLY A 1 340 ? -19.719 8.550 19.185 1.00 97.38 340 GLY A CA 1
ATOM 2693 C C . GLY A 1 340 ? -20.540 7.780 18.141 1.00 97.38 340 GLY A C 1
ATOM 2694 O O . GLY A 1 340 ? -21.690 8.148 17.881 1.00 97.38 340 GLY A O 1
ATOM 2695 N N . ILE A 1 341 ? -20.012 6.691 17.569 1.00 98.25 341 ILE A N 1
ATOM 2696 C CA . ILE A 1 341 ? -20.753 5.837 16.632 1.00 98.25 341 ILE A CA 1
ATOM 2697 C C . ILE A 1 341 ? -21.891 5.131 17.383 1.00 98.25 341 ILE A C 1
ATOM 2699 O O . ILE A 1 341 ? -21.683 4.157 18.117 1.00 98.25 341 ILE A O 1
ATOM 2703 N N . SER A 1 342 ? -23.126 5.587 17.176 1.00 97.81 342 SER A N 1
ATOM 2704 C CA . SER A 1 342 ? -24.324 4.906 17.671 1.00 97.81 342 SER A CA 1
ATOM 2705 C C . SER A 1 342 ? -24.774 3.849 16.670 1.00 97.81 342 SER A C 1
ATOM 2707 O O . SER A 1 342 ? -25.291 4.170 15.600 1.00 97.81 342 SER A O 1
ATOM 2709 N N . VAL A 1 343 ? -24.624 2.576 17.036 1.00 97.50 343 VAL A N 1
ATOM 2710 C CA . VAL A 1 343 ? -24.962 1.479 16.126 1.00 97.50 343 VAL A CA 1
ATOM 2711 C C . VAL A 1 343 ? -26.449 1.466 15.764 1.00 97.50 343 VAL A C 1
ATOM 2713 O O . VAL A 1 343 ? -26.793 1.296 14.598 1.00 97.50 343 VAL A O 1
ATOM 2716 N N . ASP A 1 344 ? -27.338 1.728 16.723 1.00 97.62 344 ASP A N 1
ATOM 2717 C CA . ASP A 1 344 ? -28.780 1.796 16.464 1.00 97.62 344 ASP A CA 1
ATOM 2718 C C . ASP A 1 344 ? -29.162 2.958 15.540 1.00 97.62 344 ASP A C 1
ATOM 2720 O O . ASP A 1 344 ? -30.047 2.808 14.693 1.00 97.62 344 ASP A O 1
ATOM 2724 N N . LYS A 1 345 ? -28.508 4.121 15.688 1.00 98.00 345 LYS A N 1
ATOM 2725 C CA . LYS A 1 345 ? -28.731 5.279 14.810 1.00 98.00 345 LYS A CA 1
ATOM 2726 C C . LYS A 1 345 ? -28.311 4.942 13.383 1.00 98.00 345 LYS A C 1
ATOM 2728 O O . LYS A 1 345 ? -29.095 5.141 12.457 1.00 98.00 345 LYS A O 1
ATOM 2733 N N . GLU A 1 346 ? -27.117 4.381 13.213 1.00 97.88 346 GLU A N 1
ATOM 2734 C CA . GLU A 1 346 ? -26.587 4.078 11.885 1.00 97.88 346 GLU A CA 1
ATOM 2735 C C . GLU A 1 346 ? -27.314 2.895 11.233 1.00 97.88 346 GLU A C 1
ATOM 2737 O O . GLU A 1 346 ? -27.619 2.961 10.047 1.00 97.88 346 GLU A O 1
ATOM 2742 N N . LYS A 1 347 ? -27.749 1.876 11.989 1.00 97.62 347 LYS A N 1
ATOM 2743 C CA . LYS A 1 347 ? -28.658 0.832 11.474 1.00 97.62 347 LYS A CA 1
ATOM 2744 C C . LYS A 1 347 ? -29.949 1.420 10.903 1.00 97.62 347 LYS A C 1
ATOM 2746 O O . LYS A 1 347 ? -30.384 0.992 9.837 1.00 97.62 347 LYS A O 1
ATOM 2751 N N . LYS A 1 348 ? -30.563 2.391 11.592 1.00 97.69 348 LYS A N 1
ATOM 2752 C CA . LYS A 1 348 ? -31.773 3.075 11.103 1.00 97.69 348 LYS A CA 1
ATOM 2753 C C . LYS A 1 348 ? -31.484 3.885 9.843 1.00 97.69 348 LYS A C 1
ATOM 2755 O O . LYS A 1 348 ? -32.210 3.733 8.869 1.00 97.69 348 LYS A O 1
ATOM 2760 N N . ARG A 1 349 ? -30.397 4.666 9.831 1.00 96.00 349 ARG A N 1
ATOM 2761 C CA . ARG A 1 349 ? -29.966 5.442 8.655 1.00 96.00 349 ARG A CA 1
ATOM 2762 C C . ARG A 1 349 ? -29.752 4.537 7.435 1.00 96.00 349 ARG A C 1
ATOM 2764 O O . ARG A 1 349 ? -30.279 4.792 6.360 1.00 96.00 349 ARG A O 1
ATOM 2771 N N . LEU A 1 350 ? -29.035 3.431 7.619 1.00 96.88 350 LEU A N 1
ATOM 2772 C CA . LEU A 1 350 ? -28.675 2.481 6.560 1.00 96.88 350 LEU A CA 1
ATOM 2773 C C . LEU A 1 350 ? -29.829 1.552 6.138 1.00 96.88 350 LEU A C 1
ATOM 2775 O O . LEU A 1 350 ? -29.728 0.836 5.136 1.00 96.88 350 LEU A O 1
ATOM 2779 N N . ALA A 1 351 ? -30.935 1.521 6.883 1.00 95.44 351 ALA A N 1
ATOM 2780 C CA . ALA A 1 351 ? -32.143 0.820 6.456 1.00 95.44 351 ALA A CA 1
ATOM 2781 C C . ALA A 1 351 ? -32.799 1.514 5.251 1.00 95.44 351 ALA A C 1
ATOM 2783 O O . ALA A 1 351 ? -33.373 0.834 4.404 1.00 95.44 351 ALA A O 1
ATOM 2784 N N . GLU A 1 352 ? -32.659 2.838 5.147 1.00 94.44 352 GLU A N 1
ATOM 2785 C CA . GLU A 1 352 ? -33.258 3.664 4.090 1.00 94.44 352 GLU A CA 1
ATOM 2786 C C . GLU A 1 352 ? -32.403 3.727 2.811 1.00 94.44 352 GLU A C 1
ATOM 2788 O O . GLU A 1 352 ? -32.893 4.121 1.755 1.00 94.44 352 GLU A O 1
ATOM 2793 N N . VAL A 1 353 ? -31.138 3.300 2.885 1.00 95.81 353 VAL A N 1
ATOM 2794 C CA . VAL A 1 353 ? -30.189 3.345 1.763 1.00 95.81 353 VAL A CA 1
ATOM 2795 C C . VAL A 1 353 ? -30.515 2.286 0.708 1.00 95.81 353 VAL A C 1
ATOM 2797 O O . VAL A 1 353 ? -30.679 1.097 1.012 1.00 95.81 353 VAL A O 1
ATOM 2800 N N . GLN A 1 354 ? -30.532 2.717 -0.555 1.00 95.44 354 GLN A N 1
ATOM 2801 C CA . GLN A 1 354 ? -30.562 1.841 -1.724 1.00 95.44 354 GLN A CA 1
ATOM 2802 C C . GLN A 1 354 ? -29.132 1.596 -2.209 1.00 95.44 354 GLN A C 1
ATOM 2804 O O . GLN A 1 354 ? -28.521 2.450 -2.839 1.00 95.44 354 GLN A O 1
ATOM 2809 N N . PHE A 1 355 ? -28.586 0.420 -1.902 1.00 95.06 355 PHE A N 1
ATOM 2810 C CA . PHE A 1 355 ? -27.229 0.080 -2.322 1.00 95.06 355 PHE A CA 1
ATOM 2811 C C . PHE A 1 355 ? -27.146 -0.205 -3.821 1.00 95.06 355 PHE A C 1
ATOM 2813 O O . PHE A 1 355 ? -28.030 -0.841 -4.407 1.00 95.06 355 PHE A O 1
ATOM 2820 N N . ARG A 1 356 ? -26.042 0.222 -4.433 1.00 91.62 356 ARG A N 1
ATOM 2821 C CA . ARG A 1 356 ? -25.762 -0.003 -5.851 1.00 91.62 356 ARG A CA 1
ATOM 2822 C C . ARG A 1 356 ? -25.363 -1.454 -6.111 1.00 91.62 356 ARG A C 1
ATOM 2824 O O . ARG A 1 356 ? -24.765 -2.133 -5.273 1.00 91.62 356 ARG A O 1
ATOM 2831 N N . SER A 1 357 ? -25.673 -1.922 -7.319 1.00 86.25 357 SER A N 1
ATOM 2832 C CA . SER A 1 357 ? -25.234 -3.231 -7.816 1.00 86.25 357 SER A CA 1
ATOM 2833 C C . SER A 1 357 ? -23.825 -3.210 -8.409 1.00 86.25 357 SER A C 1
ATOM 2835 O O . SER A 1 357 ? -23.176 -4.250 -8.465 1.00 86.25 357 SER A O 1
ATOM 2837 N N . VAL A 1 358 ? -23.361 -2.037 -8.845 1.00 81.38 358 VAL A N 1
ATOM 2838 C CA . VAL A 1 358 ? -22.049 -1.804 -9.456 1.00 81.38 358 VAL A CA 1
ATOM 2839 C C . VAL A 1 358 ? -21.479 -0.508 -8.886 1.00 81.38 358 VAL A C 1
ATOM 2841 O O . VAL A 1 358 ? -22.226 0.452 -8.693 1.00 81.38 358 VAL A O 1
ATOM 2844 N N . ALA A 1 359 ? -20.174 -0.487 -8.611 1.00 74.69 359 ALA A N 1
ATOM 2845 C CA . ALA A 1 359 ? -19.485 0.711 -8.143 1.00 74.69 359 ALA A CA 1
ATOM 2846 C C . ALA A 1 359 ? -19.587 1.857 -9.166 1.00 74.69 359 ALA A C 1
ATOM 2848 O O . ALA A 1 359 ? -19.585 1.631 -10.379 1.00 74.69 359 ALA A O 1
ATOM 2849 N N . SER A 1 360 ? -19.671 3.095 -8.678 1.00 67.88 360 SER A N 1
ATOM 2850 C CA . SER A 1 360 ? -19.820 4.303 -9.507 1.00 67.88 360 SER A CA 1
ATOM 2851 C C . SER A 1 360 ? -18.546 4.621 -10.285 1.00 67.88 360 SER A C 1
ATOM 2853 O O . SER A 1 360 ? -18.590 5.264 -11.335 1.00 67.88 360 SER A O 1
ATOM 2855 N N . ARG A 1 361 ? -17.401 4.187 -9.752 1.00 61.16 361 ARG A N 1
ATOM 2856 C CA . ARG A 1 361 ? -16.070 4.338 -10.338 1.00 61.16 361 ARG A CA 1
ATOM 2857 C C . ARG A 1 361 ? -15.365 2.977 -10.329 1.00 61.16 361 ARG A C 1
ATOM 2859 O O . ARG A 1 361 ? -15.575 2.202 -9.396 1.00 61.16 361 ARG A O 1
ATOM 2866 N N . PRO A 1 362 ? -14.528 2.661 -11.335 1.00 53.66 362 PRO A N 1
ATOM 2867 C CA . PRO A 1 362 ? -13.651 1.497 -11.256 1.00 53.66 362 PRO A CA 1
ATOM 2868 C C . PRO A 1 362 ? -12.787 1.604 -9.995 1.00 53.66 362 PRO A C 1
ATOM 2870 O O . PRO A 1 362 ? -12.210 2.664 -9.754 1.00 53.66 362 PRO A O 1
ATOM 2873 N N . ALA A 1 363 ? -12.690 0.528 -9.209 1.00 52.75 363 ALA A N 1
ATOM 2874 C CA . ALA A 1 363 ? -11.849 0.490 -8.016 1.00 52.75 363 ALA A CA 1
ATOM 2875 C C . ALA A 1 363 ? -10.380 0.759 -8.398 1.00 52.75 363 ALA A C 1
ATOM 2877 O O . ALA A 1 363 ? -9.693 -0.112 -8.940 1.00 52.75 363 ALA A O 1
ATOM 2878 N N . GLN A 1 364 ? -9.931 1.990 -8.143 1.00 51.62 364 GLN A N 1
ATOM 2879 C CA . GLN A 1 364 ? -8.527 2.421 -8.147 1.00 51.62 364 GLN A CA 1
ATOM 2880 C C . GLN A 1 364 ? -7.965 2.471 -6.716 1.00 51.62 364 GLN A C 1
ATOM 2882 O O . GLN A 1 364 ? -6.941 3.103 -6.466 1.00 51.62 364 GLN A O 1
ATOM 2887 N N . GLU A 1 365 ? -8.661 1.832 -5.774 1.00 55.69 365 GLU A N 1
ATOM 2888 C CA . GLU A 1 365 ? -8.219 1.672 -4.394 1.00 55.69 365 GLU A CA 1
ATOM 2889 C C . GLU A 1 365 ? -6.991 0.768 -4.324 1.00 55.69 365 GLU A C 1
ATOM 2891 O O . GLU A 1 365 ? -6.743 -0.064 -5.207 1.00 55.69 365 GLU A O 1
ATOM 2896 N N . ALA A 1 366 ? -6.211 0.943 -3.261 1.00 56.78 366 ALA A N 1
ATOM 2897 C CA . ALA A 1 366 ? -5.040 0.129 -3.016 1.00 56.78 366 ALA A CA 1
ATOM 2898 C C . ALA A 1 366 ? -5.446 -1.347 -2.902 1.00 56.78 366 ALA A C 1
ATOM 2900 O O . ALA A 1 366 ? -6.167 -1.749 -1.990 1.00 56.78 366 ALA A O 1
ATOM 2901 N N . ARG A 1 367 ? -4.989 -2.174 -3.845 1.00 62.62 367 ARG A N 1
ATOM 2902 C CA . ARG A 1 367 ? -5.287 -3.607 -3.821 1.00 62.62 367 ARG A CA 1
ATOM 2903 C C . ARG A 1 367 ? -4.314 -4.298 -2.878 1.00 62.62 367 ARG A C 1
ATOM 2905 O O . ARG A 1 367 ? -3.160 -4.504 -3.242 1.00 62.62 367 ARG A O 1
ATOM 2912 N N . TRP A 1 368 ? -4.786 -4.677 -1.692 1.00 65.31 368 TRP A N 1
ATOM 2913 C CA . TRP A 1 368 ? -4.109 -5.701 -0.896 1.00 65.31 368 TRP A CA 1
ATOM 2914 C C . TRP A 1 368 ? -4.288 -7.059 -1.563 1.00 65.31 368 TRP A C 1
ATOM 2916 O O . TRP A 1 368 ? -5.401 -7.429 -1.955 1.00 65.31 368 TRP A O 1
ATOM 2926 N N . SER A 1 369 ? -3.211 -7.829 -1.640 1.00 66.94 369 SER A N 1
ATOM 2927 C CA . SER A 1 369 ? -3.278 -9.236 -2.012 1.00 66.94 369 SER A CA 1
ATOM 2928 C C . SER A 1 369 ? -4.138 -10.027 -1.008 1.00 66.94 369 SER A C 1
ATOM 2930 O O . SER A 1 369 ? -4.256 -9.643 0.159 1.00 66.94 369 SER A O 1
ATOM 2932 N N . PRO A 1 370 ? -4.714 -11.178 -1.404 1.00 73.31 370 PRO A N 1
ATOM 2933 C CA . PRO A 1 370 ? -5.438 -12.047 -0.473 1.00 73.31 370 PRO A CA 1
ATOM 2934 C C . PRO A 1 370 ? -4.622 -12.434 0.773 1.00 73.31 370 PRO A C 1
ATOM 2936 O O . PRO A 1 370 ? -5.169 -12.506 1.872 1.00 73.31 370 PRO A O 1
ATOM 2939 N N . LEU A 1 371 ? -3.305 -12.626 0.615 1.00 74.25 371 LEU A N 1
ATOM 2940 C CA . LEU A 1 371 ? -2.378 -12.888 1.719 1.00 74.25 371 LEU A CA 1
ATOM 2941 C C . LEU A 1 371 ? -2.362 -11.725 2.724 1.00 74.25 371 LEU A C 1
ATOM 2943 O O . LEU A 1 371 ? -2.492 -11.950 3.925 1.00 74.25 371 LEU A O 1
ATOM 2947 N N . GLU A 1 372 ? -2.240 -10.487 2.247 1.00 74.88 372 GLU A N 1
ATOM 2948 C CA . GLU A 1 372 ? -2.216 -9.290 3.100 1.00 74.88 372 GLU A CA 1
ATOM 2949 C C . GLU A 1 372 ? -3.538 -9.039 3.802 1.00 74.88 372 GLU A C 1
ATOM 2951 O O . GLU A 1 372 ? -3.543 -8.702 4.985 1.00 74.88 372 GLU A O 1
ATOM 2956 N N . GLN A 1 373 ? -4.654 -9.251 3.108 1.00 76.75 373 GLN A N 1
ATOM 2957 C CA . GLN A 1 373 ? -5.980 -9.124 3.709 1.00 76.75 373 GLN A CA 1
ATOM 2958 C C . GLN A 1 373 ? -6.136 -10.094 4.886 1.00 76.75 373 GLN A C 1
ATOM 2960 O O . GLN A 1 373 ? -6.550 -9.692 5.974 1.00 76.75 373 GLN A O 1
ATOM 2965 N N . MET A 1 374 ? -5.739 -11.356 4.700 1.00 82.31 374 MET A N 1
ATOM 2966 C CA . MET A 1 374 ? -5.768 -12.364 5.761 1.00 82.31 374 MET A CA 1
ATOM 2967 C C . MET A 1 374 ? -4.775 -12.057 6.892 1.00 82.31 374 MET A C 1
ATOM 2969 O O . MET A 1 374 ? -5.103 -12.265 8.059 1.00 82.31 374 MET A O 1
ATOM 2973 N N . LEU A 1 375 ? -3.575 -11.550 6.584 1.00 82.88 375 LEU A N 1
ATOM 2974 C CA . LEU A 1 375 ? -2.598 -11.140 7.602 1.00 82.88 375 LEU A CA 1
ATOM 2975 C C . LEU A 1 375 ? -3.139 -10.003 8.471 1.00 82.88 375 LEU A C 1
ATOM 2977 O O . LEU A 1 375 ? -3.076 -10.098 9.696 1.00 82.88 375 LEU A O 1
ATOM 2981 N N . ARG A 1 376 ? -3.720 -8.969 7.856 1.00 80.19 376 ARG A N 1
ATOM 2982 C CA . ARG A 1 376 ? -4.358 -7.856 8.572 1.00 80.19 376 ARG A CA 1
ATOM 2983 C C . ARG A 1 376 ? -5.511 -8.338 9.437 1.00 80.19 376 ARG A C 1
ATOM 2985 O O . ARG A 1 376 ? -5.559 -8.012 10.618 1.00 80.19 376 ARG A O 1
ATOM 2992 N N . GLN A 1 377 ? -6.361 -9.210 8.902 1.00 82.62 377 GLN A N 1
ATOM 2993 C CA . GLN A 1 377 ? -7.441 -9.818 9.676 1.00 82.62 377 GLN A CA 1
ATOM 2994 C C . GLN A 1 377 ? -6.904 -10.583 10.903 1.00 82.62 377 GLN A C 1
ATOM 2996 O O . GLN A 1 377 ? -7.420 -10.441 12.011 1.00 82.62 377 GLN A O 1
ATOM 3001 N N . ALA A 1 378 ? -5.829 -11.362 10.752 1.00 85.94 378 ALA A N 1
ATOM 3002 C CA . ALA A 1 378 ? -5.207 -12.063 11.875 1.00 85.94 378 ALA A CA 1
ATOM 3003 C C . ALA A 1 378 ? -4.608 -11.099 12.918 1.00 85.94 378 ALA A C 1
ATOM 3005 O O . ALA A 1 378 ? -4.708 -11.346 14.124 1.00 85.94 378 ALA A O 1
ATOM 3006 N N . GLN A 1 379 ? -4.002 -9.994 12.475 1.00 83.62 379 GLN A N 1
ATOM 3007 C CA . GLN A 1 379 ? -3.483 -8.934 13.344 1.00 83.62 379 GLN A CA 1
ATOM 3008 C C . GLN A 1 379 ? -4.602 -8.205 14.097 1.00 83.62 379 GLN A C 1
ATOM 3010 O O . GLN A 1 379 ? -4.432 -7.892 15.273 1.00 83.62 379 GLN A O 1
ATOM 3015 N N . GLU A 1 380 ? -5.756 -7.989 13.469 1.00 79.56 380 GLU A N 1
ATOM 3016 C CA . GLU A 1 380 ? -6.942 -7.413 14.110 1.00 79.56 380 GLU A CA 1
ATOM 3017 C C . GLU A 1 380 ? -7.455 -8.311 15.244 1.00 79.56 380 GLU A C 1
ATOM 3019 O O . GLU A 1 380 ? -7.648 -7.836 16.366 1.00 79.56 380 GLU A O 1
ATOM 3024 N N . HIS A 1 381 ? -7.595 -9.620 14.998 1.00 84.38 381 HIS A N 1
ATOM 3025 C CA . HIS A 1 381 ? -7.949 -10.582 16.049 1.00 84.38 381 HIS A CA 1
ATOM 3026 C C . HIS A 1 381 ? -6.909 -10.591 17.178 1.00 84.38 381 HIS A C 1
ATOM 3028 O O . HIS A 1 381 ? -7.266 -10.613 18.358 1.00 84.38 381 HIS A O 1
ATOM 3034 N N . LEU A 1 382 ? -5.618 -10.525 16.839 1.00 81.75 382 LEU A N 1
ATOM 3035 C CA . LEU A 1 382 ? -4.541 -10.451 17.826 1.00 81.75 382 LEU A CA 1
ATOM 3036 C C . LEU A 1 382 ? -4.642 -9.181 18.687 1.00 81.75 382 LEU A C 1
ATOM 3038 O O . LEU A 1 382 ? -4.558 -9.274 19.912 1.00 81.75 382 LEU A O 1
ATOM 3042 N N . ALA A 1 383 ? -4.864 -8.017 18.071 1.00 76.38 383 ALA A N 1
ATOM 3043 C CA . ALA A 1 383 ? -5.065 -6.744 18.762 1.00 76.38 383 ALA A CA 1
ATOM 3044 C C . ALA A 1 383 ? -6.306 -6.779 19.672 1.00 76.38 383 ALA A C 1
ATOM 3046 O O . ALA A 1 383 ? -6.272 -6.262 20.788 1.00 76.38 383 ALA A O 1
ATOM 3047 N N . GLY A 1 384 ? -7.377 -7.451 19.241 1.00 79.56 384 GLY A N 1
ATOM 3048 C CA . GLY A 1 384 ? -8.585 -7.693 20.036 1.00 79.56 384 GLY A CA 1
ATOM 3049 C C . GLY A 1 384 ? -8.448 -8.736 21.152 1.00 79.56 384 GLY A C 1
ATOM 3050 O O . GLY A 1 384 ? -9.445 -9.046 21.801 1.00 79.56 384 GLY A O 1
ATOM 3051 N N . ALA A 1 385 ? -7.249 -9.286 21.385 1.00 83.69 385 ALA A N 1
ATOM 3052 C CA . ALA A 1 385 ? -6.992 -10.402 22.303 1.00 83.69 385 ALA A CA 1
ATOM 3053 C C . ALA A 1 385 ? -7.784 -11.690 21.976 1.00 83.69 385 ALA A C 1
ATOM 3055 O O . ALA A 1 385 ? -8.002 -12.550 22.833 1.00 83.69 385 ALA A O 1
ATOM 3056 N N . GLU A 1 386 ? -8.189 -11.860 20.717 1.00 86.31 386 GLU A N 1
ATOM 3057 C CA . GLU A 1 386 ? -8.910 -13.022 20.188 1.00 86.31 386 GLU A CA 1
ATOM 3058 C C . GLU A 1 386 ? -7.922 -14.068 19.664 1.00 86.31 386 GLU A C 1
ATOM 3060 O O . GLU A 1 386 ? -7.892 -14.426 18.487 1.00 86.31 386 GLU A O 1
ATOM 3065 N N . TYR A 1 387 ? -7.071 -14.552 20.567 1.00 91.12 387 TYR A N 1
ATOM 3066 C CA . TYR A 1 387 ? -5.897 -15.358 20.229 1.00 91.12 387 TYR A CA 1
ATOM 3067 C C . TYR A 1 387 ? -6.213 -16.647 19.455 1.00 91.12 387 TYR A C 1
ATOM 3069 O O . TYR A 1 387 ? -5.442 -17.031 18.580 1.00 91.12 387 TYR A O 1
ATOM 3077 N N . GLU A 1 388 ? -7.346 -17.296 19.737 1.00 93.50 388 GLU A N 1
ATOM 3078 C CA . GLU A 1 388 ? -7.770 -18.510 19.023 1.00 93.50 388 GLU A CA 1
ATOM 3079 C C . GLU A 1 388 ? -8.197 -18.224 17.578 1.00 93.50 388 GLU A C 1
ATOM 3081 O O . GLU A 1 388 ? -7.855 -18.986 16.676 1.00 93.50 388 GLU A O 1
ATOM 3086 N N . GLU A 1 389 ? -8.902 -17.118 17.330 1.00 91.00 389 GLU A N 1
ATOM 3087 C CA . GLU A 1 389 ? -9.304 -16.742 15.969 1.00 91.00 389 GLU A CA 1
ATOM 3088 C C . GLU A 1 389 ? -8.095 -16.275 15.155 1.00 91.00 389 GLU A C 1
ATOM 3090 O O . GLU A 1 389 ? -7.892 -16.742 14.032 1.00 91.00 389 GLU A O 1
ATOM 3095 N N . ALA A 1 390 ? -7.215 -15.466 15.760 1.00 90.81 390 ALA A N 1
ATOM 3096 C CA . ALA A 1 390 ? -5.942 -15.085 15.151 1.00 90.81 390 ALA A CA 1
ATOM 3097 C C . ALA A 1 390 ? -5.126 -16.326 14.750 1.00 90.81 390 ALA A C 1
ATOM 3099 O O . ALA A 1 390 ? -4.649 -16.427 13.619 1.00 90.81 390 ALA A O 1
ATOM 3100 N N . ARG A 1 391 ? -5.018 -17.314 15.652 1.00 94.56 391 ARG A N 1
ATOM 3101 C CA . ARG A 1 391 ? -4.312 -18.573 15.391 1.00 94.56 391 ARG A CA 1
ATOM 3102 C C . ARG A 1 391 ? -4.898 -19.336 14.208 1.00 94.56 391 ARG A C 1
ATOM 3104 O O . ARG A 1 391 ? -4.132 -19.786 13.363 1.00 94.56 391 ARG A O 1
ATOM 3111 N N . LYS A 1 392 ? -6.225 -19.474 14.118 1.00 94.88 392 LYS A N 1
ATOM 3112 C CA . LYS A 1 392 ? -6.874 -20.180 12.997 1.00 94.88 392 LYS A CA 1
ATOM 3113 C C . LYS A 1 392 ? -6.518 -19.555 11.651 1.00 94.88 392 LYS A C 1
ATOM 3115 O O . LYS A 1 392 ? -6.249 -20.291 10.702 1.00 94.88 392 LYS A O 1
ATOM 3120 N N . ILE A 1 393 ? -6.503 -18.223 11.571 1.00 91.25 393 ILE A N 1
ATOM 3121 C CA . ILE A 1 393 ? -6.158 -17.513 10.335 1.00 91.25 393 ILE A CA 1
ATOM 3122 C C . ILE A 1 393 ? -4.676 -17.701 10.010 1.00 91.25 393 ILE A C 1
ATOM 3124 O O . ILE A 1 393 ? -4.349 -18.052 8.879 1.00 91.25 393 ILE A O 1
ATOM 3128 N N . TYR A 1 394 ? -3.779 -17.557 10.990 1.00 93.12 394 TYR A N 1
ATOM 3129 C CA . TYR A 1 394 ? -2.352 -17.813 10.782 1.00 93.12 394 TYR A CA 1
ATOM 3130 C C . TYR A 1 394 ? -2.059 -19.267 10.368 1.00 93.12 394 TYR A C 1
ATOM 3132 O O . TYR A 1 394 ? -1.254 -19.497 9.467 1.00 93.12 394 TYR A O 1
ATOM 3140 N N . ASP A 1 395 ? -2.743 -20.250 10.956 1.00 91.00 395 ASP A N 1
ATOM 3141 C CA . ASP A 1 395 ? -2.624 -21.660 10.570 1.00 91.00 395 ASP A CA 1
ATOM 3142 C C . ASP A 1 395 ? -3.127 -21.894 9.135 1.00 91.00 395 ASP A C 1
ATOM 3144 O O . ASP A 1 395 ? -2.519 -22.654 8.378 1.00 91.00 395 ASP A O 1
ATOM 3148 N N . ALA A 1 396 ? -4.223 -21.240 8.733 1.00 89.38 396 ALA A N 1
ATOM 3149 C CA . ALA A 1 396 ? -4.730 -21.297 7.362 1.00 89.38 396 ALA A CA 1
ATOM 3150 C C . ALA A 1 396 ? -3.742 -20.671 6.368 1.00 89.38 396 ALA A C 1
ATOM 3152 O O . ALA A 1 396 ? -3.413 -21.297 5.360 1.00 89.38 396 ALA A O 1
ATOM 3153 N N . LEU A 1 397 ? -3.204 -19.493 6.698 1.00 85.69 397 LEU A N 1
ATOM 3154 C CA . LEU A 1 397 ? -2.166 -18.815 5.924 1.00 85.69 397 LEU A CA 1
ATOM 3155 C C . LEU A 1 397 ? -0.931 -19.696 5.742 1.00 85.69 397 LEU A C 1
ATOM 3157 O O . LEU A 1 397 ? -0.446 -19.850 4.624 1.00 85.69 397 LEU A O 1
ATOM 3161 N N . SER A 1 398 ? -0.459 -20.328 6.819 1.00 85.12 398 SER A N 1
ATOM 3162 C CA . SER A 1 398 ? 0.702 -21.217 6.764 1.00 85.12 398 SER A CA 1
ATOM 3163 C C . SER A 1 398 ? 0.466 -22.432 5.861 1.00 85.12 398 SER A C 1
ATOM 3165 O O . SER A 1 398 ? 1.374 -22.848 5.145 1.00 85.12 398 SER A O 1
ATOM 3167 N N . ARG A 1 399 ? -0.751 -22.992 5.844 1.00 84.69 399 ARG A N 1
ATOM 3168 C CA . ARG A 1 399 ? -1.103 -24.120 4.960 1.00 84.69 399 ARG A CA 1
ATOM 3169 C C . ARG A 1 399 ? -1.235 -23.708 3.499 1.00 84.69 399 ARG A C 1
ATOM 3171 O O . ARG A 1 399 ? -0.864 -24.485 2.627 1.00 84.69 399 ARG A O 1
ATOM 3178 N N . GLN A 1 400 ? -1.806 -22.534 3.245 1.00 79.62 400 GLN A N 1
ATOM 3179 C CA . GLN A 1 400 ? -2.106 -22.068 1.893 1.00 79.62 400 GLN A CA 1
ATOM 3180 C C . GLN A 1 400 ? -0.873 -21.502 1.192 1.00 79.62 400 GLN A C 1
ATOM 3182 O O . GLN A 1 400 ? -0.653 -21.793 0.020 1.00 79.62 400 GLN A O 1
ATOM 3187 N N . TYR A 1 401 ? -0.082 -20.708 1.909 1.00 74.50 401 TYR A N 1
ATOM 3188 C CA . TYR A 1 401 ? 1.038 -19.968 1.338 1.00 74.50 401 TYR A CA 1
ATOM 3189 C C . TYR A 1 401 ? 2.394 -20.537 1.753 1.00 74.50 401 TYR A C 1
ATOM 3191 O O . TYR A 1 401 ? 3.376 -20.282 1.074 1.00 74.50 401 TYR A O 1
ATOM 3199 N N . GLY A 1 402 ? 2.467 -21.363 2.801 1.00 77.81 402 GLY A N 1
ATOM 3200 C CA . GLY A 1 402 ? 3.720 -21.921 3.308 1.00 77.81 402 GLY A CA 1
ATOM 3201 C C . GLY A 1 402 ? 4.336 -21.100 4.454 1.00 77.81 402 GLY A C 1
ATOM 3202 O O . GLY A 1 402 ? 3.649 -20.307 5.103 1.00 77.81 402 GLY A O 1
ATOM 3203 N N . PRO A 1 403 ? 5.622 -21.326 4.785 1.00 79.12 403 PRO A N 1
ATOM 3204 C CA . PRO A 1 403 ? 6.302 -20.648 5.890 1.00 79.12 403 PRO A CA 1
ATOM 3205 C C . PRO A 1 403 ? 6.563 -19.159 5.597 1.00 79.12 403 PRO A C 1
ATOM 3207 O O . PRO A 1 403 ? 7.484 -18.822 4.853 1.00 79.12 403 PRO A O 1
ATOM 3210 N N . GLN A 1 404 ? 5.814 -18.273 6.263 1.00 80.00 404 GLN A N 1
ATOM 3211 C CA . GLN A 1 404 ? 5.973 -16.815 6.170 1.00 80.00 404 GLN A CA 1
ATOM 3212 C C . GLN A 1 404 ? 6.519 -16.226 7.473 1.00 80.00 404 GLN A C 1
ATOM 3214 O O . GLN A 1 404 ? 6.044 -16.572 8.558 1.00 80.00 404 GLN A O 1
ATOM 3219 N N . ALA A 1 405 ? 7.433 -15.255 7.377 1.00 83.62 405 ALA A N 1
ATOM 3220 C CA . ALA A 1 405 ? 7.961 -14.552 8.549 1.00 83.62 405 ALA A CA 1
ATOM 3221 C C . ALA A 1 405 ? 6.850 -13.871 9.367 1.00 83.62 405 ALA A C 1
ATOM 3223 O O . ALA A 1 405 ? 6.782 -14.057 10.579 1.00 83.62 405 ALA A O 1
ATOM 3224 N N . ALA A 1 406 ? 5.934 -13.164 8.693 1.00 83.69 406 ALA A N 1
ATOM 3225 C CA . ALA A 1 406 ? 4.813 -12.469 9.329 1.00 83.69 406 ALA A CA 1
ATOM 3226 C C . ALA A 1 406 ? 3.842 -13.428 10.039 1.00 83.69 406 ALA A C 1
ATOM 3228 O O . ALA A 1 406 ? 3.364 -13.129 11.132 1.00 83.69 406 ALA A O 1
ATOM 3229 N N . VAL A 1 407 ? 3.594 -14.606 9.452 1.00 90.44 407 VAL A N 1
ATOM 3230 C CA . VAL A 1 407 ? 2.742 -15.641 10.056 1.00 90.44 407 VAL A CA 1
ATOM 3231 C C . VAL A 1 407 ? 3.398 -16.200 11.315 1.00 90.44 407 VAL A C 1
ATOM 3233 O O . VAL A 1 407 ? 2.752 -16.260 12.359 1.00 90.44 407 VAL A O 1
ATOM 3236 N N . PHE A 1 408 ? 4.685 -16.556 11.260 1.00 93.12 408 PHE A N 1
ATOM 3237 C CA . PHE A 1 408 ? 5.395 -17.030 12.449 1.00 93.12 408 PHE A CA 1
ATOM 3238 C C . PHE A 1 408 ? 5.508 -15.952 13.519 1.00 93.12 408 PHE A C 1
ATOM 3240 O O . PHE A 1 408 ? 5.311 -16.245 14.692 1.00 93.12 408 PHE A O 1
ATOM 3247 N N . TYR A 1 409 ? 5.753 -14.702 13.138 1.00 91.81 409 TYR A N 1
ATOM 3248 C CA . TYR A 1 409 ? 5.773 -13.590 14.078 1.00 91.81 409 TYR A CA 1
ATOM 3249 C C . TYR A 1 409 ? 4.423 -13.444 14.798 1.00 91.81 409 TYR A C 1
ATOM 3251 O O . TYR A 1 409 ? 4.373 -13.396 16.028 1.00 91.81 409 TYR A O 1
ATOM 3259 N N . GLY A 1 410 ? 3.315 -13.476 14.052 1.00 90.00 410 GLY A N 1
ATOM 3260 C CA . GLY A 1 410 ? 1.962 -13.453 14.605 1.00 90.00 410 GLY A CA 1
ATOM 3261 C C . GLY A 1 410 ? 1.658 -14.639 15.527 1.00 90.00 410 GLY A C 1
ATOM 3262 O O . GLY A 1 410 ? 1.186 -14.444 16.649 1.00 90.00 410 GLY A O 1
ATOM 3263 N N . LEU A 1 411 ? 1.997 -15.863 15.111 1.00 94.38 411 LEU A N 1
ATOM 3264 C CA . LEU A 1 411 ? 1.862 -17.070 15.938 1.00 94.38 411 LEU A CA 1
ATOM 3265 C C . LEU A 1 411 ? 2.725 -17.011 17.205 1.00 94.38 411 LEU A C 1
ATOM 3267 O O . LEU A 1 411 ? 2.299 -17.482 18.259 1.00 94.38 411 LEU A O 1
ATOM 3271 N N . ALA A 1 412 ? 3.914 -16.409 17.138 1.00 93.69 412 ALA A N 1
ATOM 3272 C CA . ALA A 1 412 ? 4.786 -16.220 18.292 1.00 93.69 412 ALA A CA 1
ATOM 3273 C C . ALA A 1 412 ? 4.175 -15.257 19.318 1.00 93.69 412 ALA A C 1
ATOM 3275 O O . ALA A 1 412 ? 4.226 -15.517 20.526 1.00 93.69 412 ALA A O 1
ATOM 3276 N N . LEU A 1 413 ? 3.546 -14.175 18.847 1.00 91.38 413 LEU A N 1
ATOM 3277 C CA . LEU A 1 413 ? 2.798 -13.248 19.696 1.00 91.38 413 LEU A CA 1
ATOM 3278 C C . LEU A 1 413 ? 1.593 -13.943 20.339 1.00 91.38 413 LEU A C 1
ATOM 3280 O O . LEU A 1 413 ? 1.433 -13.858 21.557 1.00 91.38 413 LEU A O 1
ATOM 3284 N N . VAL A 1 414 ? 0.806 -14.702 19.568 1.00 92.75 414 VAL A N 1
ATOM 3285 C CA . VAL A 1 414 ? -0.300 -15.527 20.091 1.00 92.75 414 VAL A CA 1
ATOM 3286 C C . VAL A 1 414 ? 0.196 -16.484 21.180 1.00 92.75 414 VAL A C 1
ATOM 3288 O O . VAL A 1 414 ? -0.320 -16.472 22.298 1.00 92.75 414 VAL A O 1
ATOM 3291 N N . ALA A 1 415 ? 1.235 -17.273 20.895 1.00 92.69 415 ALA A N 1
ATOM 3292 C CA . ALA A 1 415 ? 1.802 -18.235 21.838 1.00 92.69 415 ALA A CA 1
ATOM 3293 C C . ALA A 1 415 ? 2.326 -17.553 23.114 1.00 92.69 415 ALA A C 1
ATOM 3295 O O . ALA A 1 415 ? 2.138 -18.069 24.219 1.00 92.69 415 ALA A O 1
ATOM 3296 N N . SER A 1 416 ? 2.923 -16.364 22.986 1.00 90.00 416 SER A N 1
ATOM 3297 C CA . SER A 1 416 ? 3.384 -15.564 24.127 1.00 90.00 416 SER A CA 1
ATOM 3298 C C . SER A 1 416 ? 2.223 -15.159 25.037 1.00 90.00 416 SER A C 1
ATOM 3300 O O . SER A 1 416 ? 2.303 -15.345 26.254 1.00 90.00 416 SER A O 1
ATOM 3302 N N . GLN A 1 417 ? 1.122 -14.670 24.458 1.00 89.81 417 GLN A N 1
ATOM 3303 C CA . GLN A 1 417 ? -0.075 -14.275 25.211 1.00 89.81 417 GLN A CA 1
ATOM 3304 C C . GLN A 1 417 ? -0.779 -15.470 25.861 1.00 89.81 417 GLN A C 1
ATOM 3306 O O . GLN A 1 417 ? -1.269 -15.382 26.987 1.00 89.81 417 GLN A O 1
ATOM 3311 N N . GLN A 1 418 ? -0.750 -16.626 25.200 1.00 88.81 418 GLN A N 1
ATOM 3312 C CA . GLN A 1 418 ? -1.297 -17.881 25.716 1.00 88.81 418 GLN A CA 1
ATOM 3313 C C . GLN A 1 418 ? -0.365 -18.616 26.693 1.00 88.81 418 GLN A C 1
ATOM 3315 O O . GLN A 1 418 ? -0.652 -19.750 27.077 1.00 88.81 418 GLN A O 1
ATOM 3320 N N . LYS A 1 419 ? 0.736 -17.986 27.129 1.00 90.25 419 LYS A N 1
ATOM 3321 C CA . LYS A 1 419 ? 1.709 -18.549 28.082 1.00 90.25 419 LYS A CA 1
ATOM 3322 C C . LYS A 1 419 ? 2.354 -19.857 27.592 1.00 90.25 419 LYS A C 1
ATOM 3324 O O . LYS A 1 419 ? 2.614 -20.754 28.391 1.00 90.25 419 LYS A O 1
ATOM 3329 N N . GLN A 1 420 ? 2.655 -19.947 26.296 1.00 92.12 420 GLN A N 1
ATOM 3330 C CA . GLN A 1 420 ? 3.347 -21.070 25.650 1.00 92.12 420 GLN A CA 1
ATOM 3331 C C . GLN A 1 420 ? 4.777 -20.651 25.235 1.00 92.12 420 GLN A C 1
ATOM 3333 O O . GLN A 1 420 ? 5.037 -20.442 24.049 1.00 92.12 420 GLN A O 1
ATOM 3338 N N . PRO A 1 421 ? 5.721 -20.491 26.187 1.00 91.19 421 PRO A N 1
ATOM 3339 C CA . PRO A 1 421 ? 7.027 -19.874 25.929 1.00 91.19 421 PRO A CA 1
ATOM 3340 C C . PRO A 1 421 ? 7.903 -20.675 24.959 1.00 91.19 421 PRO A C 1
ATOM 3342 O O . PRO A 1 421 ? 8.569 -20.085 24.116 1.00 91.19 421 PRO A O 1
ATOM 3345 N N . GLU A 1 422 ? 7.872 -22.009 25.018 1.00 94.31 422 GLU A N 1
ATOM 3346 C CA . GLU A 1 422 ? 8.641 -22.848 24.088 1.00 94.31 422 GLU A CA 1
ATOM 3347 C C . GLU A 1 422 ? 8.173 -22.678 22.644 1.00 94.31 422 GLU A C 1
ATOM 3349 O O . GLU A 1 422 ? 8.986 -22.494 21.738 1.00 94.31 422 GLU A O 1
ATOM 3354 N N . LEU A 1 423 ? 6.856 -22.669 22.439 1.00 94.94 423 LEU A N 1
ATOM 3355 C CA . LEU A 1 423 ? 6.273 -22.484 21.118 1.00 94.94 423 LEU A CA 1
ATOM 3356 C C . LEU A 1 423 ? 6.525 -21.059 20.601 1.00 94.94 423 LEU A C 1
ATOM 3358 O O . LEU A 1 423 ? 6.915 -20.880 19.449 1.00 94.94 423 LEU A O 1
ATOM 3362 N N . ALA A 1 424 ? 6.401 -20.054 21.473 1.00 94.00 424 ALA A N 1
ATOM 3363 C CA . ALA A 1 424 ? 6.733 -18.671 21.145 1.00 94.00 424 ALA A CA 1
ATOM 3364 C C . ALA A 1 424 ? 8.197 -18.519 20.702 1.00 94.00 424 ALA A C 1
ATOM 3366 O O . ALA A 1 424 ? 8.460 -17.891 19.678 1.00 94.00 424 ALA A O 1
ATOM 3367 N N . LYS A 1 425 ? 9.154 -19.137 21.411 1.00 96.62 425 LYS A N 1
ATOM 3368 C CA . LYS A 1 425 ? 10.573 -19.126 21.017 1.00 96.62 425 LYS A CA 1
ATOM 3369 C C . LYS A 1 425 ? 10.798 -19.791 19.658 1.00 96.62 425 LYS A C 1
ATOM 3371 O O . LYS A 1 425 ? 11.553 -19.261 18.844 1.00 96.62 425 LYS A O 1
ATOM 3376 N N . GLN A 1 426 ? 10.149 -20.926 19.387 1.00 96.88 426 GLN A N 1
ATOM 3377 C CA . GLN A 1 426 ? 10.260 -21.600 18.087 1.00 96.88 426 GLN A CA 1
ATOM 3378 C C . GLN A 1 426 ? 9.778 -20.693 16.951 1.00 96.88 426 GLN A C 1
ATOM 3380 O O . GLN A 1 426 ? 10.503 -20.484 15.977 1.00 96.88 426 GLN A O 1
ATOM 3385 N N . TYR A 1 427 ? 8.600 -20.093 17.111 1.00 96.19 427 TYR A N 1
ATOM 3386 C CA . TYR A 1 427 ? 8.034 -19.208 16.104 1.00 96.19 427 TYR A CA 1
ATOM 3387 C C . TYR A 1 427 ? 8.826 -17.906 15.936 1.00 96.19 427 TYR A C 1
ATOM 3389 O O . TYR A 1 427 ? 9.103 -17.530 14.801 1.00 96.19 427 TYR A O 1
ATOM 3397 N N . PHE A 1 428 ? 9.290 -17.251 17.007 1.00 96.88 428 PHE A N 1
ATOM 3398 C CA . PHE A 1 428 ? 10.152 -16.067 16.860 1.00 96.88 428 PHE A CA 1
ATOM 3399 C C . PHE A 1 428 ? 11.493 -16.395 16.198 1.00 96.88 428 PHE A C 1
ATOM 3401 O O . PHE A 1 428 ? 12.015 -15.578 15.445 1.00 96.88 428 PHE A O 1
ATOM 3408 N N . THR A 1 429 ? 12.042 -17.591 16.424 1.00 96.94 429 THR A N 1
ATOM 3409 C CA . THR A 1 429 ? 13.264 -18.034 15.734 1.00 96.94 429 THR A CA 1
ATOM 3410 C C . THR A 1 429 ? 13.019 -18.168 14.231 1.00 96.94 429 THR A C 1
ATOM 3412 O O . THR A 1 429 ? 13.820 -17.690 13.430 1.00 96.94 429 THR A O 1
ATOM 3415 N N . GLN A 1 430 ? 11.894 -18.772 13.836 1.00 93.81 430 GLN A N 1
ATOM 3416 C CA . GLN A 1 430 ? 11.506 -18.894 12.427 1.00 93.81 430 GLN A CA 1
ATOM 3417 C C . GLN A 1 430 ? 11.204 -17.530 11.797 1.00 93.81 430 GLN A C 1
ATOM 3419 O O . GLN A 1 430 ? 11.654 -17.263 10.683 1.00 93.81 430 GLN A O 1
ATOM 3424 N N . ALA A 1 431 ? 10.514 -16.648 12.523 1.00 90.62 431 ALA A N 1
ATOM 3425 C CA . ALA A 1 431 ? 10.255 -15.280 12.095 1.00 90.62 431 ALA A CA 1
ATOM 3426 C C . ALA A 1 431 ? 11.565 -14.517 11.850 1.00 90.62 431 ALA A C 1
ATOM 3428 O O . ALA A 1 431 ? 11.756 -13.988 10.763 1.00 90.62 431 ALA A O 1
ATOM 3429 N N . ALA A 1 432 ? 12.511 -14.538 12.795 1.00 90.69 432 ALA A N 1
ATOM 3430 C CA . ALA A 1 432 ? 13.812 -13.878 12.646 1.00 90.69 432 ALA A CA 1
ATOM 3431 C C . ALA A 1 432 ? 14.645 -14.437 11.476 1.00 90.69 432 ALA A C 1
ATOM 3433 O O . ALA A 1 432 ? 15.369 -13.689 10.816 1.00 90.69 432 ALA A O 1
ATOM 3434 N N . ALA A 1 433 ? 14.554 -15.745 11.216 1.00 88.88 433 ALA A N 1
ATOM 3435 C CA . ALA A 1 433 ? 15.276 -16.397 10.126 1.00 88.88 433 ALA A CA 1
ATOM 3436 C C . ALA A 1 433 ? 14.721 -16.032 8.740 1.00 88.88 433 ALA A C 1
ATOM 3438 O O . ALA A 1 433 ? 15.492 -15.916 7.790 1.00 88.88 433 ALA A O 1
ATOM 3439 N N . LEU A 1 434 ? 13.401 -15.858 8.630 1.00 83.06 434 LEU A N 1
ATOM 3440 C CA . LEU A 1 434 ? 12.708 -15.592 7.366 1.00 83.06 434 LEU A CA 1
ATOM 3441 C C . LEU A 1 434 ? 12.441 -14.102 7.114 1.00 83.06 434 LEU A C 1
ATOM 3443 O O . LEU A 1 434 ? 12.148 -13.729 5.981 1.00 83.06 434 LEU A O 1
ATOM 3447 N N . ALA A 1 435 ? 12.492 -13.256 8.146 1.00 81.12 435 ALA A N 1
ATOM 3448 C CA . ALA A 1 435 ? 12.158 -11.842 8.036 1.00 81.12 435 ALA A CA 1
ATOM 3449 C C . ALA A 1 435 ? 13.173 -11.088 7.168 1.00 81.12 435 ALA A C 1
ATOM 3451 O O . ALA A 1 435 ? 14.370 -11.046 7.471 1.00 81.12 435 ALA A O 1
ATOM 3452 N N . TYR A 1 436 ? 12.650 -10.456 6.117 1.00 74.69 436 TYR A N 1
ATOM 3453 C CA . TYR A 1 436 ? 13.368 -9.466 5.321 1.00 74.69 436 TYR A CA 1
ATOM 3454 C C . TYR A 1 436 ? 13.263 -8.063 5.938 1.00 74.69 436 TYR A C 1
ATOM 3456 O O . TYR A 1 436 ? 14.244 -7.327 5.941 1.00 74.69 436 TYR A O 1
ATOM 3464 N N . ASP A 1 437 ? 12.104 -7.721 6.516 1.00 70.06 437 ASP A N 1
ATOM 3465 C CA . ASP A 1 437 ? 11.894 -6.455 7.226 1.00 70.06 437 ASP A CA 1
ATOM 3466 C C . ASP A 1 437 ? 12.830 -6.341 8.454 1.00 70.06 437 ASP A C 1
ATOM 3468 O O . ASP A 1 437 ? 12.732 -7.164 9.381 1.00 70.06 437 ASP A O 1
ATOM 3472 N N . PRO A 1 438 ? 13.721 -5.325 8.496 1.00 75.75 438 PRO A N 1
ATOM 3473 C CA . PRO A 1 438 ? 14.622 -5.088 9.619 1.00 75.75 438 PRO A CA 1
ATOM 3474 C C . PRO A 1 438 ? 13.894 -4.965 10.958 1.00 75.75 438 PRO A C 1
ATOM 3476 O O . PRO A 1 438 ? 14.375 -5.473 11.977 1.00 75.75 438 PRO A O 1
ATOM 3479 N N . ARG A 1 439 ? 12.712 -4.338 10.977 1.00 79.12 439 ARG A N 1
ATOM 3480 C CA . ARG A 1 439 ? 11.962 -4.118 12.215 1.00 79.12 439 ARG A CA 1
ATOM 3481 C C . ARG A 1 439 ? 11.441 -5.437 12.777 1.00 79.12 439 ARG A C 1
ATOM 3483 O O . ARG A 1 439 ? 11.741 -5.761 13.927 1.00 79.12 439 ARG A O 1
ATOM 3490 N N . MET A 1 440 ? 10.722 -6.231 11.985 1.00 82.38 440 MET A N 1
ATOM 3491 C CA . MET A 1 440 ? 10.215 -7.546 12.393 1.00 82.38 440 MET A CA 1
ATOM 3492 C C . MET A 1 440 ? 11.344 -8.475 12.840 1.00 82.38 440 MET A C 1
ATOM 3494 O O . MET A 1 440 ? 11.215 -9.169 13.855 1.00 82.38 440 MET A O 1
ATOM 3498 N N . LYS A 1 441 ? 12.471 -8.474 12.123 1.00 88.06 441 LYS A N 1
ATOM 3499 C CA . LYS A 1 441 ? 13.638 -9.284 12.482 1.00 88.06 441 LYS A CA 1
ATOM 3500 C C . LYS A 1 441 ? 14.230 -8.865 13.828 1.00 88.06 441 LYS A C 1
ATOM 3502 O O . LYS A 1 441 ? 14.455 -9.719 14.688 1.00 88.06 441 LYS A O 1
ATOM 3507 N N . ALA A 1 442 ? 14.423 -7.565 14.048 1.00 87.00 442 ALA A N 1
ATOM 3508 C CA . ALA A 1 442 ? 14.930 -7.039 15.311 1.00 87.00 442 ALA A CA 1
ATOM 3509 C C . ALA A 1 442 ? 13.977 -7.331 16.480 1.00 87.00 442 ALA A C 1
ATOM 3511 O O . ALA A 1 442 ? 14.415 -7.825 17.519 1.00 87.00 442 ALA A O 1
ATOM 3512 N N . TRP A 1 443 ? 12.670 -7.117 16.307 1.00 91.75 443 TRP A N 1
ATOM 3513 C CA . TRP A 1 443 ? 11.679 -7.416 17.344 1.00 91.75 443 TRP A CA 1
ATOM 3514 C C . TRP A 1 443 ? 11.562 -8.907 17.648 1.00 91.75 443 TRP A C 1
ATOM 3516 O O . TRP A 1 443 ? 11.435 -9.273 18.816 1.00 91.75 443 TRP A O 1
ATOM 3526 N N . SER A 1 444 ? 11.693 -9.778 16.646 1.00 94.12 444 SER A N 1
ATOM 3527 C CA . SER A 1 444 ? 11.756 -11.229 16.864 1.00 94.12 444 SER A CA 1
ATOM 3528 C C . SER A 1 444 ? 12.919 -11.601 17.791 1.00 94.12 444 SER A C 1
ATOM 3530 O O . SER A 1 444 ? 12.732 -12.346 18.753 1.00 94.12 444 SER A O 1
ATOM 3532 N N . HIS A 1 445 ? 14.100 -11.015 17.572 1.00 96.50 445 HIS A N 1
ATOM 3533 C CA . HIS A 1 445 ? 15.253 -11.178 18.459 1.00 96.50 445 HIS A CA 1
ATOM 3534 C C . HIS A 1 445 ? 15.026 -10.569 19.854 1.00 96.50 445 HIS A C 1
ATOM 3536 O O . HIS A 1 445 ? 15.329 -11.210 20.859 1.00 96.50 445 HIS A O 1
ATOM 3542 N N . ILE A 1 446 ? 14.437 -9.375 19.959 1.00 94.19 446 ILE A N 1
ATOM 3543 C CA . ILE A 1 446 ? 14.122 -8.756 21.259 1.00 94.19 446 ILE A CA 1
ATOM 3544 C C . ILE A 1 446 ? 13.173 -9.646 22.071 1.00 94.19 446 ILE A C 1
ATOM 3546 O O . ILE A 1 446 ? 13.421 -9.887 23.253 1.00 94.19 446 ILE A O 1
ATOM 3550 N N . TYR A 1 447 ? 12.105 -10.172 21.464 1.00 95.25 447 TYR A N 1
ATOM 3551 C CA . TYR A 1 447 ? 11.173 -11.057 22.164 1.00 95.25 447 TYR A CA 1
ATOM 3552 C C . TYR A 1 447 ? 11.811 -12.393 22.556 1.00 95.25 447 TYR A C 1
ATOM 3554 O O . TYR A 1 447 ? 11.558 -12.866 23.666 1.00 95.25 447 TYR A O 1
ATOM 3562 N N . LEU A 1 448 ? 12.689 -12.963 21.722 1.00 96.94 448 LEU A N 1
ATOM 3563 C CA . LEU A 1 448 ? 13.505 -14.120 22.111 1.00 96.94 448 LEU A CA 1
ATOM 3564 C C . LEU A 1 448 ? 14.360 -13.815 23.344 1.00 96.94 448 LEU A C 1
ATOM 3566 O O . LEU A 1 448 ? 14.362 -14.602 24.290 1.00 96.94 448 LEU A O 1
ATOM 3570 N N . GLY A 1 449 ? 15.031 -12.660 23.364 1.00 95.38 449 GLY A N 1
ATOM 3571 C CA . GLY A 1 449 ? 15.814 -12.206 24.513 1.00 95.38 449 GLY A CA 1
ATOM 3572 C C . GLY A 1 449 ? 14.973 -12.105 25.785 1.00 95.38 449 GLY A C 1
ATOM 3573 O O . GLY A 1 449 ? 15.349 -12.647 26.822 1.00 95.38 449 GLY A O 1
ATOM 3574 N N . ARG A 1 450 ? 13.778 -11.513 25.691 1.00 95.00 450 ARG A N 1
ATOM 3575 C CA . ARG A 1 450 ? 12.850 -11.385 26.826 1.00 95.00 450 ARG A CA 1
ATOM 3576 C C . ARG A 1 450 ? 12.383 -12.740 27.350 1.00 95.00 450 ARG A C 1
ATOM 3578 O O . ARG A 1 450 ? 12.332 -12.935 28.560 1.00 95.00 450 ARG A O 1
ATOM 3585 N N . LEU A 1 451 ? 12.051 -13.679 26.464 1.00 94.19 451 LEU A N 1
ATOM 3586 C CA . LEU A 1 451 ? 11.646 -15.034 26.854 1.00 94.19 451 LEU A CA 1
ATOM 3587 C C . LEU A 1 451 ? 12.790 -15.778 27.561 1.00 94.19 451 LEU A C 1
ATOM 3589 O O . LEU A 1 451 ? 12.560 -16.404 28.592 1.00 94.19 451 LEU A O 1
ATOM 3593 N N . LEU A 1 452 ? 14.024 -15.643 27.068 1.00 94.94 452 LEU A N 1
ATOM 3594 C CA . LEU A 1 452 ? 15.219 -16.228 27.688 1.00 94.94 452 LEU A CA 1
ATOM 3595 C C . LEU A 1 452 ? 15.548 -15.592 29.047 1.00 94.94 452 LEU A C 1
ATOM 3597 O O . LEU A 1 452 ? 15.897 -16.304 29.988 1.00 94.94 452 LEU A O 1
ATOM 3601 N N . ASP A 1 453 ? 15.389 -14.275 29.188 1.00 94.38 453 ASP A N 1
ATOM 3602 C CA . ASP A 1 453 ? 15.546 -13.578 30.470 1.00 94.38 453 ASP A CA 1
ATOM 3603 C C . ASP A 1 453 ? 14.547 -14.088 31.519 1.00 94.38 453 ASP A C 1
ATOM 3605 O O . ASP A 1 453 ? 14.928 -14.301 32.673 1.00 94.38 453 ASP A O 1
ATOM 3609 N N . LEU A 1 454 ? 13.291 -14.339 31.127 1.00 90.19 454 LEU A N 1
ATOM 3610 C CA . LEU A 1 454 ? 12.268 -14.917 32.009 1.00 90.19 454 LEU A CA 1
ATOM 3611 C C . LEU A 1 454 ? 12.573 -16.368 32.418 1.00 90.19 454 LEU A C 1
ATOM 3613 O O . LEU A 1 454 ? 12.078 -16.826 33.446 1.00 90.19 454 LEU A O 1
ATOM 3617 N N . GLU A 1 455 ? 13.399 -17.074 31.646 1.00 91.88 455 GLU A N 1
ATOM 3618 C CA . GLU A 1 455 ? 13.910 -18.419 31.952 1.00 91.88 455 GLU A CA 1
ATOM 3619 C C . GLU A 1 455 ? 15.218 -18.394 32.762 1.00 91.88 455 GLU A C 1
ATOM 3621 O O . GLU A 1 455 ? 15.770 -19.446 33.081 1.00 91.88 455 GLU A O 1
ATOM 3626 N N . GLY A 1 456 ? 15.747 -17.209 33.083 1.00 92.38 456 GLY A N 1
ATOM 3627 C CA . GLY A 1 456 ? 17.044 -17.053 33.748 1.00 92.38 456 GLY A CA 1
ATOM 3628 C C . GLY A 1 456 ? 18.251 -17.313 32.836 1.00 92.38 456 GLY A C 1
ATOM 3629 O O . GLY A 1 456 ? 19.386 -17.359 33.311 1.00 92.38 456 GLY A O 1
ATOM 3630 N N . ARG A 1 457 ? 18.045 -17.447 31.521 1.00 95.94 457 ARG A N 1
ATOM 3631 C CA . ARG A 1 457 ? 19.087 -17.723 30.514 1.00 95.94 457 ARG A CA 1
ATOM 3632 C C . ARG A 1 457 ? 19.715 -16.426 30.003 1.00 95.94 457 ARG A C 1
ATOM 3634 O O . ARG A 1 457 ? 19.694 -16.119 28.812 1.00 95.94 457 ARG A O 1
ATOM 3641 N N . ARG A 1 458 ? 20.281 -15.648 30.929 1.00 95.25 458 ARG A N 1
ATOM 3642 C CA . ARG A 1 458 ? 20.713 -14.261 30.689 1.00 95.25 458 ARG A CA 1
ATOM 3643 C C . ARG A 1 458 ? 21.745 -14.107 29.571 1.00 95.25 458 ARG A C 1
ATOM 3645 O O . ARG A 1 458 ? 21.652 -13.178 28.777 1.00 95.25 458 ARG A O 1
ATOM 3652 N N . GLU A 1 459 ? 22.734 -14.991 29.504 1.00 95.88 459 GLU A N 1
ATOM 3653 C CA . GLU A 1 459 ? 23.787 -14.878 28.486 1.00 95.88 459 GLU A CA 1
ATOM 3654 C C . GLU 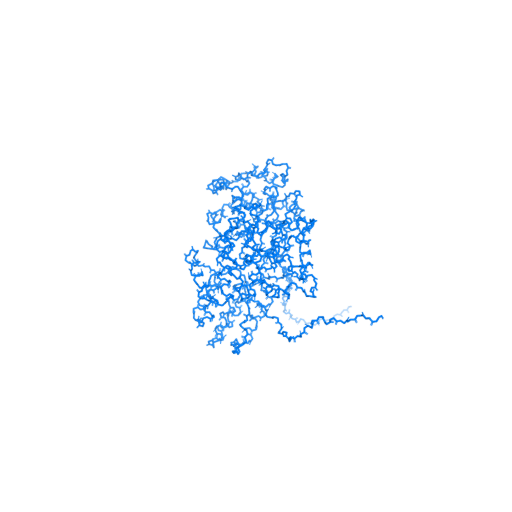A 1 459 ? 23.240 -15.137 27.076 1.00 95.88 459 GLU A C 1
ATOM 3656 O O . GLU A 1 459 ? 23.586 -14.427 26.136 1.00 95.88 459 GLU A O 1
ATOM 3661 N N . GLU A 1 460 ? 22.294 -16.065 26.935 1.00 96.81 460 GLU A N 1
ATOM 3662 C CA . GLU A 1 460 ? 21.607 -16.302 25.663 1.00 96.81 460 GLU A CA 1
ATOM 3663 C C . GLU A 1 460 ? 20.658 -15.153 25.311 1.00 96.81 460 GLU A C 1
ATOM 3665 O O . GLU A 1 460 ? 20.565 -14.769 24.145 1.00 96.81 460 GLU A O 1
ATOM 3670 N N . ALA A 1 461 ? 20.005 -14.551 26.309 1.00 96.25 461 ALA A N 1
ATOM 3671 C CA . ALA A 1 461 ? 19.182 -13.364 26.107 1.00 96.25 461 ALA A CA 1
ATOM 3672 C C . ALA A 1 461 ? 20.000 -12.191 25.545 1.00 96.25 461 ALA A C 1
ATOM 3674 O O . ALA A 1 461 ? 19.594 -11.566 24.564 1.00 96.25 461 ALA A O 1
ATOM 3675 N N . LYS A 1 462 ? 21.193 -11.938 26.104 1.00 97.19 462 LYS A N 1
ATOM 3676 C CA . LYS A 1 462 ? 22.115 -10.907 25.601 1.00 97.19 462 LYS A CA 1
ATOM 3677 C C . LYS A 1 462 ? 22.515 -11.143 24.147 1.00 97.19 462 LYS A C 1
ATOM 3679 O O . LYS A 1 462 ? 22.529 -10.186 23.380 1.00 97.19 462 LYS A O 1
ATOM 3684 N N . LEU A 1 463 ? 22.776 -12.392 23.746 1.00 97.62 463 LEU A N 1
ATOM 3685 C CA . LEU A 1 463 ? 23.072 -12.713 22.343 1.00 97.62 463 LEU A CA 1
ATOM 3686 C C . LEU A 1 463 ? 21.925 -12.299 21.415 1.00 97.62 463 LEU A C 1
ATOM 3688 O O . LEU A 1 463 ? 22.175 -11.737 20.350 1.00 97.62 463 LEU A O 1
ATOM 3692 N N . GLN A 1 464 ? 20.676 -12.521 21.829 1.00 97.44 464 GLN A N 1
ATOM 3693 C CA . GLN A 1 464 ? 19.511 -12.110 21.047 1.00 97.44 464 GLN A CA 1
ATOM 3694 C C . GLN A 1 464 ? 19.375 -10.583 20.979 1.00 97.44 464 GLN A C 1
ATOM 3696 O O . GLN A 1 464 ? 19.186 -10.038 19.895 1.00 97.44 464 GLN A O 1
ATOM 3701 N N . TYR A 1 465 ? 19.555 -9.859 22.086 1.00 96.38 465 TYR A N 1
ATOM 3702 C CA . TYR A 1 465 ? 19.526 -8.391 22.051 1.00 96.38 465 TYR A CA 1
ATOM 3703 C C . TYR A 1 465 ? 20.652 -7.798 21.184 1.00 96.38 465 TYR A C 1
ATOM 3705 O O . TYR A 1 465 ? 20.417 -6.862 20.420 1.00 96.38 465 TYR A O 1
ATOM 3713 N N . SER A 1 466 ? 21.860 -8.371 21.218 1.00 96.38 466 SER A N 1
ATOM 3714 C CA . SER A 1 466 ? 22.949 -7.986 20.308 1.00 96.38 466 SER A CA 1
ATOM 3715 C C . SER A 1 466 ? 22.629 -8.299 18.843 1.00 96.38 466 SER A C 1
ATOM 3717 O O . SER A 1 466 ? 22.953 -7.497 17.964 1.00 96.38 466 SER A O 1
ATOM 3719 N N . ALA A 1 467 ? 21.974 -9.431 18.566 1.00 95.25 467 ALA A N 1
ATOM 3720 C CA . ALA A 1 467 ? 21.515 -9.769 17.221 1.00 95.25 467 ALA A CA 1
ATOM 3721 C C . ALA A 1 467 ? 20.496 -8.741 16.710 1.00 95.25 467 ALA A C 1
ATOM 3723 O O . ALA A 1 467 ? 20.640 -8.278 15.582 1.00 95.25 467 ALA A O 1
ATOM 3724 N N . ALA A 1 468 ? 19.552 -8.303 17.554 1.00 92.69 468 ALA A N 1
ATOM 3725 C CA . ALA A 1 468 ? 18.606 -7.239 17.216 1.00 92.69 468 ALA A CA 1
ATOM 3726 C C . ALA A 1 468 ? 19.318 -5.934 16.821 1.00 92.69 468 ALA A C 1
ATOM 3728 O O . ALA A 1 468 ? 18.985 -5.349 15.794 1.00 92.69 468 ALA A O 1
ATOM 3729 N N . LEU A 1 469 ? 20.350 -5.522 17.573 1.00 92.00 469 LEU A N 1
ATOM 3730 C CA . LEU A 1 469 ? 21.161 -4.337 17.253 1.00 92.00 469 LEU A CA 1
ATOM 3731 C C . LEU A 1 469 ? 21.947 -4.458 15.937 1.00 92.00 469 LEU A C 1
ATOM 3733 O O . LEU A 1 469 ? 22.285 -3.447 15.322 1.00 92.00 469 LEU A O 1
ATOM 3737 N N . SER A 1 470 ? 22.218 -5.685 15.496 1.00 91.69 470 SER A N 1
ATOM 3738 C CA . SER A 1 470 ? 23.010 -5.979 14.298 1.00 91.69 470 SER A CA 1
ATOM 3739 C C . SER A 1 470 ? 22.179 -6.048 13.013 1.00 91.69 470 SER A C 1
ATOM 3741 O O . SER A 1 470 ? 22.755 -6.151 11.933 1.00 91.69 470 SER A O 1
ATOM 3743 N N . VAL A 1 471 ? 20.844 -5.983 13.104 1.00 81.62 471 VAL A N 1
ATOM 3744 C CA . VAL A 1 471 ? 19.945 -6.050 11.937 1.00 81.62 471 VAL A CA 1
ATOM 3745 C C . VAL A 1 471 ? 20.094 -4.825 11.013 1.00 81.62 471 VAL A C 1
ATOM 3747 O O . VAL A 1 471 ? 19.862 -4.936 9.812 1.00 81.62 471 VAL A O 1
ATOM 3750 N N . GLY A 1 472 ? 20.565 -3.686 11.540 1.00 73.38 472 GLY A N 1
ATOM 3751 C CA . GLY A 1 472 ? 20.693 -2.425 10.798 1.00 73.38 472 GLY A CA 1
ATOM 3752 C C . GLY A 1 472 ? 19.366 -1.660 10.682 1.00 73.38 472 GLY A C 1
ATOM 3753 O O . GLY A 1 472 ? 18.312 -2.202 10.985 1.00 73.38 472 GLY A O 1
ATOM 3754 N N . GLN A 1 473 ? 19.429 -0.374 10.301 1.00 69.19 473 GLN A N 1
ATOM 3755 C CA . GLN A 1 473 ? 18.267 0.527 10.113 1.00 69.19 473 GLN A CA 1
ATOM 3756 C C . GLN A 1 473 ? 17.193 0.442 11.223 1.00 69.19 473 GLN A C 1
ATOM 3758 O O . GLN A 1 473 ? 16.002 0.319 10.961 1.00 69.19 473 GLN A O 1
ATOM 3763 N N . LEU A 1 474 ? 17.619 0.502 12.488 1.00 73.56 474 LEU A N 1
ATOM 3764 C CA . LEU A 1 474 ? 16.715 0.365 13.631 1.00 73.56 474 LEU A CA 1
ATOM 3765 C C . LEU A 1 474 ? 16.026 1.674 13.997 1.00 73.56 474 LEU A C 1
ATOM 3767 O O . LEU A 1 474 ? 16.634 2.747 13.981 1.00 73.56 474 LEU A O 1
ATOM 3771 N N . THR A 1 475 ? 14.777 1.548 14.436 1.00 67.44 475 THR A N 1
ATOM 3772 C CA . THR A 1 475 ? 14.019 2.648 15.024 1.00 67.44 475 THR A CA 1
ATOM 3773 C C . THR A 1 475 ? 14.581 3.031 16.395 1.00 67.44 475 THR A C 1
ATOM 3775 O O . THR A 1 475 ? 15.211 2.205 17.062 1.00 67.44 475 THR A O 1
ATOM 3778 N N . ALA A 1 476 ? 14.363 4.275 16.839 1.00 72.50 476 ALA A N 1
ATOM 3779 C CA . ALA A 1 476 ? 14.867 4.732 18.138 1.00 72.50 476 ALA A CA 1
ATOM 3780 C C . ALA A 1 476 ? 14.351 3.850 19.288 1.00 72.50 476 ALA A C 1
ATOM 3782 O O . ALA A 1 476 ? 15.137 3.417 20.122 1.00 72.50 476 ALA A O 1
ATOM 3783 N N . ASP A 1 477 ? 13.065 3.501 19.284 1.00 71.88 477 ASP A N 1
ATOM 3784 C CA . ASP A 1 477 ? 12.442 2.624 20.276 1.00 71.88 477 ASP A CA 1
ATOM 3785 C C . 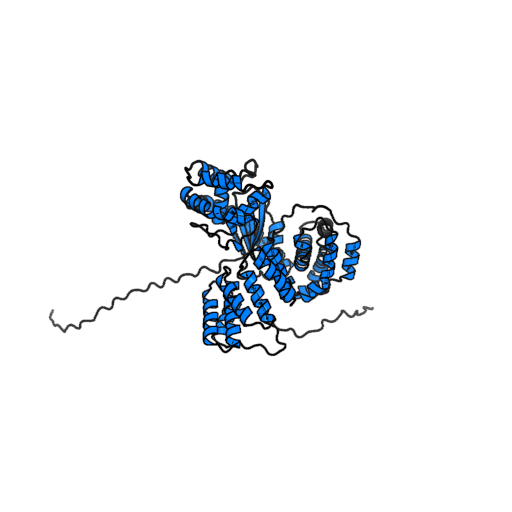ASP A 1 477 ? 12.935 1.173 20.190 1.00 71.88 477 ASP A C 1
ATOM 3787 O O . ASP A 1 477 ? 13.224 0.578 21.227 1.00 71.88 477 ASP A O 1
ATOM 3791 N N . THR A 1 478 ? 13.112 0.614 18.987 1.00 77.88 478 THR A N 1
ATOM 3792 C CA . THR A 1 478 ? 13.659 -0.744 18.808 1.00 77.88 478 THR A CA 1
ATOM 3793 C C . THR A 1 478 ? 15.097 -0.813 19.316 1.00 77.88 478 THR A C 1
ATOM 3795 O O . THR A 1 478 ? 15.465 -1.742 20.039 1.00 77.88 478 THR A O 1
ATOM 3798 N N . LYS A 1 479 ? 15.906 0.201 18.985 1.00 84.56 479 LYS A N 1
ATOM 3799 C CA . LYS A 1 479 ? 17.280 0.331 19.471 1.00 84.56 479 LYS A CA 1
ATOM 3800 C C . LYS A 1 479 ? 17.307 0.450 20.993 1.00 84.56 479 LYS A C 1
ATOM 3802 O O . LYS A 1 479 ? 17.992 -0.339 21.635 1.00 84.56 479 LYS A O 1
ATOM 3807 N N . THR A 1 480 ? 16.511 1.353 21.568 1.00 86.19 480 THR A N 1
ATOM 3808 C CA . THR A 1 480 ? 16.401 1.514 23.024 1.00 86.19 480 THR A CA 1
ATOM 3809 C C . THR A 1 480 ? 15.957 0.220 23.702 1.00 86.19 480 THR A C 1
ATOM 3811 O O . THR A 1 480 ? 16.534 -0.158 24.715 1.00 86.19 480 THR A O 1
ATOM 3814 N N . ALA A 1 481 ? 14.984 -0.504 23.146 1.00 84.25 481 ALA A N 1
ATOM 3815 C CA . ALA A 1 481 ? 14.516 -1.766 23.711 1.00 84.25 481 ALA A CA 1
ATOM 3816 C C . ALA A 1 481 ? 15.606 -2.851 23.716 1.00 84.25 481 ALA A C 1
ATOM 3818 O O . ALA A 1 481 ? 15.718 -3.601 24.688 1.00 84.25 481 ALA A O 1
ATOM 3819 N N . ALA A 1 482 ? 16.416 -2.935 22.657 1.00 90.75 482 ALA A N 1
ATOM 3820 C CA . ALA A 1 482 ? 17.530 -3.874 22.582 1.00 90.75 482 ALA A CA 1
ATOM 3821 C C . ALA A 1 482 ? 18.703 -3.469 23.497 1.00 90.75 482 ALA A C 1
ATOM 3823 O O . ALA A 1 482 ? 19.236 -4.318 24.211 1.00 90.75 482 ALA A O 1
ATOM 3824 N N . GLU A 1 483 ? 19.068 -2.183 23.542 1.00 93.25 483 GLU A N 1
ATOM 3825 C CA . GLU A 1 483 ? 20.087 -1.643 24.460 1.00 93.25 483 GLU A CA 1
ATOM 3826 C C . GLU A 1 483 ? 19.689 -1.874 25.924 1.00 93.25 483 GLU A C 1
ATOM 3828 O O . GLU A 1 483 ? 20.458 -2.439 26.702 1.00 93.25 483 GLU A O 1
ATOM 3833 N N . GLN A 1 484 ? 18.443 -1.558 26.280 1.00 91.62 484 GLN A N 1
ATOM 3834 C CA . GLN A 1 484 ? 17.911 -1.799 27.618 1.00 91.62 484 GLN A CA 1
ATOM 3835 C C . GLN A 1 484 ? 17.907 -3.292 27.971 1.00 91.62 484 GLN A C 1
ATOM 3837 O O . GLN A 1 484 ? 18.205 -3.652 29.112 1.00 91.62 484 GLN A O 1
ATOM 3842 N N . GLY A 1 485 ? 17.613 -4.166 27.003 1.00 90.00 485 GLY A N 1
ATOM 3843 C CA . GLY A 1 485 ? 17.702 -5.616 27.170 1.00 90.00 485 GLY A CA 1
ATOM 3844 C C . GLY A 1 485 ? 19.124 -6.103 27.465 1.00 90.00 485 GLY A C 1
ATOM 3845 O O . GLY A 1 485 ? 19.300 -7.025 28.263 1.00 90.00 485 GLY A O 1
ATOM 3846 N N . LEU A 1 486 ? 20.159 -5.470 26.901 1.00 93.56 486 LEU A N 1
ATOM 3847 C CA . LEU A 1 486 ? 21.563 -5.786 27.209 1.00 93.56 486 LEU A CA 1
ATOM 3848 C C . LEU A 1 486 ? 21.967 -5.346 28.618 1.00 93.56 486 LEU A C 1
ATOM 3850 O O . LEU A 1 486 ? 22.661 -6.088 29.321 1.00 93.56 486 LEU A O 1
ATOM 3854 N N . GLU A 1 487 ? 21.508 -4.174 29.043 1.00 92.81 487 GLU A N 1
ATOM 3855 C CA . GLU A 1 487 ? 21.839 -3.599 30.349 1.00 92.81 487 GLU A CA 1
ATOM 3856 C C . GLU A 1 487 ? 21.082 -4.281 31.491 1.00 92.81 487 GLU A C 1
ATOM 3858 O O . GLU A 1 487 ? 21.669 -4.659 32.506 1.00 92.81 487 GLU A O 1
ATOM 3863 N N . THR A 1 488 ? 19.779 -4.490 31.309 1.00 91.44 488 THR A N 1
ATOM 3864 C CA . THR A 1 488 ? 18.861 -4.943 32.360 1.00 91.44 488 THR A CA 1
ATOM 3865 C C . THR A 1 488 ? 18.152 -6.233 31.967 1.00 91.44 488 THR A C 1
ATOM 3867 O O . THR A 1 488 ? 17.737 -6.410 30.824 1.00 91.44 488 THR A O 1
ATOM 3870 N N . GLN A 1 489 ? 18.038 -7.170 32.914 1.00 90.69 489 GLN A N 1
ATOM 3871 C CA . GLN A 1 489 ? 17.269 -8.397 32.703 1.00 90.69 489 GLN A CA 1
ATOM 3872 C C . GLN A 1 489 ? 15.789 -8.055 32.581 1.00 90.69 489 GLN A C 1
ATOM 3874 O O . GLN A 1 489 ? 15.235 -7.371 33.445 1.00 90.69 489 GLN A O 1
ATOM 3879 N N . PHE A 1 490 ? 15.140 -8.560 31.533 1.00 89.19 490 PHE A N 1
ATOM 3880 C CA . PHE A 1 490 ? 13.703 -8.398 31.398 1.00 89.19 490 PHE A CA 1
ATOM 3881 C C . PHE A 1 490 ? 12.964 -9.170 32.499 1.00 89.19 490 PHE A C 1
ATOM 3883 O O . PHE A 1 490 ? 13.136 -10.377 32.670 1.00 89.19 490 PHE A O 1
ATOM 3890 N N . ALA A 1 491 ? 12.100 -8.468 33.225 1.00 81.62 491 ALA A N 1
ATOM 3891 C CA . ALA A 1 491 ? 11.177 -9.039 34.194 1.00 81.62 491 ALA A CA 1
ATOM 3892 C C . ALA A 1 491 ? 9.742 -8.706 33.775 1.00 81.62 491 ALA A C 1
ATOM 3894 O O . ALA A 1 491 ? 9.489 -7.657 33.177 1.00 81.62 491 ALA A O 1
ATOM 3895 N N . ARG A 1 492 ? 8.784 -9.590 34.085 1.00 67.06 492 ARG A N 1
ATOM 3896 C CA . ARG A 1 492 ? 7.370 -9.290 33.822 1.00 67.06 492 ARG A CA 1
ATOM 3897 C C . ARG A 1 492 ? 6.952 -8.057 34.634 1.00 67.06 492 ARG A C 1
ATOM 3899 O O . ARG A 1 492 ? 7.233 -8.020 35.833 1.00 67.06 492 ARG A O 1
ATOM 3906 N N . PRO A 1 493 ? 6.250 -7.089 34.025 1.00 53.50 493 PRO A N 1
ATOM 3907 C CA . PRO A 1 493 ? 5.553 -6.054 34.777 1.00 53.50 493 PRO A CA 1
ATOM 3908 C C . PRO A 1 493 ? 4.602 -6.686 35.811 1.00 53.50 493 PRO A C 1
ATOM 3910 O O . PRO A 1 493 ? 4.056 -7.764 35.563 1.00 53.50 493 PRO A O 1
ATOM 3913 N N . ALA A 1 494 ? 4.411 -6.041 36.967 1.00 38.62 494 ALA A N 1
ATOM 3914 C CA . ALA A 1 494 ? 3.461 -6.501 37.985 1.00 38.62 494 ALA A CA 1
ATOM 3915 C C . ALA A 1 494 ? 2.044 -6.652 37.388 1.00 38.62 494 ALA A C 1
ATOM 3917 O O . ALA A 1 494 ? 1.669 -5.884 36.499 1.00 38.62 494 ALA A O 1
ATOM 3918 N N . GLU A 1 495 ? 1.268 -7.642 37.852 1.00 31.44 495 GLU A N 1
ATOM 3919 C CA . GLU A 1 495 ? -0.097 -7.906 37.365 1.00 31.44 495 GLU A CA 1
ATOM 3920 C C . GLU A 1 495 ? -0.937 -6.617 37.334 1.00 31.44 495 GLU A C 1
ATOM 3922 O O . GLU A 1 495 ? -1.127 -5.963 38.358 1.00 31.44 495 GLU A O 1
ATOM 3927 N N . GLY A 1 496 ? -1.417 -6.248 36.141 1.00 35.59 496 GLY A N 1
ATOM 3928 C CA . GLY A 1 496 ? -2.185 -5.020 35.899 1.00 35.59 496 GLY A CA 1
ATOM 3929 C C . GLY A 1 496 ? -1.426 -3.902 35.176 1.00 35.59 496 GLY A C 1
ATOM 3930 O O . GLY A 1 496 ? -2.046 -2.905 34.813 1.00 35.59 496 GLY A O 1
ATOM 3931 N N . ALA A 1 497 ? -0.125 -4.055 34.915 1.00 26.94 497 ALA A N 1
ATOM 3932 C CA . ALA A 1 497 ? 0.589 -3.179 33.991 1.00 26.94 497 ALA A CA 1
ATOM 3933 C C . ALA A 1 497 ? 0.320 -3.601 32.528 1.00 26.94 497 ALA A C 1
ATOM 3935 O O . ALA A 1 497 ? 0.329 -4.801 32.230 1.00 26.94 497 ALA A O 1
ATOM 3936 N N . PRO A 1 498 ? 0.059 -2.647 31.618 1.00 26.80 498 PRO A N 1
ATOM 3937 C CA . PRO A 1 498 ? -0.209 -2.934 30.214 1.00 26.80 498 PRO A CA 1
ATOM 3938 C C . PRO A 1 498 ? 0.937 -3.744 29.598 1.00 26.80 498 PRO A C 1
ATOM 3940 O O . PRO A 1 498 ? 2.120 -3.476 29.819 1.00 26.80 498 PRO A O 1
ATOM 3943 N N . VAL A 1 499 ? 0.576 -4.776 28.831 1.00 36.88 499 VAL A N 1
ATOM 3944 C CA . VAL A 1 499 ? 1.515 -5.439 27.924 1.00 36.88 499 VAL A CA 1
ATOM 3945 C C . VAL A 1 499 ? 2.056 -4.346 27.009 1.00 36.88 499 VAL A C 1
ATOM 3947 O O . VAL A 1 499 ? 1.252 -3.647 26.397 1.00 36.88 499 VAL A O 1
ATOM 3950 N N . ALA A 1 500 ? 3.384 -4.187 26.943 1.00 33.81 500 ALA A N 1
ATOM 3951 C CA . ALA A 1 500 ? 4.019 -3.210 26.062 1.00 33.81 500 ALA A CA 1
ATOM 3952 C C . ALA A 1 500 ? 3.354 -3.287 24.673 1.00 33.81 500 ALA A C 1
ATOM 3954 O O . ALA A 1 500 ? 3.395 -4.364 24.062 1.00 33.81 500 ALA A O 1
ATOM 3955 N N . PRO A 1 501 ? 2.683 -2.216 24.213 1.00 32.47 501 PRO A N 1
ATOM 3956 C CA . PRO A 1 501 ? 1.962 -2.260 22.958 1.00 32.47 501 PRO A CA 1
ATOM 3957 C C . PRO A 1 501 ? 2.953 -2.452 21.810 1.00 32.47 501 PRO A C 1
ATOM 3959 O O . PRO A 1 501 ? 4.149 -2.189 21.943 1.00 32.47 501 PRO A O 1
ATOM 3962 N N . LEU A 1 502 ? 2.438 -2.873 20.654 1.00 39.44 502 LEU A N 1
ATOM 3963 C CA . LEU A 1 502 ? 3.190 -2.979 19.396 1.00 39.44 502 LEU A CA 1
ATOM 3964 C C . LEU A 1 502 ? 3.769 -1.620 18.909 1.00 39.44 502 LEU A C 1
ATOM 3966 O O . LEU A 1 502 ? 4.403 -1.571 17.862 1.00 39.44 502 LEU A O 1
ATOM 3970 N N . GLU A 1 503 ? 3.582 -0.537 19.676 1.00 33.97 503 GLU A N 1
ATOM 3971 C CA . GLU A 1 503 ? 4.140 0.814 19.535 1.00 33.97 503 GLU A CA 1
ATOM 3972 C C . GLU A 1 503 ? 4.024 1.582 20.879 1.00 33.97 503 GLU A C 1
ATOM 3974 O O . GLU A 1 503 ? 3.257 1.159 21.745 1.00 33.97 503 GLU A O 1
ATOM 3979 N N . PRO A 1 504 ? 4.751 2.697 21.105 1.00 33.22 504 PRO A N 1
ATOM 3980 C CA . PRO A 1 504 ? 4.978 3.245 22.447 1.00 33.22 504 PRO A CA 1
ATOM 3981 C C . PRO A 1 504 ? 3.706 3.737 23.157 1.00 33.22 504 PRO A C 1
ATOM 3983 O O . PRO A 1 504 ? 2.890 4.465 22.583 1.00 33.22 504 PRO A O 1
ATOM 3986 N N . GLU A 1 505 ? 3.594 3.417 24.453 1.00 29.09 505 GLU A N 1
ATOM 3987 C CA . GLU A 1 505 ? 2.656 4.083 25.360 1.00 29.09 505 GLU A CA 1
ATOM 3988 C C . GLU A 1 505 ? 3.038 5.554 25.556 1.00 29.09 505 GLU A C 1
ATOM 3990 O O . GLU A 1 505 ? 4.198 5.899 25.787 1.00 29.09 505 GLU A O 1
ATOM 3995 N N . GLN A 1 506 ? 2.032 6.427 25.506 1.00 32.16 506 GLN A N 1
ATOM 3996 C CA . GLN A 1 506 ? 2.126 7.808 25.975 1.00 32.16 506 GLN A CA 1
ATOM 3997 C C . GLN A 1 506 ? 1.665 7.913 27.439 1.00 32.16 506 GLN A C 1
ATOM 3999 O O . GLN A 1 506 ? 0.864 7.090 27.887 1.00 32.16 506 GLN A O 1
ATOM 4004 N N . PRO A 1 507 ? 2.142 8.925 28.193 1.00 28.52 507 PRO A N 1
ATOM 4005 C CA . PRO A 1 507 ? 1.909 9.030 29.629 1.00 28.52 507 PRO A CA 1
ATOM 4006 C C . PRO A 1 507 ? 0.417 9.116 29.979 1.00 28.52 507 PRO A C 1
ATOM 4008 O O . PRO A 1 507 ? -0.357 9.855 29.368 1.00 28.52 507 PRO A O 1
ATOM 4011 N N . VAL A 1 508 ? 0.042 8.366 31.016 1.00 28.61 508 VAL A N 1
ATOM 4012 C CA . VAL A 1 508 ? -1.303 8.289 31.597 1.00 28.61 508 VAL A CA 1
ATOM 4013 C C . VAL A 1 508 ? -1.810 9.686 31.982 1.00 28.61 508 VAL A C 1
ATOM 4015 O O . VAL A 1 508 ? -1.198 10.378 32.796 1.00 28.61 508 VAL A O 1
ATOM 4018 N N . ARG A 1 509 ? -2.962 10.102 31.436 1.00 32.44 509 ARG A N 1
ATOM 4019 C CA . ARG A 1 509 ? -3.655 11.339 31.841 1.00 32.44 509 ARG A CA 1
ATOM 4020 C C . ARG A 1 509 ? -4.425 11.144 33.150 1.00 32.44 509 ARG A C 1
ATOM 4022 O O . ARG A 1 509 ? -5.259 10.248 33.259 1.00 32.44 509 ARG A O 1
ATOM 4029 N N . GLN A 1 510 ? -4.249 12.076 34.089 1.00 29.42 510 GLN A N 1
ATOM 4030 C CA . GLN A 1 510 ? -5.283 12.398 35.075 1.00 29.42 510 GLN A CA 1
ATOM 4031 C C . GLN A 1 510 ? -6.468 13.057 34.352 1.00 29.42 510 GLN A C 1
ATOM 4033 O O . GLN A 1 510 ? -6.292 13.990 33.569 1.00 29.42 510 GLN A O 1
ATOM 4038 N N . ARG A 1 511 ? -7.681 12.553 34.595 1.00 28.14 511 ARG A N 1
ATOM 4039 C CA . ARG A 1 511 ? -8.925 13.112 34.052 1.00 28.14 511 ARG A CA 1
ATOM 4040 C C . ARG A 1 511 ? -9.177 14.493 34.664 1.00 28.14 511 ARG A C 1
ATOM 4042 O O . ARG A 1 511 ? -9.402 14.586 35.866 1.00 28.14 511 ARG A O 1
ATOM 4049 N N . VAL A 1 512 ? -9.214 15.537 33.840 1.00 28.62 512 VAL A N 1
ATOM 4050 C CA . VAL A 1 512 ? -9.859 16.808 34.198 1.00 28.62 512 VAL A CA 1
ATOM 4051 C C . VAL A 1 512 ? -11.267 16.781 33.594 1.00 28.62 512 VAL A C 1
ATOM 4053 O O . VAL A 1 512 ? -11.382 16.643 32.376 1.00 28.62 512 VAL A O 1
ATOM 4056 N N . PRO A 1 513 ? -12.345 16.860 34.393 1.00 31.94 513 PRO A N 1
ATOM 4057 C CA . PRO A 1 513 ? -13.700 16.948 33.862 1.00 31.94 513 PRO A CA 1
ATOM 4058 C C . PRO A 1 513 ? -13.898 18.314 33.192 1.00 31.94 513 PRO A C 1
ATOM 4060 O O . PRO A 1 513 ? -13.831 19.343 33.861 1.00 31.94 513 PRO A O 1
ATOM 4063 N N . MET A 1 514 ? -14.145 18.334 31.882 1.00 39.53 514 MET A N 1
ATOM 4064 C CA . MET A 1 514 ? -14.533 19.549 31.158 1.00 39.53 514 MET A CA 1
ATOM 4065 C C . MET A 1 514 ? -16.044 19.751 31.325 1.00 39.53 514 MET A C 1
ATOM 4067 O O . MET A 1 514 ? -16.849 18.898 30.949 1.00 39.53 514 MET A O 1
ATOM 4071 N N . GLY A 1 515 ? -16.414 20.844 31.993 1.00 32.94 515 GLY A N 1
ATOM 4072 C CA . GLY A 1 515 ? -17.789 21.179 32.352 1.00 32.94 515 GLY A CA 1
ATOM 4073 C C . GLY A 1 515 ? -18.667 21.528 31.148 1.00 32.94 515 GLY A C 1
ATOM 4074 O O . GLY A 1 515 ? -18.209 22.102 30.165 1.00 32.94 515 GLY A O 1
ATOM 4075 N N . ARG A 1 516 ? -19.959 21.201 31.261 1.00 34.44 516 ARG A N 1
ATOM 4076 C CA . ARG A 1 516 ? -21.017 21.666 30.352 1.00 34.44 516 ARG A CA 1
ATOM 4077 C C . ARG A 1 516 ? -21.174 23.191 30.446 1.00 34.44 516 ARG A C 1
ATOM 4079 O O . ARG A 1 516 ? -21.014 23.732 31.541 1.00 34.44 516 ARG A O 1
ATOM 4086 N N . PRO A 1 517 ? -21.584 23.877 29.367 1.00 35.00 517 PRO A N 1
ATOM 4087 C CA . PRO A 1 517 ? -21.924 25.289 29.444 1.00 35.00 517 PRO A CA 1
ATOM 4088 C C . PRO A 1 517 ? -23.230 25.451 30.232 1.00 35.00 517 PRO A C 1
ATOM 4090 O O . PRO A 1 517 ? -24.304 25.050 29.785 1.00 35.00 517 PRO A O 1
ATOM 4093 N N . THR A 1 518 ? -23.148 26.017 31.435 1.00 34.00 518 THR A N 1
ATOM 4094 C CA . THR A 1 518 ? -24.324 26.516 32.151 1.00 34.00 518 THR A CA 1
ATOM 4095 C C . THR A 1 518 ? -24.757 27.824 31.505 1.00 34.00 518 THR A C 1
ATOM 4097 O O . THR A 1 518 ? -23.999 28.794 31.505 1.00 34.00 518 THR A O 1
ATOM 4100 N N . GLY A 1 519 ? -25.971 27.836 30.954 1.00 38.34 519 GLY A N 1
ATOM 4101 C CA . GLY A 1 519 ? -26.637 29.049 30.500 1.00 38.34 519 GLY A CA 1
ATOM 4102 C C . GLY A 1 519 ? -26.741 30.063 31.638 1.00 38.34 519 GLY A C 1
ATOM 4103 O O . GLY A 1 519 ? -27.239 29.744 32.716 1.00 38.34 519 GLY A O 1
ATOM 4104 N N . GLY A 1 520 ? -26.240 31.268 31.386 1.00 31.56 520 GLY A N 1
ATOM 4105 C CA . GLY A 1 520 ? -26.402 32.432 32.244 1.00 31.56 520 GLY A CA 1
ATOM 4106 C C . GLY A 1 520 ? -27.227 33.469 31.502 1.00 31.56 520 GLY A C 1
ATOM 4107 O O . GLY A 1 520 ? -26.811 33.967 30.458 1.00 31.56 520 GLY A O 1
ATOM 4108 N N . GLU A 1 521 ? -28.416 33.725 32.031 1.00 31.59 521 GLU A N 1
ATOM 4109 C CA . GLU A 1 521 ? -29.386 34.710 31.574 1.00 31.59 521 GLU A CA 1
ATOM 4110 C C . GLU A 1 521 ? -28.778 36.116 31.476 1.00 31.59 521 GLU A C 1
ATOM 4112 O O . GLU A 1 521 ? -28.100 36.590 32.386 1.00 31.59 521 GLU A O 1
ATOM 4117 N N . VAL A 1 522 ? -29.094 36.810 30.383 1.00 38.34 522 VAL A N 1
ATOM 4118 C CA . VAL A 1 522 ? -28.924 38.259 30.257 1.00 38.34 522 VAL A CA 1
ATOM 4119 C C . VAL A 1 522 ? -30.289 38.897 30.452 1.00 38.34 522 VAL A C 1
ATOM 4121 O O . VAL A 1 522 ? -31.160 38.677 29.612 1.00 38.34 522 VAL A O 1
ATOM 4124 N N . ARG A 1 523 ? -30.457 39.706 31.507 1.00 30.72 523 ARG A N 1
ATOM 4125 C CA . ARG A 1 523 ? -31.346 40.885 31.546 1.00 30.72 523 ARG A CA 1
ATOM 4126 C C . ARG A 1 523 ? -30.978 41.824 32.705 1.00 30.72 523 ARG A C 1
ATOM 4128 O O . ARG A 1 523 ? -30.516 41.329 33.733 1.00 30.72 523 ARG A O 1
ATOM 4135 N N . PRO A 1 524 ? -31.340 43.118 32.629 1.00 41.06 524 PRO A N 1
ATOM 4136 C CA . PRO A 1 524 ? -31.781 43.898 31.467 1.00 41.06 524 PRO A CA 1
ATOM 4137 C C . PRO A 1 524 ? -30.665 44.740 30.837 1.00 41.06 524 PRO A C 1
ATOM 4139 O O . PRO A 1 524 ? -29.757 45.184 31.575 1.00 41.06 524 PRO A O 1
#

pLDDT: mean 83.39, std 20.04, range [26.8, 98.69]

Secondary structure (DSSP, 8-state):
---------PPP-------------------SEEEE--HHHHHHHHHHHHHT--TTTTSTT--HHHHHHHHHHHTS--TTHHHHHHHHHHT--SSHHHHHHHHHHHHHHB--TTT--BSS-GGG--HHHHTTTTHHHHHHHHHHHTTHHHHHHHHHHHHHHHHHHHHHHHHHHHHHHHHHHT------TT--EEEEE-TTS-TT-EEEEEETTEEEEEE---SS--HHHHHHHHHHHHHHHHHTT-HHHHHHHGGGGGGGGG-TTS-HHHHT-HHHHHHHHHHHHHHHHTSSS-HHHHHHHHHHHHHHT-TTHHHHHHHHHHHHTSSS-HHHHHHHHHHT--HHHHHHHHHS----SS-SS---S-B--HHHHHHHHHHHHHHTT-HHHHHHHHHHHHHHH---HHHHHHHHHHHHHTT-HHHHHHHHHHHHHH--SHHHHHHHHHHHHHHHHHTT-HHHHHHHHHHHHTSSS--HHHHHHHHHHHHS---PPPTTSPP--SSPPPPPPPPPP-----------